Protein AF-R9X8W0-F1 (afdb_monomer)

Solvent-accessible surface area (backbone atoms only — not comparable to full-atom values): 26870 Å² total; per-residue (Å²): 132,84,90,86,84,87,82,89,86,80,87,85,80,89,78,86,78,75,77,77,77,73,90,85,70,86,73,67,58,63,48,38,54,84,80,29,55,70,88,76,56,92,85,78,52,73,62,89,52,50,40,64,59,32,56,40,35,32,80,38,54,67,66,56,45,56,54,48,68,70,54,52,66,81,46,45,94,81,41,62,71,79,34,45,48,82,51,95,52,30,40,37,39,34,56,36,28,61,65,53,50,30,51,52,51,51,39,51,32,50,46,55,50,28,60,78,65,71,56,86,70,88,66,63,56,50,50,58,56,89,55,73,41,65,47,62,39,34,32,50,60,77,39,44,79,52,85,74,76,80,92,51,95,85,54,59,43,47,75,44,76,51,90,76,44,78,40,71,73,34,42,33,36,36,44,34,20,63,40,67,44,39,33,33,44,48,43,39,65,44,59,70,54,42,45,54,42,89,67,70,97,54,54,69,57,54,51,50,52,27,51,50,50,42,51,50,50,54,49,62,66,52,64,48,61,89,47,45,77,78,75,41,66,59,65,60,55,46,66,73,42,43,66,60,51,51,52,51,49,51,54,50,51,54,48,52,51,52,50,53,55,49,53,54,56,51,58,59,64,64,69,78,73,77,81,92,78,82,89,85,88,85,88,86,82,89,83,81,88,84,89,84,84,84,89,86,88,87,83,81,87,82,82,88,79,88,91,82,90,81,89,85,88,83,88,78,77,96,70,76,82,50,74,63,56,44,43,53,41,20,47,30,37,40,52,45,44,44,54,56,46,67,76,44,59,54,81,41,78,42,78,48,65,35,48,39,45,49,87,53,44,69,61,44,64,68,46,42,64,57,49,25,64,77,22,68,26,54,67,44,74,51,50,86,88,54,47,70,79,41,47,74,57,56,74,71,45,69,49,77,82,59,44,93,64,84,73,62,72,88,54,45,41,44,37,37,40,36,26,35,27,54,31,44,48,49,37,46,53,55,50,44,52,51,54,59,53,57,60,76,77,105

Foldseek 3Di:
DDDDDDDDDDDDDDDPPPPPPDDDDPPFPKDFLVVLADPDDPPPDPQPQQQPFDKKKFFADQVLLVQCVVCVVVCCVPDPPVQWDDDPGIIMGGSGGLSNVLQVLLLSQQSVQCVVVVNDDPDSGMDTPQDKTKTKMKDFPQKDQDDDDPPDPPFQWDKDFDPDDLQPRITIMMIMGRDSSSRSVVSSVRVRPMRRDDDDPPVVVSRVVSVVVSVVVVCVVCVCVVVVPVVDPVVVVCVVCVVVVVVVVVVVVVVVVVLVVVVVVVVVVVVPDDDDDDDDDDDDDDDDDDDDDDDDPPDDDDDDDDDDDDDDDDDDPVPDDDPVLQLLLQLLQLVLQLVVLVVDDQQDWDKAKTKDFPVCVVVCVVCVVVLCVQLVKDKDWDDPVCVVVHPVRVVPGPSVVRHPDDDDCVRITMMMITDGSNSSSVSSVVVSVVSVVVVVVD

Mean predicted aligned error: 20.16 Å

Nearest PDB structures (foldseek):
  8w2o-assembly1_G  TM=8.459E-01  e=6.132E-12  Saccharomyces cerevisiae S288C
  5zwn-assembly1_W  TM=8.480E-01  e=6.964E-11  Saccharomyces cerevisiae S288C
  7oqe-assembly1_G  TM=8.110E-01  e=5.854E-11  Saccharomyces cerevisiae
  6g90-assembly1_G  TM=7.794E-01  e=2.727E-07  Saccharomyces cerevisiae
  2x1w-assembly1_N  TM=5.950E-01  e=2.486E+00  Homo sapiens

Secondary structure (DSSP, 8-state):
----------------------S------EEEHHHHS----TTT--TTS--TT-EEEEE--HHHHHHHHHHGGGGTTTS-GGGEEEETTEEEEES--HHHHHHHHHHHHHHHHHHHTT---S-SSEEESS--EEEEEEEETTSB------S-TT---EEEE-SS-SSTTEEEEEEEESSHHHHHHHHHHHHHT-B-----TTHHHHHHHHHHHHHHHHHHHHTTGGGHHHHS-HHHHHHHHHHHHHHHHHHHHHHHHHHHHHHHHHHHHTSS-------------------------S---------------S----S---HHHHHHHHHHHHHHHHHHHHHS-TTSEEEEEEEEEGGGHHHHHHHHHHHHHHHTSEEEEPPTTTGGGGHHHHTTS-GGGT-S----GGGEEEEEEEEEHHHHHHHHHHHHHHHHHHHH--

Structure (mmCIF, N/CA/C/O backbone):
data_AF-R9X8W0-F1
#
_entry.id   AF-R9X8W0-F1
#
loop_
_atom_site.group_PDB
_atom_site.id
_atom_site.type_symbol
_atom_site.label_atom_id
_atom_site.label_alt_id
_atom_site.label_comp_id
_atom_site.label_asym_id
_atom_site.label_entity_id
_atom_site.label_seq_id
_atom_site.pdbx_PDB_ins_code
_atom_site.Cartn_x
_atom_site.Cartn_y
_atom_site.Cartn_z
_atom_site.occupancy
_atom_site.B_iso_or_equiv
_atom_site.auth_seq_id
_atom_site.auth_comp_id
_atom_site.auth_asym_id
_atom_site.auth_atom_id
_atom_site.pdbx_PDB_model_num
ATOM 1 N N . MET A 1 1 ? 83.249 0.145 12.598 1.00 37.91 1 MET A N 1
ATOM 2 C CA . MET A 1 1 ? 83.414 1.396 11.829 1.00 37.91 1 MET A CA 1
ATOM 3 C C . MET A 1 1 ? 82.040 1.908 11.405 1.00 37.91 1 MET A C 1
ATOM 5 O O . MET A 1 1 ? 81.308 1.142 10.805 1.00 37.91 1 MET A O 1
ATOM 9 N N . GLN A 1 2 ? 81.721 3.151 11.809 1.00 36.47 2 GLN A N 1
ATOM 10 C CA . GLN A 1 2 ? 80.746 4.132 11.265 1.00 36.47 2 GLN A CA 1
ATOM 11 C C . GLN A 1 2 ? 79.333 3.613 10.899 1.00 36.47 2 GLN A C 1
ATOM 13 O O . GLN A 1 2 ? 79.160 2.943 9.897 1.00 36.47 2 GLN A O 1
ATOM 18 N N . SER A 1 3 ? 78.257 3.811 11.673 1.00 30.50 3 SER A N 1
ATOM 19 C CA . SER A 1 3 ? 77.648 5.035 12.237 1.00 30.50 3 SER A CA 1
ATOM 20 C C . SER A 1 3 ? 77.267 6.098 11.199 1.00 30.50 3 SER A C 1
ATOM 22 O O . SER A 1 3 ? 78.106 6.893 10.784 1.00 30.50 3 SER A O 1
ATOM 24 N N . ARG A 1 4 ? 75.966 6.199 10.891 1.00 36.94 4 ARG A N 1
ATOM 25 C CA . ARG A 1 4 ? 75.306 7.481 10.602 1.00 36.94 4 ARG A CA 1
ATOM 26 C C . ARG A 1 4 ? 74.008 7.594 11.403 1.00 36.94 4 ARG A C 1
ATOM 28 O O . ARG A 1 4 ? 73.008 6.943 11.128 1.00 36.94 4 ARG A O 1
ATOM 35 N N . LYS A 1 5 ? 74.102 8.425 12.442 1.00 38.06 5 LYS A N 1
ATOM 36 C CA . LYS A 1 5 ? 73.021 9.013 13.239 1.00 38.06 5 LYS A CA 1
ATOM 37 C C . LYS A 1 5 ? 72.423 10.236 12.523 1.00 38.06 5 LYS A C 1
ATOM 39 O O . LYS A 1 5 ? 73.113 10.858 11.719 1.00 38.06 5 LYS A O 1
ATOM 44 N N . ARG A 1 6 ? 71.280 10.668 13.086 1.00 33.91 6 ARG A N 1
ATOM 45 C CA . ARG A 1 6 ? 70.695 12.033 13.169 1.00 33.91 6 ARG A CA 1
ATOM 46 C C . ARG A 1 6 ? 69.549 12.273 12.165 1.00 33.91 6 ARG A C 1
ATOM 48 O O . ARG A 1 6 ? 69.663 11.873 11.022 1.00 33.91 6 ARG A O 1
ATOM 55 N N . THR A 1 7 ? 68.404 12.869 12.519 1.00 31.92 7 THR A N 1
ATOM 56 C CA . THR A 1 7 ? 68.052 13.709 13.684 1.00 31.92 7 THR A CA 1
ATOM 57 C C . THR A 1 7 ? 66.525 13.777 13.844 1.00 31.92 7 THR A C 1
ATOM 59 O O . THR A 1 7 ? 65.803 13.742 12.854 1.00 31.92 7 THR A O 1
ATOM 62 N N . ARG A 1 8 ? 66.040 13.920 15.084 1.00 37.12 8 ARG A N 1
ATOM 63 C CA . ARG A 1 8 ? 64.657 14.303 15.420 1.00 37.12 8 ARG A CA 1
ATOM 64 C C . ARG A 1 8 ? 64.481 15.828 15.389 1.00 37.12 8 ARG A C 1
ATOM 66 O O . ARG A 1 8 ? 65.341 16.528 15.914 1.00 37.12 8 ARG A O 1
ATOM 73 N N . GLY A 1 9 ? 63.289 16.258 14.964 1.00 30.56 9 GLY A N 1
ATOM 74 C CA . GLY A 1 9 ? 62.551 17.429 15.472 1.00 30.56 9 GLY A CA 1
ATOM 75 C C . GLY A 1 9 ? 62.295 18.549 14.447 1.00 30.56 9 GLY A C 1
ATOM 76 O O . GLY A 1 9 ? 63.080 18.659 13.510 1.00 30.56 9 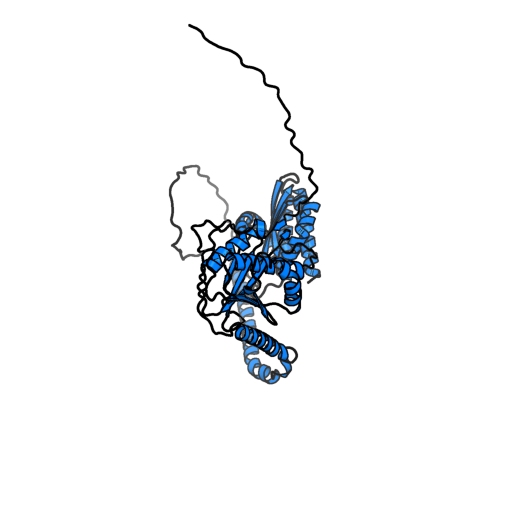GLY A O 1
ATOM 77 N N . PRO A 1 10 ? 61.273 19.419 14.625 1.00 34.22 10 PRO A N 1
ATOM 78 C CA . PRO A 1 10 ? 60.157 19.403 15.584 1.00 34.22 10 PRO A CA 1
ATOM 79 C C . PRO A 1 10 ? 58.755 19.441 14.916 1.00 34.22 10 PRO A C 1
ATOM 81 O O . PRO A 1 10 ? 58.598 19.780 13.748 1.00 34.22 10 PRO A O 1
ATOM 84 N N . LEU A 1 11 ? 57.717 19.116 15.695 1.00 41.78 11 LEU A N 1
ATOM 85 C CA . LEU A 1 11 ? 56.320 19.476 15.405 1.00 41.78 11 LEU A CA 1
ATOM 86 C C . LEU A 1 11 ? 56.145 21.004 15.435 1.00 41.78 11 LEU A C 1
ATOM 88 O O . LEU A 1 11 ? 56.722 21.653 16.310 1.00 41.78 11 LEU A O 1
ATOM 92 N N . PRO A 1 12 ? 55.210 21.535 14.632 1.00 34.59 12 PRO A N 1
ATOM 93 C CA . PRO A 1 12 ? 54.287 22.520 15.163 1.00 34.59 12 PRO A CA 1
ATOM 94 C C . PRO A 1 12 ? 52.828 22.084 15.034 1.00 34.59 12 PRO A C 1
ATOM 96 O O . PRO A 1 12 ? 52.398 21.357 14.141 1.00 34.59 12 PRO A O 1
ATOM 99 N N . GLN A 1 13 ? 52.108 22.540 16.044 1.00 33.81 13 GLN A N 1
ATOM 100 C CA . GLN A 1 13 ? 50.724 22.311 16.389 1.00 33.81 13 GLN A CA 1
ATOM 101 C C . GLN A 1 13 ? 49.732 23.004 15.442 1.00 33.81 13 GLN A C 1
ATOM 103 O O . GLN A 1 13 ? 50.028 24.020 14.830 1.00 33.81 13 GLN A O 1
ATOM 108 N N . GLN A 1 14 ? 48.500 22.493 15.511 1.00 30.66 14 GLN A N 1
ATOM 109 C CA . GLN A 1 14 ? 47.242 23.243 15.445 1.00 30.66 14 GLN A CA 1
ATOM 110 C C . GLN A 1 14 ? 46.830 23.880 14.111 1.00 30.66 14 GLN A C 1
ATOM 112 O O . GLN A 1 14 ? 47.225 24.968 13.719 1.00 30.66 14 GLN A O 1
ATOM 117 N N . GLY A 1 15 ? 45.838 23.217 13.520 1.00 29.06 15 GLY A N 1
ATOM 118 C CA . GLY A 1 15 ? 44.921 23.770 12.538 1.00 29.06 15 GLY A CA 1
ATOM 119 C C . GLY A 1 15 ? 43.714 22.853 12.372 1.00 29.06 15 GLY A C 1
ATOM 120 O O . GLY A 1 15 ? 43.404 22.438 11.262 1.00 29.06 15 GLY A O 1
ATOM 121 N N . LEU A 1 16 ? 43.054 22.479 13.478 1.00 36.50 16 LEU A N 1
ATOM 122 C CA . LEU A 1 16 ? 41.723 21.861 13.453 1.00 36.50 16 LEU A CA 1
ATOM 123 C C . LEU A 1 16 ? 40.728 22.891 12.898 1.00 36.50 16 LEU A C 1
ATOM 125 O O . LEU A 1 16 ? 39.981 23.519 13.643 1.00 36.50 16 LEU A O 1
ATOM 129 N N . GLN A 1 17 ? 40.691 23.055 11.577 1.00 32.91 17 GLN A N 1
ATOM 130 C CA . GLN A 1 17 ? 39.560 23.686 10.910 1.00 32.91 17 GLN A CA 1
ATOM 131 C C . GLN A 1 17 ? 38.406 22.683 10.893 1.00 32.91 17 GLN A C 1
ATOM 133 O O . GLN A 1 17 ? 38.074 22.055 9.888 1.00 32.91 17 GLN A O 1
ATOM 138 N N . LYS A 1 18 ? 37.773 22.537 12.062 1.00 35.72 18 LYS A N 1
ATOM 139 C CA . LYS A 1 18 ? 36.373 22.139 12.162 1.00 35.72 18 LYS A CA 1
ATOM 140 C C . LYS A 1 18 ? 35.597 23.172 11.344 1.00 35.72 18 LYS A C 1
ATOM 142 O O . LYS A 1 18 ? 35.278 24.246 11.845 1.00 35.72 18 LYS A O 1
ATOM 147 N N . LYS A 1 19 ? 35.298 22.864 10.079 1.00 35.44 19 LYS A N 1
ATOM 148 C CA . LYS A 1 19 ? 34.205 23.529 9.367 1.00 35.44 19 LYS A CA 1
ATOM 149 C C . LYS A 1 19 ? 32.940 23.241 10.172 1.00 35.44 19 LYS A C 1
ATOM 151 O O . LYS A 1 19 ? 32.339 22.176 10.046 1.00 35.44 19 LYS A O 1
ATOM 156 N N . GLN A 1 20 ? 32.586 24.184 11.044 1.00 36.28 20 GLN A N 1
ATOM 157 C CA . GLN A 1 20 ? 31.236 24.363 11.548 1.00 36.28 20 GLN A CA 1
ATOM 158 C C . GLN A 1 20 ? 30.336 24.482 10.318 1.00 36.28 20 GLN A C 1
ATOM 160 O O . GLN A 1 20 ? 30.259 25.530 9.681 1.00 36.28 20 GLN A O 1
ATOM 165 N N . LYS A 1 21 ? 29.696 23.374 9.935 1.00 34.97 21 LYS A N 1
ATOM 166 C CA . LYS A 1 21 ? 28.510 23.451 9.093 1.00 34.97 21 LYS A CA 1
ATOM 167 C C . LYS A 1 21 ? 27.434 24.088 9.955 1.00 34.97 21 LYS A C 1
ATOM 169 O O . LYS A 1 21 ? 26.936 23.469 10.893 1.00 34.97 21 LYS A O 1
ATOM 174 N N . TYR A 1 22 ? 27.174 25.350 9.644 1.00 35.81 22 TYR A N 1
ATOM 175 C CA . TYR A 1 22 ? 25.996 26.088 10.047 1.00 35.81 22 TYR A CA 1
ATOM 176 C C . TYR A 1 22 ? 24.757 25.189 9.973 1.00 35.81 22 TYR A C 1
ATOM 178 O O . TYR A 1 22 ? 24.507 24.519 8.969 1.00 35.81 22 TYR A O 1
ATOM 186 N N . ALA A 1 23 ? 24.003 25.174 11.068 1.00 43.75 23 ALA A N 1
ATOM 187 C CA . ALA A 1 23 ? 22.621 24.742 11.076 1.00 43.75 23 ALA A CA 1
ATOM 188 C C . ALA A 1 23 ? 21.829 25.715 10.193 1.00 43.75 23 ALA A C 1
ATOM 190 O O . ALA A 1 23 ? 21.811 26.911 10.473 1.00 43.75 23 ALA A O 1
ATOM 191 N N . GLY A 1 24 ? 21.229 25.212 9.115 1.00 38.75 24 GLY A N 1
ATOM 192 C CA . GLY A 1 24 ? 20.434 26.052 8.220 1.00 38.75 24 GLY A CA 1
ATOM 193 C C . GLY A 1 24 ? 20.306 25.559 6.785 1.00 38.75 24 GLY A C 1
ATOM 194 O O . GLY A 1 24 ? 20.257 26.381 5.891 1.00 38.75 24 GLY A O 1
ATOM 195 N N . GLU A 1 25 ? 20.272 24.248 6.542 1.00 35.12 25 GLU A N 1
ATOM 196 C CA . GLU A 1 25 ? 19.732 23.678 5.302 1.00 35.12 25 GLU A CA 1
ATOM 197 C C . GLU A 1 25 ? 19.421 22.205 5.581 1.00 35.12 25 GLU A C 1
ATOM 199 O O . GLU A 1 25 ? 20.321 21.377 5.762 1.00 35.12 25 GLU A O 1
ATOM 204 N N . VAL A 1 26 ? 18.134 21.864 5.678 1.00 43.28 26 VAL A N 1
ATOM 205 C CA . VAL A 1 26 ? 17.694 20.467 5.630 1.00 43.28 26 VAL A CA 1
ATOM 206 C C . VAL A 1 26 ? 18.024 19.989 4.222 1.00 43.28 26 VAL A C 1
ATOM 208 O O . VAL A 1 26 ? 17.227 20.141 3.303 1.00 43.28 26 VAL A O 1
ATOM 211 N N . THR A 1 27 ? 19.242 19.481 4.027 1.00 47.66 27 THR A N 1
ATOM 212 C CA . THR A 1 27 ? 19.647 18.874 2.759 1.00 47.66 27 THR A CA 1
ATOM 213 C C . THR A 1 27 ? 18.670 17.747 2.480 1.00 47.66 27 THR A C 1
ATOM 215 O O . THR A 1 27 ? 18.644 16.724 3.168 1.00 47.66 27 THR A O 1
ATOM 218 N N . ALA A 1 28 ? 17.792 17.985 1.512 1.00 62.56 28 ALA A N 1
ATOM 219 C CA . ALA A 1 28 ? 16.734 17.070 1.162 1.00 62.56 28 ALA A CA 1
ATOM 220 C C . ALA A 1 28 ? 17.390 15.760 0.702 1.00 62.56 28 ALA A C 1
ATOM 222 O O . ALA A 1 28 ? 18.042 15.701 -0.343 1.00 62.56 28 ALA A O 1
ATOM 223 N N . ASN A 1 29 ? 17.303 14.723 1.542 1.00 86.38 29 ASN A N 1
ATOM 224 C CA . ASN A 1 29 ? 17.994 13.460 1.311 1.00 86.38 29 ASN A CA 1
ATOM 225 C C . ASN A 1 29 ? 17.348 12.761 0.109 1.00 86.38 29 ASN A C 1
ATOM 227 O O . ASN A 1 29 ? 16.297 12.126 0.229 1.00 86.38 29 ASN A O 1
ATOM 231 N N . THR A 1 30 ? 17.958 12.955 -1.056 1.00 90.44 30 THR A N 1
ATOM 232 C CA . THR A 1 30 ? 17.469 12.466 -2.341 1.00 90.44 30 THR A CA 1
ATOM 233 C C . THR A 1 30 ? 18.112 11.123 -2.648 1.00 90.44 30 THR A C 1
ATOM 235 O O . THR A 1 30 ? 19.335 10.984 -2.652 1.00 90.44 30 THR A O 1
ATOM 238 N N . GLN A 1 31 ? 17.276 10.119 -2.896 1.00 92.81 31 GLN A N 1
ATOM 239 C CA . GLN A 1 31 ? 17.691 8.769 -3.257 1.00 92.81 31 GLN A CA 1
ATOM 240 C C . GLN A 1 31 ? 17.448 8.547 -4.744 1.00 92.81 31 GLN A C 1
ATOM 242 O O . GLN A 1 31 ? 16.357 8.817 -5.230 1.00 92.81 31 GLN A O 1
ATOM 247 N N . SER A 1 32 ? 18.456 8.045 -5.453 1.00 93.50 32 SER A N 1
ATOM 248 C CA . SER A 1 32 ? 18.376 7.724 -6.881 1.00 93.50 32 SER A CA 1
ATOM 249 C C . SER A 1 32 ? 18.357 6.213 -7.075 1.00 93.50 32 SER A C 1
ATOM 251 O O . SER A 1 32 ? 19.102 5.514 -6.378 1.00 93.50 32 SER A O 1
ATOM 253 N N . ILE A 1 33 ? 17.560 5.724 -8.030 1.00 93.19 33 ILE A N 1
ATOM 254 C CA . ILE A 1 33 ? 17.513 4.310 -8.440 1.00 93.19 33 ILE A CA 1
ATOM 255 C C . ILE A 1 33 ? 18.935 3.801 -8.693 1.00 93.19 33 ILE A C 1
ATOM 257 O O . ILE A 1 33 ? 19.340 2.791 -8.128 1.00 93.19 33 ILE A O 1
ATOM 261 N N . TRP A 1 34 ? 19.738 4.565 -9.436 1.00 92.12 34 TRP A N 1
ATOM 262 C CA . TRP A 1 34 ? 21.090 4.174 -9.843 1.00 92.12 34 TRP A CA 1
ATOM 263 C C . TRP A 1 34 ? 22.058 4.004 -8.669 1.00 92.12 34 TRP A C 1
ATOM 265 O O . TRP A 1 34 ? 22.913 3.126 -8.681 1.00 92.12 34 TRP A O 1
ATOM 275 N N . LYS A 1 35 ? 21.901 4.813 -7.614 1.00 89.50 35 LYS A N 1
ATOM 276 C CA . LYS A 1 35 ? 22.714 4.715 -6.387 1.00 89.50 35 LYS A CA 1
ATOM 277 C C . LYS A 1 35 ? 22.215 3.627 -5.433 1.00 89.50 35 LYS A C 1
ATOM 279 O O . LYS A 1 35 ? 22.958 3.211 -4.546 1.00 89.50 35 LYS A O 1
ATOM 284 N N . CYS A 1 36 ? 20.954 3.220 -5.577 1.00 88.44 36 CYS A N 1
ATOM 285 C CA . CYS A 1 36 ? 20.290 2.233 -4.727 1.00 88.44 36 CYS A CA 1
ATOM 286 C C . CYS A 1 36 ? 20.226 0.840 -5.362 1.00 88.44 36 CYS A C 1
ATOM 288 O O . CYS A 1 36 ? 19.791 -0.095 -4.689 1.00 88.44 36 CYS A O 1
ATOM 290 N N . LEU A 1 37 ? 20.673 0.700 -6.614 1.00 84.75 37 LEU A N 1
ATOM 291 C CA . LEU A 1 37 ? 20.830 -0.581 -7.285 1.00 84.75 37 LEU A CA 1
ATOM 292 C C . LEU A 1 37 ? 21.649 -1.536 -6.399 1.00 84.75 37 LEU A C 1
ATOM 294 O O . LEU A 1 37 ? 22.762 -1.187 -5.984 1.00 84.75 37 LEU A O 1
ATOM 298 N N . PRO A 1 38 ? 21.109 -2.722 -6.071 1.00 74.81 38 PRO A N 1
ATOM 299 C CA . PRO A 1 38 ? 21.839 -3.729 -5.321 1.00 74.81 38 PRO A CA 1
ATOM 300 C C . PRO A 1 38 ? 23.165 -4.062 -6.007 1.00 74.81 38 PRO A C 1
ATOM 302 O O . PRO A 1 38 ? 23.190 -4.349 -7.203 1.00 74.81 38 PRO A O 1
ATOM 305 N N . ARG A 1 39 ? 24.269 -4.051 -5.250 1.00 68.31 39 ARG A N 1
ATOM 306 C CA . ARG A 1 39 ? 25.534 -4.629 -5.717 1.00 68.31 39 ARG A CA 1
ATOM 307 C C . ARG A 1 39 ? 25.378 -6.141 -5.673 1.00 68.31 39 ARG A C 1
ATOM 309 O O . ARG A 1 39 ? 25.454 -6.731 -4.600 1.00 68.31 39 ARG A O 1
ATOM 316 N N . LEU A 1 40 ? 25.076 -6.725 -6.818 1.00 60.16 40 LEU A N 1
ATOM 317 C CA . LEU A 1 40 ? 24.957 -8.163 -6.976 1.00 60.16 40 LEU A CA 1
ATOM 318 C C . LEU A 1 40 ? 26.358 -8.760 -7.126 1.00 60.16 40 LEU A C 1
ATOM 320 O O . LEU A 1 40 ? 27.161 -8.239 -7.896 1.00 60.16 40 LEU A O 1
ATOM 324 N N . SER A 1 41 ? 26.670 -9.805 -6.360 1.00 51.19 41 SER A N 1
ATOM 325 C CA . SER A 1 41 ? 27.890 -10.583 -6.579 1.00 51.19 41 SER A CA 1
ATOM 326 C C . SER A 1 41 ? 27.672 -11.547 -7.752 1.00 51.19 41 SER A C 1
ATOM 328 O O . SER A 1 41 ? 26.583 -12.105 -7.892 1.00 51.19 41 SER A O 1
ATOM 330 N N . GLU A 1 42 ? 28.703 -11.767 -8.577 1.00 46.22 42 GLU A N 1
ATOM 331 C CA . GLU A 1 42 ? 28.687 -12.699 -9.727 1.00 46.22 42 GLU A CA 1
ATOM 332 C C . GLU A 1 42 ? 28.296 -14.144 -9.343 1.00 46.22 42 GLU A C 1
ATOM 334 O O . GLU A 1 42 ? 27.977 -14.958 -10.203 1.00 46.22 42 GLU A O 1
ATOM 339 N N . HIS A 1 43 ? 28.296 -14.479 -8.048 1.00 43.81 43 HIS A N 1
ATOM 340 C CA . HIS A 1 43 ? 27.964 -15.807 -7.531 1.00 43.81 43 HIS A CA 1
ATOM 341 C C . HIS A 1 43 ? 26.539 -15.971 -6.995 1.00 43.81 43 HIS A C 1
ATOM 343 O O . HIS A 1 43 ? 26.145 -17.100 -6.708 1.00 43.81 43 HIS A O 1
ATOM 349 N N . GLU A 1 44 ? 25.746 -14.906 -6.849 1.00 52.03 44 GLU A N 1
ATOM 350 C CA . GLU A 1 44 ? 24.456 -15.021 -6.153 1.00 52.03 44 GLU A CA 1
ATOM 351 C C . GLU A 1 44 ? 23.239 -15.130 -7.064 1.00 52.03 44 GLU A C 1
ATOM 353 O O . GLU A 1 44 ? 22.194 -15.591 -6.600 1.00 52.03 44 GLU A O 1
ATOM 358 N N . MET A 1 45 ? 23.320 -14.760 -8.341 1.00 53.06 45 MET A N 1
ATOM 359 C CA . MET A 1 45 ? 22.164 -14.802 -9.233 1.00 53.06 45 MET A CA 1
ATOM 360 C C . MET A 1 45 ? 22.617 -14.995 -10.686 1.00 53.06 45 MET A C 1
ATOM 362 O O . MET A 1 45 ? 23.616 -14.434 -11.116 1.00 53.06 45 MET A O 1
ATOM 366 N N . ASP A 1 46 ? 21.857 -15.773 -11.448 1.00 56.12 46 ASP A N 1
ATOM 367 C CA . ASP A 1 46 ? 21.989 -15.936 -12.900 1.00 56.12 46 ASP A CA 1
ATOM 368 C C . ASP A 1 46 ? 21.448 -14.654 -13.582 1.00 56.12 46 ASP A C 1
ATOM 370 O O . ASP A 1 46 ? 20.365 -14.640 -14.163 1.00 56.12 46 ASP A O 1
ATOM 374 N N . ILE A 1 47 ? 22.115 -13.519 -13.326 1.00 57.31 47 ILE A N 1
ATOM 375 C CA . ILE A 1 47 ? 21.589 -12.143 -13.490 1.00 57.31 47 ILE A CA 1
ATOM 376 C C . ILE A 1 47 ? 21.334 -11.802 -14.951 1.00 57.31 47 ILE A C 1
ATOM 378 O O . ILE A 1 47 ? 20.357 -11.116 -15.255 1.00 57.31 47 ILE A O 1
ATOM 382 N N . ASP A 1 48 ? 22.171 -12.339 -15.832 1.00 59.19 48 ASP A N 1
ATOM 383 C CA . ASP A 1 48 ? 22.089 -12.126 -17.274 1.00 59.19 48 ASP A CA 1
ATOM 384 C C . ASP A 1 48 ? 21.045 -13.033 -17.936 1.00 59.19 48 ASP A C 1
ATOM 386 O O . ASP A 1 48 ? 20.705 -12.856 -19.104 1.00 59.19 48 ASP A O 1
ATOM 390 N N . ASN A 1 49 ? 20.479 -13.989 -17.193 1.00 73.25 49 ASN A N 1
ATOM 391 C CA . ASN A 1 49 ? 19.450 -14.870 -17.714 1.00 73.25 49 ASN A CA 1
ATOM 392 C C . ASN A 1 49 ? 18.060 -14.300 -17.426 1.00 73.25 49 ASN A C 1
ATOM 394 O O . ASN A 1 49 ? 17.553 -14.309 -16.300 1.00 73.25 49 ASN A O 1
ATOM 398 N N . ALA A 1 50 ? 17.401 -13.835 -18.489 1.00 83.94 50 ALA A N 1
ATOM 399 C CA . ALA A 1 50 ? 15.999 -13.444 -18.445 1.00 83.94 50 ALA A CA 1
ATOM 400 C C . ALA A 1 50 ? 15.149 -14.563 -17.823 1.00 83.94 50 ALA A C 1
ATOM 402 O O . ALA A 1 50 ? 15.229 -15.734 -18.218 1.00 83.94 50 ALA A O 1
ATOM 403 N N . ILE A 1 51 ? 14.277 -14.209 -16.873 1.00 87.94 51 ILE A N 1
ATOM 404 C CA . ILE A 1 51 ? 13.400 -15.203 -16.260 1.00 87.94 51 ILE A CA 1
ATOM 405 C C . ILE A 1 51 ? 12.382 -15.647 -17.311 1.00 87.94 51 ILE A C 1
ATOM 407 O O . ILE A 1 51 ? 11.476 -14.892 -17.682 1.00 87.94 51 ILE A O 1
ATOM 411 N N . LYS A 1 52 ? 12.519 -16.884 -17.793 1.00 86.94 52 LYS A N 1
ATOM 412 C CA . LYS A 1 52 ? 11.642 -17.449 -18.826 1.00 86.94 52 LYS A CA 1
ATOM 413 C C . LYS A 1 52 ? 10.181 -17.403 -18.386 1.00 86.94 52 LYS A C 1
ATOM 415 O O . LYS A 1 52 ? 9.847 -17.761 -17.257 1.00 86.94 52 LYS A O 1
ATOM 420 N N . HIS A 1 53 ? 9.309 -16.982 -19.301 1.00 90.50 53 HIS A N 1
ATOM 421 C CA . HIS A 1 53 ? 7.865 -16.853 -19.074 1.00 90.50 53 HIS A CA 1
ATOM 422 C C . HIS A 1 53 ? 7.486 -15.887 -17.940 1.00 90.50 53 HIS A C 1
ATOM 424 O O . HIS A 1 53 ? 6.353 -15.930 -17.452 1.00 90.50 53 HIS A O 1
ATOM 430 N N . SER A 1 54 ? 8.408 -15.017 -17.508 1.00 93.31 54 SER A N 1
ATOM 431 C CA . SER A 1 54 ? 8.091 -13.990 -16.523 1.00 93.31 54 SER A CA 1
ATOM 432 C C . SER A 1 54 ? 7.076 -13.016 -17.094 1.00 93.31 54 SER A C 1
ATOM 434 O O . SER A 1 54 ? 7.262 -12.454 -18.172 1.00 93.31 54 SER A O 1
ATOM 436 N N . ARG A 1 55 ? 5.966 -12.860 -16.372 1.00 94.81 55 ARG A N 1
ATOM 437 C CA . ARG A 1 55 ? 4.908 -11.900 -16.670 1.00 94.81 55 ARG A CA 1
ATOM 438 C C . ARG A 1 55 ? 4.381 -11.315 -15.375 1.00 94.81 55 ARG A C 1
ATOM 440 O O . ARG A 1 55 ? 3.952 -12.055 -14.487 1.00 94.81 55 ARG A O 1
ATOM 447 N N . LEU A 1 56 ? 4.417 -9.996 -15.283 1.00 95.75 56 LEU A N 1
ATOM 448 C CA . LEU A 1 56 ? 3.949 -9.232 -14.136 1.00 95.75 56 LEU A CA 1
ATOM 449 C C . LEU A 1 56 ? 3.085 -8.086 -14.645 1.00 95.75 56 LEU A C 1
ATOM 451 O O . LEU A 1 56 ? 3.463 -7.394 -15.581 1.00 95.75 56 LEU A O 1
ATOM 455 N N . PHE A 1 57 ? 1.932 -7.883 -14.023 1.00 97.06 57 PHE A N 1
ATOM 456 C CA . PHE A 1 57 ? 1.013 -6.809 -14.372 1.00 97.06 57 PHE A CA 1
ATOM 457 C C . PHE A 1 57 ? 0.899 -5.806 -13.231 1.00 97.06 57 PHE A C 1
ATOM 459 O O . PHE A 1 57 ? 0.879 -6.177 -12.058 1.00 97.06 57 PHE A O 1
ATOM 466 N N . ILE A 1 58 ? 0.784 -4.530 -13.570 1.00 97.06 58 ILE A N 1
ATOM 467 C CA . ILE A 1 58 ? 0.482 -3.456 -12.623 1.00 97.06 58 ILE A CA 1
ATOM 468 C C . ILE A 1 58 ? -0.773 -2.772 -13.134 1.00 97.06 58 ILE A C 1
ATOM 470 O O . ILE A 1 58 ? -0.818 -2.338 -14.285 1.00 97.06 58 ILE A O 1
ATOM 474 N N . ARG A 1 59 ? -1.805 -2.706 -12.293 1.00 95.44 59 ARG A N 1
ATOM 475 C CA . ARG A 1 59 ? -3.044 -1.986 -12.600 1.00 95.44 59 ARG A CA 1
ATOM 476 C C . ARG A 1 59 ? -2.775 -0.482 -12.565 1.00 95.44 59 ARG A C 1
ATOM 478 O O . ARG A 1 59 ? -2.165 -0.009 -11.611 1.00 95.44 59 ARG A O 1
ATOM 485 N N . LEU A 1 60 ? -3.272 0.239 -13.566 1.00 95.12 60 LEU A N 1
ATOM 486 C CA . LEU A 1 60 ? -3.128 1.688 -13.697 1.00 95.12 60 LEU A CA 1
ATOM 487 C C . LEU A 1 60 ? -4.490 2.339 -13.956 1.00 95.12 60 LEU A C 1
ATOM 489 O O . LEU A 1 60 ? -5.324 1.782 -14.675 1.00 95.12 60 LEU A O 1
ATOM 493 N N . SER A 1 61 ? -4.704 3.532 -13.404 1.00 93.62 61 SER A N 1
ATOM 494 C CA . SER A 1 61 ? -5.770 4.426 -13.864 1.00 93.62 61 SER A CA 1
ATOM 495 C C . SER A 1 61 ? -5.437 4.999 -15.251 1.00 93.62 61 SER A C 1
ATOM 497 O O . SER A 1 61 ? -4.290 4.956 -15.699 1.00 93.62 61 SER A O 1
ATOM 499 N N . SER A 1 62 ? -6.430 5.566 -15.941 1.00 92.94 62 SER A N 1
ATOM 500 C CA . SER A 1 62 ? -6.211 6.224 -17.238 1.00 92.94 62 SER A CA 1
ATOM 501 C C . SER A 1 62 ? -5.220 7.394 -17.145 1.00 92.94 62 SER A C 1
ATOM 503 O O . SER A 1 62 ? -4.410 7.594 -18.049 1.00 92.94 62 SER A O 1
ATOM 505 N N . GLU A 1 63 ? -5.243 8.140 -16.038 1.00 94.00 63 GLU A N 1
ATOM 506 C CA . GLU A 1 63 ? -4.312 9.244 -15.780 1.00 94.00 63 GLU A CA 1
ATOM 507 C C . GLU A 1 63 ? -2.891 8.731 -15.518 1.00 94.00 63 GLU A C 1
ATOM 509 O O . GLU A 1 63 ? -1.937 9.185 -16.152 1.00 94.00 63 GLU A O 1
ATOM 514 N N . GLU A 1 64 ? -2.756 7.722 -14.651 1.00 95.25 64 GLU A N 1
ATOM 515 C CA . GLU A 1 64 ? -1.477 7.080 -14.337 1.00 95.25 64 GLU A CA 1
ATOM 516 C C . GLU A 1 64 ? -0.835 6.487 -15.596 1.00 95.25 64 GLU A C 1
ATOM 518 O O . GLU A 1 64 ? 0.365 6.637 -15.822 1.00 95.25 64 GLU A O 1
ATOM 523 N N . GLN A 1 65 ? -1.639 5.856 -16.453 1.00 95.00 65 GLN A N 1
ATOM 524 C CA . GLN A 1 65 ? -1.185 5.291 -17.716 1.00 95.00 65 GLN A CA 1
ATOM 525 C C . GLN A 1 65 ? -0.679 6.375 -18.677 1.00 95.00 65 GLN A C 1
ATOM 527 O O . GLN A 1 65 ? 0.403 6.223 -19.246 1.00 95.00 65 GLN A O 1
ATOM 532 N N . LYS A 1 66 ? -1.428 7.472 -18.856 1.00 94.19 66 LYS A N 1
ATOM 533 C CA . LYS A 1 66 ? -1.021 8.595 -19.717 1.00 94.19 66 LYS A CA 1
ATOM 534 C C . LYS A 1 66 ? 0.286 9.223 -19.225 1.00 94.19 66 LYS A C 1
ATOM 536 O O . LYS A 1 66 ? 1.193 9.464 -20.023 1.00 94.19 66 LYS A O 1
ATOM 541 N N . HIS A 1 67 ? 0.394 9.439 -17.916 1.00 93.88 67 HIS A N 1
ATOM 542 C CA . HIS A 1 67 ? 1.597 9.979 -17.295 1.00 93.88 67 HIS A CA 1
ATOM 543 C C . HIS A 1 67 ? 2.803 9.055 -17.511 1.00 93.88 67 HIS A C 1
ATOM 545 O O . HIS A 1 67 ? 3.807 9.482 -18.078 1.00 93.88 67 HIS A O 1
ATOM 551 N N . LEU A 1 68 ? 2.679 7.770 -17.156 1.00 94.94 68 LEU A N 1
ATOM 552 C CA . LEU A 1 68 ? 3.764 6.797 -17.300 1.00 94.94 68 LEU A CA 1
ATOM 553 C C . LEU A 1 68 ? 4.215 6.628 -18.755 1.00 94.94 68 LEU A C 1
ATOM 555 O O . LEU A 1 68 ? 5.415 6.585 -18.999 1.00 94.94 68 LEU A O 1
ATOM 559 N N . ARG A 1 69 ? 3.296 6.595 -19.730 1.00 94.12 69 ARG A N 1
ATOM 560 C CA . ARG A 1 69 ? 3.651 6.522 -21.162 1.00 94.12 69 ARG A CA 1
ATOM 561 C C . ARG A 1 69 ? 4.519 7.692 -21.626 1.00 94.12 69 ARG A C 1
ATOM 563 O O . ARG A 1 69 ? 5.331 7.510 -22.523 1.00 94.12 69 ARG A O 1
ATOM 570 N N . THR A 1 70 ? 4.341 8.869 -21.030 1.00 92.19 70 THR A N 1
ATOM 571 C CA . THR A 1 70 ? 5.097 10.073 -21.403 1.00 92.19 70 THR A CA 1
ATOM 572 C C . THR A 1 70 ? 6.533 10.015 -20.885 1.00 92.19 70 THR A C 1
ATOM 574 O O . THR A 1 70 ? 7.446 10.486 -21.551 1.00 92.19 70 THR A O 1
ATOM 577 N N . ILE A 1 71 ? 6.737 9.425 -19.705 1.00 93.44 71 ILE A N 1
ATOM 578 C CA . ILE A 1 71 ? 8.029 9.459 -19.007 1.00 93.44 71 ILE A CA 1
ATOM 579 C C . ILE A 1 71 ? 8.830 8.160 -19.129 1.00 93.44 71 ILE A C 1
ATOM 581 O O . ILE A 1 71 ? 10.026 8.172 -18.860 1.00 93.44 71 ILE A O 1
ATOM 585 N N . ILE A 1 72 ? 8.205 7.038 -19.511 1.00 92.50 72 ILE A N 1
ATOM 586 C CA . ILE A 1 72 ? 8.881 5.731 -19.600 1.00 92.50 72 ILE A CA 1
ATOM 587 C C . ILE A 1 72 ? 10.050 5.759 -20.590 1.00 92.50 72 ILE A C 1
ATOM 589 O O . ILE A 1 72 ? 11.015 5.025 -20.434 1.00 92.50 72 ILE A O 1
ATOM 593 N N . THR A 1 73 ? 10.003 6.655 -21.577 1.00 90.19 73 THR A N 1
ATOM 594 C CA . THR A 1 73 ? 11.088 6.851 -22.540 1.00 90.19 73 THR A CA 1
ATOM 595 C C . THR A 1 73 ? 12.403 7.248 -21.874 1.00 90.19 73 THR A C 1
ATOM 597 O O . THR A 1 73 ? 13.457 6.915 -22.400 1.00 90.19 73 THR A O 1
ATOM 600 N N . ALA A 1 74 ? 12.360 7.854 -20.681 1.00 88.31 74 ALA A N 1
ATOM 601 C CA . ALA A 1 74 ? 13.543 8.211 -19.902 1.00 88.31 74 ALA A CA 1
ATOM 602 C C . ALA A 1 74 ? 14.338 7.004 -19.369 1.00 88.31 74 ALA A C 1
ATOM 604 O O . ALA A 1 74 ? 15.427 7.198 -18.832 1.00 88.31 74 ALA A O 1
ATOM 605 N N . ILE A 1 75 ? 13.807 5.777 -19.471 1.00 90.44 75 ILE A N 1
ATOM 606 C CA . ILE A 1 75 ? 14.502 4.551 -19.046 1.00 90.44 75 ILE A CA 1
ATOM 607 C C . ILE A 1 75 ? 14.809 3.584 -20.196 1.00 90.44 75 ILE A C 1
ATOM 609 O O . ILE A 1 75 ? 15.395 2.528 -19.960 1.00 90.44 75 ILE A O 1
ATOM 613 N N . ASN A 1 76 ? 14.468 3.954 -21.435 1.00 88.62 76 ASN A N 1
ATOM 614 C CA . ASN A 1 76 ? 14.675 3.107 -22.614 1.00 88.62 76 ASN A CA 1
ATOM 615 C C . ASN A 1 76 ? 16.153 2.833 -22.918 1.00 88.62 76 ASN A C 1
ATOM 617 O O . ASN A 1 76 ? 16.456 1.803 -23.505 1.00 88.62 76 ASN A O 1
ATOM 621 N N . ASP A 1 77 ? 17.061 3.712 -22.486 1.00 85.44 77 ASP A N 1
ATOM 622 C CA . ASP A 1 77 ? 18.508 3.525 -22.667 1.00 85.44 77 ASP A CA 1
ATOM 623 C C . ASP A 1 77 ? 19.076 2.398 -21.789 1.00 85.44 77 ASP A C 1
ATOM 625 O O . ASP A 1 77 ? 20.189 1.929 -22.014 1.00 85.44 77 ASP A O 1
ATOM 629 N N . VAL A 1 78 ? 18.332 1.986 -20.758 1.00 86.62 78 VAL A N 1
ATOM 630 C CA . VAL A 1 78 ? 18.764 0.970 -19.787 1.00 86.62 78 VAL A CA 1
ATOM 631 C C . VAL A 1 78 ? 17.914 -0.292 -19.874 1.00 86.62 78 VAL A C 1
ATOM 633 O O . VAL A 1 78 ? 18.392 -1.373 -19.543 1.00 86.62 78 VAL A O 1
ATOM 636 N N . ILE A 1 79 ? 16.651 -0.167 -20.283 1.00 89.00 79 ILE A N 1
ATOM 637 C CA . ILE A 1 79 ? 15.707 -1.280 -20.336 1.00 89.00 79 ILE A CA 1
ATOM 638 C C . ILE A 1 79 ? 15.044 -1.315 -21.701 1.00 89.00 79 ILE A C 1
ATOM 640 O O . ILE A 1 79 ? 14.350 -0.369 -22.079 1.00 89.00 79 ILE A O 1
ATOM 644 N N . ASP A 1 80 ? 15.183 -2.447 -22.392 1.00 89.50 80 ASP A N 1
ATOM 645 C CA . ASP A 1 80 ? 14.590 -2.619 -23.713 1.00 89.50 80 ASP A CA 1
ATOM 646 C C . ASP A 1 80 ? 13.073 -2.419 -23.660 1.00 89.50 80 ASP A C 1
ATOM 648 O O . ASP A 1 80 ? 12.364 -3.004 -22.831 1.00 89.50 80 ASP A O 1
ATOM 652 N N . ALA A 1 81 ? 12.549 -1.658 -24.622 1.00 90.25 81 ALA A N 1
ATOM 653 C CA . ALA A 1 81 ? 11.114 -1.424 -24.766 1.00 90.25 81 ALA A CA 1
ATOM 654 C C . ALA A 1 81 ? 10.313 -2.726 -24.966 1.00 90.25 81 ALA A C 1
ATOM 656 O O . ALA A 1 81 ? 9.109 -2.766 -24.727 1.00 90.25 81 ALA A O 1
ATOM 657 N N . GLU A 1 82 ? 10.967 -3.821 -25.363 1.00 90.50 82 GLU A N 1
ATOM 658 C CA . GLU A 1 82 ? 10.338 -5.135 -25.469 1.00 90.50 82 GLU A CA 1
ATOM 659 C C . GLU A 1 82 ? 9.993 -5.755 -24.109 1.00 90.50 82 GLU A C 1
ATOM 661 O O . GLU A 1 82 ? 9.066 -6.569 -24.035 1.00 90.50 82 GLU A O 1
ATOM 666 N N . LYS A 1 83 ? 10.684 -5.365 -23.027 1.00 92.00 83 LYS A N 1
ATOM 667 C CA . LYS A 1 83 ? 10.482 -5.911 -21.673 1.00 92.00 83 LYS A CA 1
ATOM 668 C C . LYS A 1 83 ? 9.199 -5.431 -21.013 1.00 92.00 83 LYS A C 1
ATOM 670 O O . LYS A 1 83 ? 8.784 -6.014 -20.010 1.00 92.00 83 LYS A O 1
ATOM 675 N N . TYR A 1 84 ? 8.548 -4.406 -21.557 1.00 94.56 84 TYR A N 1
ATOM 676 C CA . TYR A 1 84 ? 7.280 -3.913 -21.043 1.00 94.56 84 TYR A CA 1
ATOM 677 C C . TYR A 1 84 ? 6.275 -3.613 -22.162 1.00 94.56 84 TYR A C 1
ATOM 679 O O . TYR A 1 84 ? 6.621 -3.425 -23.321 1.00 94.56 84 TYR A O 1
ATOM 687 N N . ALA A 1 85 ? 4.990 -3.608 -21.828 1.00 95.00 85 ALA A N 1
ATOM 688 C CA . ALA A 1 85 ? 3.917 -3.263 -22.750 1.00 95.00 85 ALA A CA 1
ATOM 689 C C . ALA A 1 85 ? 2.781 -2.581 -21.991 1.00 95.00 85 ALA A C 1
ATOM 691 O O . ALA A 1 85 ? 2.336 -3.056 -20.948 1.00 95.00 85 ALA A O 1
ATOM 692 N N . PHE A 1 86 ? 2.289 -1.465 -22.518 1.00 95.06 86 PHE A N 1
ATOM 693 C CA . PHE A 1 86 ? 1.140 -0.783 -21.936 1.00 95.06 86 PHE A CA 1
ATOM 694 C C . PHE A 1 86 ? -0.164 -1.261 -22.574 1.00 95.06 86 PHE A C 1
ATOM 696 O O . PHE A 1 86 ? -0.360 -1.131 -23.784 1.00 95.06 86 PHE A O 1
ATOM 703 N N . HIS A 1 87 ? -1.095 -1.679 -21.727 1.00 93.69 87 HIS A N 1
ATOM 704 C CA . HIS A 1 87 ? -2.462 -2.081 -22.059 1.00 93.69 87 HIS A CA 1
ATOM 705 C C . HIS A 1 87 ? -3.458 -1.084 -21.469 1.00 93.69 87 HIS A C 1
ATOM 707 O O . HIS A 1 87 ? -3.090 -0.294 -20.605 1.00 93.69 87 HIS A O 1
ATOM 713 N N . THR A 1 88 ? -4.723 -1.115 -21.894 1.00 88.38 88 THR A N 1
ATOM 714 C CA . THR A 1 88 ? -5.758 -0.113 -21.555 1.00 88.38 88 THR A CA 1
ATOM 715 C C . THR A 1 88 ? -5.818 0.277 -20.071 1.00 88.38 88 THR A C 1
ATOM 717 O O . THR A 1 88 ? -5.963 1.454 -19.763 1.00 88.38 88 THR A O 1
ATOM 720 N N . HIS A 1 89 ? -5.652 -0.677 -19.150 1.00 89.19 89 HIS A N 1
ATOM 721 C CA . HIS A 1 89 ? -5.725 -0.438 -17.698 1.00 89.19 89 HIS A CA 1
ATOM 722 C C . HIS A 1 89 ? -4.534 -1.015 -16.925 1.00 89.19 89 HIS A C 1
ATOM 724 O O . HIS A 1 89 ? -4.616 -1.257 -15.716 1.00 89.19 89 HIS A O 1
ATOM 730 N N . SER A 1 90 ? -3.429 -1.295 -17.615 1.00 94.75 90 SER A N 1
ATOM 731 C CA . SER A 1 90 ? -2.271 -1.911 -16.983 1.00 94.75 90 SER A CA 1
ATOM 732 C C . SER A 1 90 ? -0.976 -1.702 -17.752 1.00 94.75 90 SER A C 1
ATOM 734 O O . SER A 1 90 ? -0.965 -1.351 -18.930 1.00 94.75 90 SER A O 1
ATOM 736 N N . ILE A 1 91 ? 0.132 -1.951 -17.070 1.00 96.00 91 ILE A N 1
ATOM 737 C CA . ILE A 1 91 ? 1.430 -2.191 -17.694 1.00 96.00 91 ILE A CA 1
ATOM 738 C C . ILE A 1 91 ? 1.839 -3.637 -17.410 1.00 96.00 91 ILE A C 1
ATOM 740 O O . ILE A 1 91 ? 1.722 -4.118 -16.282 1.00 96.00 91 ILE A O 1
ATOM 744 N N . GLU A 1 92 ? 2.252 -4.340 -18.457 1.00 96.12 92 GLU A N 1
ATOM 745 C CA . GLU A 1 92 ? 2.814 -5.686 -18.417 1.00 96.12 92 GLU A CA 1
ATOM 746 C C . GLU A 1 92 ? 4.335 -5.582 -18.478 1.00 96.12 92 GLU A C 1
ATOM 748 O O . GLU A 1 92 ? 4.864 -4.898 -19.346 1.00 96.12 92 GLU A O 1
ATOM 753 N N . LEU A 1 93 ? 5.032 -6.285 -17.593 1.00 95.81 93 LEU A N 1
ATOM 754 C CA . LEU A 1 93 ? 6.456 -6.581 -17.689 1.00 95.81 93 LEU A CA 1
ATOM 755 C C . LEU A 1 93 ? 6.585 -8.036 -18.145 1.00 95.81 93 LEU A C 1
ATOM 757 O O . LEU A 1 93 ? 5.956 -8.912 -17.545 1.00 95.81 93 LEU A O 1
ATOM 761 N N . ARG A 1 94 ? 7.381 -8.307 -19.183 1.00 93.75 94 ARG A N 1
ATOM 762 C CA . ARG A 1 94 ? 7.500 -9.627 -19.823 1.00 93.75 94 ARG A CA 1
ATOM 763 C C . ARG A 1 94 ? 8.952 -10.014 -20.094 1.00 93.75 94 ARG A C 1
ATOM 765 O O . ARG A 1 94 ? 9.729 -9.187 -20.556 1.00 93.75 94 ARG A O 1
ATOM 772 N N . ASN A 1 95 ? 9.290 -11.283 -19.861 1.00 92.00 95 ASN A N 1
ATOM 773 C CA . ASN A 1 95 ? 10.613 -11.868 -20.137 1.00 92.00 95 ASN A CA 1
ATOM 774 C C . ASN A 1 95 ? 11.776 -10.990 -19.633 1.00 92.00 95 ASN A C 1
ATOM 776 O O . ASN A 1 95 ? 12.759 -10.757 -20.344 1.00 92.00 95 ASN A O 1
ATOM 780 N N . PHE A 1 96 ? 11.620 -10.459 -18.424 1.00 92.25 96 PHE A N 1
ATOM 781 C CA . PHE A 1 96 ? 12.533 -9.498 -17.819 1.00 92.25 96 PHE A CA 1
ATOM 782 C C . PHE A 1 96 ? 13.670 -10.190 -17.060 1.00 92.25 96 PHE A C 1
ATOM 784 O O . PHE A 1 96 ? 13.508 -11.308 -16.553 1.00 92.25 96 PHE A O 1
ATOM 791 N N . HIS A 1 97 ? 14.801 -9.498 -16.932 1.00 91.19 97 HIS A N 1
ATOM 792 C CA . HIS A 1 97 ? 15.806 -9.818 -15.922 1.00 91.19 97 HIS A CA 1
ATOM 793 C C . HIS A 1 97 ? 15.343 -9.309 -14.557 1.00 91.19 97 HIS A C 1
ATOM 795 O O . HIS A 1 97 ? 14.477 -8.436 -14.436 1.00 91.19 97 HIS A O 1
ATOM 801 N N . ILE A 1 98 ? 15.912 -9.859 -13.489 1.00 89.81 98 ILE A N 1
ATOM 802 C CA . ILE A 1 98 ? 15.492 -9.485 -12.132 1.00 89.81 98 ILE A CA 1
ATOM 803 C C . ILE A 1 98 ? 15.870 -8.024 -11.841 1.00 89.81 98 ILE A C 1
ATOM 805 O O . ILE A 1 98 ? 15.112 -7.303 -11.187 1.00 89.81 98 ILE A O 1
ATOM 809 N N . THR A 1 99 ? 16.998 -7.568 -12.386 1.00 89.00 99 THR A N 1
ATOM 810 C CA . THR A 1 99 ? 17.440 -6.169 -12.381 1.00 89.00 99 THR A CA 1
ATOM 811 C C . THR A 1 99 ? 16.456 -5.263 -13.123 1.00 89.00 99 THR A C 1
ATOM 813 O O . THR A 1 99 ? 16.010 -4.281 -12.528 1.00 89.00 99 THR A O 1
ATOM 816 N N . ASP A 1 100 ? 16.026 -5.631 -14.337 1.00 91.44 100 ASP A N 1
ATOM 817 C CA . ASP A 1 100 ? 15.015 -4.886 -15.110 1.00 91.44 100 ASP A CA 1
ATOM 818 C C . ASP A 1 100 ? 13.728 -4.712 -14.301 1.00 91.44 100 ASP A C 1
ATOM 820 O O . ASP A 1 100 ? 13.194 -3.612 -14.178 1.00 91.44 100 ASP A O 1
ATOM 824 N N . CYS A 1 101 ? 13.241 -5.796 -13.688 1.00 93.12 101 CYS A N 1
ATOM 825 C CA . CYS A 1 101 ? 12.043 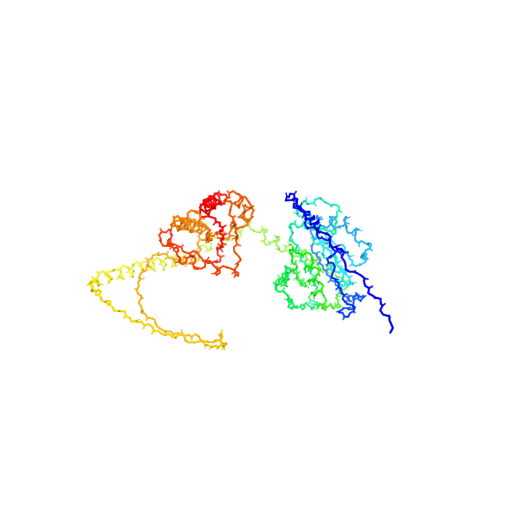-5.756 -12.855 1.00 93.12 101 CYS A CA 1
ATOM 826 C C . CYS A 1 101 ? 12.224 -4.837 -11.646 1.00 93.12 101 CYS A C 1
ATOM 828 O O . CYS A 1 101 ? 11.313 -4.086 -11.300 1.00 93.12 101 CYS A O 1
ATOM 830 N N . CYS A 1 102 ? 13.381 -4.896 -10.988 1.00 92.75 102 CYS A N 1
ATOM 831 C CA . CYS A 1 102 ? 13.690 -4.059 -9.835 1.00 92.75 102 CYS A CA 1
ATOM 832 C C . CYS A 1 102 ? 13.679 -2.570 -10.205 1.00 92.75 102 CYS A C 1
ATOM 834 O O . CYS A 1 102 ? 13.037 -1.762 -9.530 1.00 92.75 102 CYS A O 1
ATOM 836 N N . VAL A 1 103 ? 14.330 -2.227 -11.315 1.00 94.06 103 VAL A N 1
ATOM 837 C CA . VAL A 1 103 ? 14.423 -0.861 -11.828 1.00 94.06 103 VAL A CA 1
ATOM 838 C C . VAL A 1 103 ? 13.067 -0.358 -12.326 1.00 94.06 103 VAL A C 1
ATOM 840 O O . VAL A 1 103 ? 12.640 0.711 -11.893 1.00 94.06 103 VAL A O 1
ATOM 843 N N . LEU A 1 104 ? 12.347 -1.125 -13.155 1.00 95.50 104 LEU A N 1
ATOM 844 C CA . LEU A 1 104 ? 11.020 -0.743 -13.657 1.00 95.50 104 LEU A CA 1
ATOM 845 C C . LEU A 1 104 ? 10.021 -0.545 -12.520 1.00 95.50 104 LEU A C 1
ATOM 847 O O . LEU A 1 104 ? 9.298 0.448 -12.510 1.00 95.50 104 LEU A O 1
ATOM 851 N N . LEU A 1 105 ? 9.980 -1.452 -11.539 1.00 96.62 105 LEU A N 1
ATOM 852 C CA . LEU A 1 105 ? 9.073 -1.304 -10.401 1.00 96.62 105 LEU A CA 1
ATOM 853 C C . LEU A 1 105 ? 9.422 -0.073 -9.564 1.00 96.62 105 LEU A C 1
ATOM 855 O O . LEU A 1 105 ? 8.521 0.691 -9.223 1.00 96.62 105 LEU A O 1
ATOM 859 N N . ALA A 1 106 ? 10.704 0.162 -9.271 1.00 96.12 106 ALA A N 1
ATOM 860 C CA . ALA A 1 106 ? 11.136 1.360 -8.556 1.00 96.12 106 ALA A CA 1
ATOM 861 C C . ALA A 1 106 ? 10.782 2.645 -9.325 1.00 96.12 106 ALA A C 1
ATOM 863 O O . ALA A 1 106 ? 10.220 3.572 -8.740 1.00 96.12 106 ALA A O 1
ATOM 864 N N . PHE A 1 107 ? 11.039 2.676 -10.634 1.00 96.38 107 PHE A N 1
ATOM 865 C CA . PHE A 1 107 ? 10.707 3.789 -11.520 1.00 96.38 107 PHE A CA 1
ATOM 866 C C . PHE A 1 107 ? 9.204 4.082 -11.531 1.00 96.38 107 PHE A C 1
ATOM 868 O O . PHE A 1 107 ? 8.784 5.215 -11.289 1.00 96.38 107 PHE A O 1
ATOM 875 N N . ILE A 1 108 ? 8.374 3.057 -11.742 1.00 96.62 108 ILE A N 1
ATOM 876 C CA . ILE A 1 108 ? 6.913 3.187 -11.737 1.00 96.62 108 ILE A CA 1
ATOM 877 C C . ILE A 1 108 ? 6.440 3.688 -10.368 1.00 96.62 108 ILE A C 1
ATOM 879 O O . ILE A 1 108 ? 5.664 4.637 -10.289 1.00 96.62 108 ILE A O 1
ATOM 883 N N . MET A 1 109 ? 6.947 3.114 -9.275 1.00 96.75 109 MET A N 1
ATOM 884 C CA . MET A 1 109 ? 6.582 3.512 -7.914 1.00 96.75 109 MET A CA 1
ATOM 885 C C . MET A 1 109 ? 6.925 4.969 -7.609 1.00 96.75 109 MET A C 1
ATOM 887 O O . MET A 1 109 ? 6.092 5.675 -7.042 1.00 96.75 109 MET A O 1
ATOM 891 N N . ILE A 1 110 ? 8.125 5.423 -7.978 1.00 96.25 110 ILE A N 1
ATOM 892 C CA . ILE A 1 110 ? 8.575 6.803 -7.761 1.00 96.25 110 ILE A CA 1
ATOM 893 C C . ILE A 1 110 ? 7.670 7.781 -8.504 1.00 96.25 110 ILE A C 1
ATOM 895 O O . ILE A 1 110 ? 7.196 8.750 -7.912 1.00 96.25 110 ILE A O 1
ATOM 899 N N . ASN A 1 111 ? 7.398 7.523 -9.780 1.00 95.94 111 ASN A N 1
ATOM 900 C CA . ASN A 1 111 ? 6.657 8.471 -10.601 1.00 95.94 111 ASN A CA 1
ATOM 901 C C . ASN A 1 111 ? 5.158 8.474 -10.293 1.00 95.94 111 ASN A C 1
ATOM 903 O O . ASN A 1 111 ? 4.560 9.542 -10.207 1.00 95.94 111 ASN A O 1
ATOM 907 N N . LEU A 1 112 ? 4.564 7.319 -9.975 1.00 95.50 112 LEU A N 1
ATOM 908 C CA . LEU A 1 112 ? 3.200 7.282 -9.440 1.00 95.50 112 LEU A CA 1
ATOM 909 C C . LEU A 1 112 ? 3.097 7.986 -8.080 1.00 95.50 112 LEU A C 1
ATOM 911 O O . LEU A 1 112 ? 2.094 8.637 -7.797 1.00 95.50 112 LEU A O 1
ATOM 915 N N . ASN A 1 113 ? 4.125 7.891 -7.229 1.00 94.81 113 ASN A N 1
ATOM 916 C CA . ASN A 1 113 ? 4.153 8.624 -5.964 1.00 94.81 113 ASN A CA 1
ATOM 917 C C . ASN A 1 113 ? 4.216 10.142 -6.182 1.00 94.81 113 ASN A C 1
ATOM 919 O O . ASN A 1 113 ? 3.474 10.870 -5.526 1.00 94.81 113 ASN A O 1
ATOM 923 N N . LYS A 1 114 ? 5.048 10.611 -7.120 1.00 93.94 114 LYS A N 1
ATOM 924 C CA . LYS A 1 114 ? 5.140 12.032 -7.487 1.00 93.94 114 LYS A CA 1
ATOM 925 C C . LYS A 1 114 ? 3.843 12.560 -8.080 1.00 93.94 114 LYS A C 1
ATOM 927 O O . LYS A 1 114 ? 3.383 13.607 -7.634 1.00 93.94 114 LYS A O 1
ATOM 932 N N . LEU A 1 115 ? 3.230 11.809 -9.000 1.00 93.44 115 LEU A N 1
ATOM 933 C CA . LEU A 1 115 ? 1.943 12.151 -9.604 1.00 93.44 115 LEU A CA 1
ATOM 934 C C . LEU A 1 115 ? 0.872 12.355 -8.525 1.00 93.44 115 LEU A C 1
ATOM 936 O O . LEU A 1 115 ? 0.262 13.415 -8.452 1.00 93.44 115 LEU A O 1
ATOM 940 N N . ARG A 1 116 ? 0.718 11.389 -7.609 1.00 91.75 116 ARG A N 1
ATOM 941 C CA . ARG A 1 116 ? -0.265 11.462 -6.509 1.00 91.75 116 ARG A CA 1
ATOM 942 C C . ARG A 1 116 ? 0.007 12.587 -5.507 1.00 91.75 116 ARG A C 1
ATOM 944 O O . ARG A 1 116 ? -0.902 12.988 -4.791 1.00 91.75 116 ARG A O 1
ATOM 951 N N . ARG A 1 117 ? 1.251 13.063 -5.415 1.00 90.12 117 ARG A N 1
ATOM 952 C CA . ARG A 1 117 ? 1.654 14.178 -4.545 1.00 90.12 117 ARG A CA 1
ATOM 953 C C . ARG A 1 117 ? 1.656 15.531 -5.257 1.00 90.12 117 ARG A C 1
ATOM 955 O O . ARG A 1 117 ? 1.999 16.522 -4.623 1.00 90.12 117 ARG A O 1
ATOM 962 N N . GLY A 1 118 ? 1.341 15.579 -6.553 1.00 87.06 118 GLY A N 1
ATOM 963 C CA . GLY A 1 118 ? 1.454 16.801 -7.353 1.00 87.06 118 GLY A CA 1
ATOM 964 C C . GLY A 1 118 ? 2.886 17.345 -7.437 1.00 87.06 118 GLY A C 1
ATOM 965 O O . GLY A 1 118 ? 3.082 18.540 -7.632 1.00 87.06 118 GLY A O 1
ATOM 966 N N . MET A 1 119 ? 3.904 16.495 -7.256 1.00 83.06 119 MET A N 1
ATOM 967 C CA . MET A 1 119 ? 5.305 16.915 -7.314 1.00 83.06 119 MET A CA 1
ATOM 968 C C . MET A 1 119 ? 5.756 16.995 -8.775 1.00 83.06 119 MET A C 1
ATOM 970 O O . MET A 1 119 ? 6.087 15.977 -9.383 1.00 83.06 119 MET A O 1
ATOM 974 N N . GLY A 1 120 ? 5.778 18.206 -9.335 1.00 70.06 120 GLY A N 1
ATOM 975 C CA . GLY A 1 120 ? 6.367 18.478 -10.645 1.00 70.06 120 GLY A CA 1
ATOM 976 C C . GLY A 1 120 ? 7.894 18.462 -10.569 1.00 70.06 120 GLY A C 1
ATOM 977 O O . GLY A 1 120 ? 8.490 19.261 -9.852 1.00 70.06 120 GLY A O 1
ATOM 978 N N . GLY A 1 121 ? 8.539 17.547 -11.289 1.00 75.31 121 GLY A N 1
ATOM 979 C CA . GLY A 1 121 ? 9.995 17.469 -11.382 1.00 75.31 121 GLY A CA 1
ATOM 980 C C . GLY A 1 121 ? 10.422 16.699 -12.626 1.00 75.31 121 GLY A C 1
ATOM 981 O O . GLY A 1 121 ? 9.717 15.796 -13.067 1.00 75.31 121 GLY A O 1
ATOM 982 N N . THR A 1 122 ? 11.568 17.072 -13.192 1.00 82.19 122 THR A N 1
ATOM 983 C CA . THR A 1 122 ? 12.129 16.454 -14.406 1.00 82.19 122 THR A CA 1
ATOM 984 C C . THR A 1 122 ? 12.959 15.206 -14.116 1.00 82.19 122 THR A C 1
ATOM 986 O O . THR A 1 122 ? 13.160 14.382 -15.002 1.00 82.19 122 THR A O 1
ATOM 989 N N . ASP A 1 123 ? 13.438 15.036 -12.881 1.00 90.44 123 ASP A N 1
ATOM 990 C CA . ASP A 1 123 ? 14.156 13.829 -12.478 1.00 90.44 123 ASP A CA 1
ATOM 991 C C . ASP A 1 123 ? 13.155 12.704 -12.210 1.00 90.44 123 ASP A C 1
ATOM 993 O O . ASP A 1 123 ? 12.487 12.716 -11.179 1.00 90.44 123 ASP A O 1
ATOM 997 N N . TYR A 1 124 ? 13.055 11.726 -13.110 1.00 93.31 124 TYR A N 1
ATOM 998 C CA . TYR A 1 124 ? 12.164 10.564 -12.981 1.00 93.31 124 TYR A CA 1
ATOM 999 C C . TYR A 1 124 ? 12.781 9.391 -12.205 1.00 93.31 124 TYR A C 1
ATOM 1001 O O . TYR A 1 124 ? 12.063 8.469 -11.813 1.00 93.31 124 TYR A O 1
ATOM 1009 N N . CYS A 1 125 ? 14.090 9.429 -11.947 1.00 93.69 125 CYS A N 1
ATOM 1010 C CA . CYS A 1 125 ? 14.862 8.319 -11.385 1.00 93.69 125 CYS A CA 1
ATOM 1011 C C . CYS A 1 125 ? 15.321 8.565 -9.944 1.00 93.69 125 CYS A C 1
ATOM 1013 O O . CYS A 1 125 ? 15.948 7.687 -9.345 1.00 93.69 125 CYS A O 1
ATOM 1015 N N . SER A 1 126 ? 15.002 9.721 -9.361 1.00 94.00 126 SER A N 1
ATOM 1016 C CA . SER A 1 126 ? 15.259 9.996 -7.946 1.00 94.00 126 SER A CA 1
ATOM 1017 C C . SER A 1 126 ? 14.018 10.439 -7.189 1.00 94.00 126 SER A C 1
ATOM 1019 O O . SER A 1 126 ? 13.049 10.932 -7.758 1.00 94.00 126 SER A O 1
ATOM 1021 N N . ILE A 1 127 ? 14.038 10.267 -5.873 1.00 94.00 127 ILE A N 1
ATOM 1022 C CA . ILE A 1 127 ? 12.962 10.668 -4.975 1.00 94.00 127 ILE A CA 1
ATOM 1023 C C . ILE A 1 127 ? 13.536 11.272 -3.695 1.00 94.00 127 ILE A C 1
ATOM 1025 O O . ILE A 1 127 ? 14.507 10.776 -3.119 1.00 94.00 127 ILE A O 1
ATOM 1029 N N . THR A 1 128 ? 12.934 12.367 -3.251 1.00 92.56 128 THR A N 1
ATOM 1030 C CA . THR A 1 128 ? 13.372 13.119 -2.076 1.00 92.56 128 THR A CA 1
ATOM 1031 C C . THR A 1 128 ? 12.590 12.681 -0.843 1.00 92.56 128 THR A C 1
ATOM 1033 O O . THR A 1 128 ? 11.364 12.559 -0.883 1.00 92.56 128 THR A O 1
ATOM 1036 N N . LYS A 1 129 ? 13.289 12.407 0.264 1.00 90.75 129 LYS A N 1
ATOM 1037 C CA . LYS A 1 129 ? 12.643 12.069 1.541 1.00 90.75 129 LYS A CA 1
ATOM 1038 C C . LYS A 1 129 ? 11.908 13.283 2.140 1.00 90.75 129 LYS A C 1
ATOM 1040 O O . LYS A 1 129 ? 12.399 14.400 1.995 1.00 90.75 129 LYS A O 1
ATOM 1045 N N . PRO A 1 130 ? 10.800 13.070 2.878 1.00 91.25 130 PRO A N 1
ATOM 1046 C CA . PRO A 1 130 ? 10.196 11.778 3.220 1.00 91.25 130 PRO A CA 1
ATOM 1047 C C . PRO A 1 130 ? 9.268 11.240 2.119 1.00 91.25 130 PRO A C 1
ATOM 1049 O O . PRO A 1 130 ? 8.418 11.952 1.584 1.00 91.25 130 PRO A O 1
ATOM 1052 N N . PHE A 1 131 ? 9.359 9.943 1.831 1.00 92.69 131 PHE A N 1
ATOM 1053 C CA . PHE A 1 131 ? 8.451 9.260 0.911 1.00 92.69 131 PHE A CA 1
ATOM 1054 C C . PHE A 1 131 ? 8.022 7.898 1.454 1.00 92.69 131 PHE A C 1
ATOM 1056 O O . PHE A 1 131 ? 8.673 7.318 2.322 1.00 92.69 131 PHE A O 1
ATOM 1063 N N . TYR A 1 132 ? 6.917 7.391 0.916 1.00 94.69 132 TYR A N 1
ATOM 1064 C CA . TYR A 1 132 ? 6.457 6.031 1.152 1.00 94.69 132 TYR A CA 1
ATOM 1065 C C . TYR A 1 132 ? 5.976 5.449 -0.172 1.00 94.69 132 TYR A C 1
ATOM 1067 O O . TYR A 1 132 ? 4.970 5.895 -0.728 1.00 94.69 132 TYR A O 1
ATOM 1075 N N . LEU A 1 133 ? 6.738 4.502 -0.710 1.00 95.81 133 LEU A N 1
ATOM 1076 C CA . LEU A 1 133 ? 6.442 3.864 -1.986 1.00 95.81 133 LEU A CA 1
ATOM 1077 C C . LEU A 1 133 ? 5.594 2.624 -1.732 1.00 95.81 133 LEU A C 1
ATOM 1079 O O . LEU A 1 133 ? 5.950 1.809 -0.885 1.00 95.81 133 LEU A O 1
ATOM 1083 N N . ARG A 1 134 ? 4.499 2.469 -2.485 1.00 95.25 134 ARG A N 1
ATOM 1084 C CA . ARG A 1 134 ? 3.645 1.274 -2.479 1.00 95.25 134 ARG A CA 1
ATOM 1085 C C . ARG A 1 134 ? 3.243 0.899 -3.902 1.00 95.25 134 ARG A C 1
ATOM 1087 O O . ARG A 1 134 ? 2.860 1.771 -4.680 1.00 95.25 134 ARG A O 1
ATOM 1094 N N . CYS A 1 135 ? 3.293 -0.391 -4.216 1.00 94.69 135 CYS A N 1
ATOM 1095 C CA . CYS A 1 135 ? 2.822 -0.951 -5.480 1.00 94.69 135 CYS A CA 1
ATOM 1096 C C . CYS A 1 135 ? 2.137 -2.291 -5.244 1.00 94.69 135 CYS A C 1
ATOM 1098 O O . CYS A 1 135 ? 2.588 -3.085 -4.423 1.00 94.69 135 CYS A O 1
ATOM 1100 N N . SER A 1 136 ? 1.070 -2.541 -5.998 1.00 95.38 136 SER A N 1
ATOM 1101 C CA . SER A 1 136 ? 0.469 -3.865 -6.124 1.00 95.38 136 SER A CA 1
ATOM 1102 C C . SER A 1 136 ? 0.843 -4.438 -7.479 1.00 95.38 136 SER A C 1
ATOM 1104 O O . SER A 1 136 ? 0.515 -3.850 -8.509 1.00 95.38 136 SER A O 1
ATOM 1106 N N . VAL A 1 137 ? 1.527 -5.573 -7.465 1.00 96.88 137 VAL A N 1
ATOM 1107 C CA . VAL A 1 137 ? 1.874 -6.325 -8.665 1.00 96.88 137 VAL A CA 1
ATOM 1108 C C . VAL A 1 137 ? 1.025 -7.585 -8.740 1.00 96.88 137 VAL A C 1
ATOM 1110 O O . VAL A 1 137 ? 0.725 -8.212 -7.724 1.00 96.88 137 VAL A O 1
ATOM 1113 N N . TYR A 1 138 ? 0.636 -7.960 -9.948 1.00 96.56 138 TYR A N 1
ATOM 1114 C CA . TYR A 1 138 ? -0.209 -9.109 -10.220 1.00 96.56 138 TYR A CA 1
ATOM 1115 C C . TYR A 1 138 ? 0.576 -10.118 -11.044 1.00 96.56 138 TYR A C 1
ATOM 1117 O O . TYR A 1 138 ? 1.139 -9.790 -12.087 1.00 96.56 138 TYR A O 1
ATOM 1125 N N . VAL A 1 139 ? 0.601 -11.360 -10.580 1.00 95.25 139 VAL A N 1
ATOM 1126 C CA . VAL A 1 139 ? 1.189 -12.488 -11.306 1.00 95.25 139 VAL A CA 1
ATOM 1127 C C . VAL A 1 139 ? 0.130 -13.555 -11.497 1.00 95.25 139 VAL A C 1
ATOM 1129 O O . VAL A 1 139 ? -0.724 -13.748 -10.635 1.00 95.25 139 VAL A O 1
ATOM 1132 N N . HIS A 1 140 ? 0.154 -14.256 -12.626 1.00 94.69 140 HIS A N 1
ATOM 1133 C CA . HIS A 1 140 ? -0.830 -15.304 -12.881 1.00 94.69 140 HIS A CA 1
ATOM 1134 C C . HIS A 1 140 ? -0.753 -16.406 -11.806 1.00 94.69 140 HIS A C 1
ATOM 1136 O O . HIS A 1 140 ? 0.322 -16.706 -11.276 1.00 94.69 140 HIS A O 1
ATOM 1142 N N . ARG A 1 141 ? -1.887 -17.036 -11.475 1.00 92.25 141 ARG A N 1
ATOM 1143 C CA . ARG A 1 141 ? -1.997 -18.031 -10.391 1.00 92.25 141 ARG A CA 1
ATOM 1144 C C . ARG A 1 141 ? -1.040 -19.220 -10.515 1.00 92.25 141 ARG A C 1
ATOM 1146 O O . ARG A 1 141 ? -0.698 -19.819 -9.493 1.00 92.25 141 ARG A O 1
ATOM 1153 N N . THR A 1 142 ? -0.587 -19.541 -11.730 1.00 91.75 142 THR A N 1
ATOM 1154 C CA . THR A 1 142 ? 0.395 -20.611 -11.991 1.00 91.75 142 THR A CA 1
ATOM 1155 C C . THR A 1 142 ? 1.801 -20.274 -11.497 1.00 91.75 142 THR A C 1
ATOM 1157 O O . THR A 1 142 ? 2.594 -21.190 -11.282 1.00 91.75 142 THR A O 1
ATOM 1160 N N . CYS A 1 143 ? 2.118 -18.994 -11.283 1.00 92.88 143 CYS A N 1
ATOM 1161 C CA . CYS A 1 143 ? 3.384 -18.570 -10.701 1.00 92.88 143 CYS A CA 1
ATOM 1162 C C . CYS A 1 143 ? 3.470 -19.021 -9.237 1.00 92.88 143 CYS A C 1
ATOM 1164 O O . CYS A 1 143 ? 2.557 -18.780 -8.433 1.00 92.88 143 CYS A O 1
ATOM 1166 N N . GLN A 1 144 ? 4.569 -19.681 -8.874 1.00 92.19 144 GLN A N 1
ATOM 1167 C CA . GLN A 1 144 ? 4.856 -20.020 -7.484 1.00 92.19 144 GLN A CA 1
ATOM 1168 C C . GLN A 1 144 ? 5.529 -18.825 -6.813 1.00 92.19 144 GLN A C 1
ATOM 1170 O O . GLN A 1 144 ? 6.704 -18.539 -7.037 1.00 92.19 144 GLN A O 1
ATOM 1175 N N . VAL A 1 145 ? 4.756 -18.131 -5.983 1.00 90.62 145 VAL A N 1
ATOM 1176 C CA . VAL A 1 145 ? 5.227 -17.003 -5.179 1.00 90.62 145 VAL A CA 1
ATOM 1177 C C . VAL A 1 145 ? 5.703 -17.551 -3.839 1.00 90.62 145 VAL A C 1
ATOM 1179 O O . VAL A 1 145 ? 4.893 -17.830 -2.956 1.00 90.62 145 VAL A O 1
ATOM 1182 N N . VAL A 1 146 ? 7.016 -17.731 -3.694 1.00 84.81 146 VAL A N 1
ATOM 1183 C CA . VAL A 1 146 ? 7.618 -18.197 -2.439 1.00 84.81 146 VAL A CA 1
ATOM 1184 C C . VAL A 1 146 ? 7.731 -17.034 -1.457 1.00 84.81 146 VAL A C 1
ATOM 1186 O O . VAL A 1 146 ? 8.180 -15.931 -1.790 1.00 84.81 146 VAL A O 1
ATOM 1189 N N . GLN A 1 147 ? 7.317 -17.271 -0.212 1.00 72.25 147 GLN A N 1
ATOM 1190 C CA . GLN A 1 147 ? 7.455 -16.279 0.839 1.00 72.25 147 GLN A CA 1
ATOM 1191 C C . GLN A 1 147 ? 8.827 -16.368 1.536 1.00 72.25 147 GLN A C 1
ATOM 1193 O O . GLN A 1 147 ? 8.921 -16.899 2.630 1.00 72.25 147 GLN A O 1
ATOM 1198 N N . MET A 1 148 ? 9.868 -15.745 0.970 1.00 70.75 148 MET A N 1
ATOM 1199 C CA . MET A 1 148 ? 11.182 -15.610 1.629 1.00 70.75 148 MET A CA 1
ATOM 1200 C C . MET A 1 148 ? 11.153 -14.805 2.946 1.00 70.75 148 MET A C 1
ATOM 1202 O O . MET A 1 148 ? 10.713 -13.656 2.934 1.00 70.75 148 MET A O 1
ATOM 1206 N N . PRO A 1 149 ? 11.640 -15.335 4.082 1.00 66.06 149 PRO A N 1
ATOM 1207 C CA . PRO A 1 149 ? 11.739 -14.573 5.326 1.00 66.06 149 PRO A CA 1
ATOM 1208 C C . PRO A 1 149 ? 12.449 -13.238 5.080 1.00 66.06 149 PRO A C 1
ATOM 1210 O O . PRO A 1 149 ? 13.514 -13.208 4.470 1.00 66.06 149 PRO A O 1
ATOM 1213 N N . THR A 1 150 ? 11.872 -12.121 5.534 1.00 61.84 150 THR A N 1
ATOM 1214 C CA . THR A 1 150 ? 12.575 -10.831 5.498 1.00 61.84 150 THR A CA 1
ATOM 1215 C C . THR A 1 150 ? 13.818 -10.958 6.369 1.00 61.84 150 THR A C 1
ATOM 1217 O O . THR A 1 150 ? 13.704 -11.010 7.595 1.00 61.84 150 THR A O 1
ATOM 1220 N N . ALA A 1 151 ? 14.988 -11.036 5.732 1.00 56.25 151 ALA A N 1
ATOM 1221 C CA . ALA A 1 151 ? 16.257 -11.385 6.370 1.00 56.25 151 ALA A CA 1
ATOM 1222 C C . ALA A 1 151 ? 16.666 -10.422 7.497 1.00 56.25 151 ALA A C 1
ATOM 1224 O O . ALA A 1 151 ? 17.496 -10.763 8.336 1.00 56.25 151 ALA A O 1
ATOM 1225 N N . ASN A 1 152 ? 16.090 -9.215 7.546 1.00 60.72 152 ASN A N 1
ATOM 1226 C CA . ASN A 1 152 ? 16.509 -8.192 8.487 1.00 60.72 152 ASN A CA 1
ATOM 1227 C C . ASN A 1 152 ? 15.322 -7.380 9.033 1.00 60.72 152 ASN A C 1
ATOM 1229 O O . ASN A 1 152 ? 14.668 -6.627 8.307 1.00 60.72 152 ASN A O 1
ATOM 1233 N N . LYS A 1 153 ? 15.083 -7.493 10.351 1.00 65.94 153 LYS A N 1
ATOM 1234 C CA . LYS A 1 153 ? 14.037 -6.761 11.099 1.00 65.94 153 LYS A CA 1
ATOM 1235 C C . LYS A 1 153 ? 14.201 -5.232 11.055 1.00 65.94 153 LYS A C 1
ATOM 1237 O O . LYS A 1 153 ? 13.294 -4.524 11.476 1.00 65.94 153 LYS A O 1
ATOM 1242 N N . LYS A 1 154 ? 15.348 -4.729 10.582 1.00 80.62 154 LYS A N 1
ATOM 1243 C CA . LYS A 1 154 ? 15.653 -3.293 10.475 1.00 80.62 154 LYS A CA 1
ATOM 1244 C C . LYS A 1 154 ? 15.251 -2.661 9.136 1.00 80.62 154 LYS A C 1
ATOM 1246 O O . LYS A 1 154 ? 15.371 -1.449 9.006 1.00 80.62 154 LYS A O 1
ATOM 1251 N N . THR A 1 155 ? 14.812 -3.449 8.154 1.00 86.25 155 THR A N 1
ATOM 1252 C CA . THR A 1 155 ? 14.427 -2.916 6.835 1.00 86.25 155 THR A CA 1
ATOM 1253 C C . THR A 1 155 ? 13.038 -2.289 6.876 1.00 86.25 155 THR A C 1
ATOM 1255 O O . THR A 1 155 ? 12.144 -2.746 7.592 1.00 86.25 155 THR A O 1
ATOM 1258 N N . THR A 1 156 ? 12.846 -1.231 6.091 1.00 89.94 156 THR A N 1
ATOM 1259 C CA . THR A 1 156 ? 11.535 -0.596 5.892 1.00 89.94 156 THR A CA 1
ATOM 1260 C C . THR A 1 156 ? 10.696 -1.301 4.825 1.00 89.94 156 THR A C 1
ATOM 1262 O O . THR A 1 156 ? 9.488 -1.059 4.743 1.00 89.94 156 THR A O 1
ATOM 1265 N N . PHE A 1 157 ? 11.310 -2.202 4.052 1.00 92.06 157 PHE A N 1
ATOM 1266 C CA . PHE A 1 157 ? 10.634 -3.016 3.054 1.00 92.06 157 PHE A CA 1
ATOM 1267 C C . PHE A 1 157 ? 9.657 -3.990 3.706 1.00 92.06 157 PHE A C 1
ATOM 1269 O O . PHE A 1 157 ? 10.007 -4.804 4.563 1.00 92.06 157 PHE A O 1
ATOM 1276 N N . ARG A 1 158 ? 8.411 -3.940 3.253 1.00 90.81 158 ARG A N 1
ATOM 1277 C CA . ARG A 1 158 ? 7.388 -4.919 3.586 1.00 90.81 158 ARG A CA 1
ATOM 1278 C C . ARG A 1 158 ? 6.788 -5.446 2.300 1.00 90.81 158 ARG A C 1
ATOM 1280 O O . ARG A 1 158 ? 6.582 -4.719 1.330 1.00 90.81 158 ARG A O 1
ATOM 1287 N N . ARG A 1 159 ? 6.451 -6.724 2.345 1.00 90.12 159 ARG A N 1
ATOM 1288 C CA . ARG A 1 159 ? 5.755 -7.423 1.277 1.00 90.12 159 ARG A CA 1
ATOM 1289 C C . ARG A 1 159 ? 4.545 -8.133 1.853 1.00 90.12 159 ARG A C 1
ATOM 1291 O O . ARG A 1 159 ? 4.605 -8.638 2.975 1.00 90.12 159 ARG A O 1
ATOM 1298 N N . GLN A 1 160 ? 3.481 -8.209 1.076 1.00 91.38 160 GLN A N 1
ATOM 1299 C CA . GLN A 1 160 ? 2.273 -8.915 1.472 1.00 91.38 160 GLN A CA 1
ATOM 1300 C C . GLN A 1 160 ? 1.687 -9.627 0.261 1.00 91.38 160 GLN A C 1
ATOM 1302 O O . GLN A 1 160 ? 1.327 -8.993 -0.724 1.00 91.38 160 GLN A O 1
ATOM 1307 N N . LEU A 1 161 ? 1.580 -10.953 0.333 1.00 92.38 161 LEU A N 1
ATOM 1308 C CA . LEU A 1 161 ? 0.735 -11.697 -0.594 1.00 92.38 161 LEU A CA 1
ATOM 1309 C C . LEU A 1 161 ? -0.713 -11.532 -0.129 1.00 92.38 161 LEU A C 1
ATOM 1311 O O . LEU A 1 161 ? -1.051 -11.917 0.994 1.00 92.38 161 LEU A O 1
ATOM 1315 N N . VAL A 1 162 ? -1.553 -10.937 -0.969 1.00 91.56 162 VAL A N 1
ATOM 1316 C CA . VAL A 1 162 ? -2.965 -10.717 -0.656 1.00 91.56 162 VAL A CA 1
ATOM 1317 C C . VAL A 1 162 ? -3.685 -12.066 -0.667 1.00 91.56 162 VAL A C 1
ATOM 1319 O O . VAL A 1 162 ? -3.605 -12.810 -1.643 1.00 91.56 162 VAL A O 1
ATOM 1322 N N . ARG A 1 163 ? -4.364 -12.397 0.440 1.00 85.56 163 ARG A N 1
ATOM 1323 C CA . ARG A 1 163 ? -5.066 -13.685 0.606 1.00 85.56 163 ARG A CA 1
ATOM 1324 C C . ARG A 1 163 ? -6.308 -13.795 -0.276 1.00 85.56 163 ARG A C 1
ATOM 1326 O O . ARG A 1 163 ? -6.605 -14.876 -0.764 1.00 85.56 163 ARG A O 1
ATOM 1333 N N . LEU A 1 164 ? -7.002 -12.677 -0.467 1.00 81.44 164 LEU A N 1
ATOM 1334 C CA . LEU A 1 164 ? -8.214 -12.566 -1.271 1.00 81.44 164 LEU A CA 1
ATOM 1335 C C . LEU A 1 164 ? -7.956 -11.551 -2.392 1.00 81.44 164 LEU A C 1
ATOM 1337 O O . LEU A 1 164 ? -8.264 -10.371 -2.225 1.00 81.44 164 LEU A O 1
ATOM 1341 N N . PRO A 1 165 ? -7.282 -11.954 -3.484 1.00 80.06 165 PRO A N 1
ATOM 1342 C CA . PRO A 1 165 ? -7.058 -11.056 -4.606 1.00 80.06 165 PRO A CA 1
ATOM 1343 C C . PRO A 1 165 ? -8.397 -10.730 -5.271 1.00 80.06 165 PRO A C 1
ATOM 1345 O O . PRO A 1 165 ? -9.172 -11.630 -5.586 1.00 80.06 165 PRO A O 1
ATOM 1348 N N . ALA A 1 166 ? -8.647 -9.445 -5.520 1.00 79.25 166 ALA A N 1
ATOM 1349 C CA . ALA A 1 166 ? -9.877 -9.003 -6.177 1.00 79.25 166 ALA A CA 1
ATOM 1350 C C . ALA A 1 166 ? -9.929 -9.380 -7.672 1.00 79.25 166 ALA A C 1
ATOM 1352 O O . ALA A 1 166 ? -10.997 -9.408 -8.269 1.00 79.25 166 ALA A O 1
ATOM 1353 N N . VAL A 1 167 ? -8.775 -9.665 -8.284 1.00 87.12 167 VAL A N 1
ATOM 1354 C CA . VAL A 1 167 ? -8.664 -10.031 -9.701 1.00 87.12 167 VAL A CA 1
ATOM 1355 C C . VAL A 1 167 ? -8.532 -11.549 -9.814 1.00 87.12 167 VAL A C 1
ATOM 1357 O O . VAL A 1 167 ? -7.488 -12.115 -9.479 1.00 87.12 167 VAL A O 1
ATOM 1360 N N . CYS A 1 168 ? -9.592 -12.215 -10.279 1.00 84.69 168 CYS A N 1
ATOM 1361 C CA . CYS A 1 168 ? -9.621 -13.667 -10.460 1.00 84.69 168 CYS A CA 1
ATOM 1362 C C . CYS A 1 168 ? -8.466 -14.156 -11.349 1.00 84.69 168 CYS A C 1
ATOM 1364 O O . CYS A 1 168 ? -8.032 -13.447 -12.244 1.00 84.69 168 CYS A O 1
ATOM 1366 N N . ALA A 1 169 ? -7.978 -15.380 -11.114 1.00 89.94 169 ALA A N 1
ATOM 1367 C CA . ALA A 1 169 ? -6.839 -16.001 -11.813 1.00 89.94 169 ALA A CA 1
ATOM 1368 C C . ALA A 1 169 ? -5.455 -15.344 -11.608 1.00 89.94 169 ALA A C 1
ATOM 1370 O O . ALA A 1 169 ? -4.444 -15.908 -12.037 1.00 89.94 169 ALA A O 1
ATOM 1371 N N . PHE A 1 170 ? -5.365 -14.241 -10.861 1.00 94.19 170 PHE A N 1
ATOM 1372 C CA . PHE A 1 170 ? -4.103 -13.581 -10.527 1.00 94.19 170 PHE A CA 1
ATOM 1373 C C . PHE A 1 170 ? -3.867 -13.547 -9.013 1.00 94.19 170 PHE A C 1
ATOM 1375 O O . PHE A 1 170 ? -4.778 -13.413 -8.203 1.00 94.19 170 PHE A O 1
ATOM 1382 N N . LYS A 1 171 ? -2.601 -13.676 -8.617 1.00 95.06 171 LYS A N 1
ATOM 1383 C CA . LYS A 1 171 ? -2.119 -13.430 -7.257 1.00 95.06 171 LYS A CA 1
ATOM 1384 C C . LYS A 1 171 ? -1.643 -11.987 -7.183 1.00 95.06 171 LYS A C 1
ATOM 1386 O O . LYS A 1 171 ? -0.821 -11.576 -8.000 1.00 95.06 171 LYS A O 1
ATOM 1391 N N . GLN A 1 172 ? -2.121 -11.248 -6.189 1.00 95.75 172 GLN A N 1
ATOM 1392 C CA . GLN A 1 172 ? -1.668 -9.887 -5.919 1.00 95.75 172 GLN A CA 1
ATOM 1393 C C . GLN A 1 172 ? -0.591 -9.907 -4.834 1.00 95.75 172 GLN A C 1
ATOM 1395 O O . GLN A 1 172 ? -0.800 -10.432 -3.738 1.00 95.75 172 GLN A O 1
ATOM 1400 N N . VAL A 1 173 ? 0.563 -9.324 -5.140 1.00 95.56 173 VAL A N 1
ATOM 1401 C CA . VAL A 1 173 ? 1.653 -9.101 -4.193 1.00 95.56 173 VAL A CA 1
ATOM 1402 C C . VAL A 1 173 ? 1.826 -7.602 -4.017 1.00 95.56 173 VAL A C 1
ATOM 1404 O O . VAL A 1 173 ? 2.006 -6.868 -4.983 1.00 95.56 173 VAL A O 1
ATOM 1407 N N . GLU A 1 174 ? 1.775 -7.140 -2.778 1.00 95.25 174 GLU A N 1
ATOM 1408 C CA . GLU A 1 174 ? 2.042 -5.750 -2.448 1.00 95.25 174 GLU A CA 1
ATOM 1409 C C . GLU A 1 174 ? 3.483 -5.576 -1.989 1.00 95.25 174 GLU A C 1
ATOM 1411 O O . GLU A 1 174 ? 3.966 -6.330 -1.141 1.00 95.25 174 GLU A O 1
ATOM 1416 N N . PHE A 1 175 ? 4.143 -4.554 -2.522 1.00 95.56 175 PHE A N 1
ATOM 1417 C CA . PHE A 1 175 ? 5.443 -4.069 -2.078 1.00 95.56 175 PHE A CA 1
ATOM 1418 C C . PHE A 1 175 ? 5.284 -2.681 -1.488 1.00 95.56 175 PHE A C 1
ATOM 1420 O O . PHE A 1 175 ? 4.612 -1.831 -2.076 1.00 95.56 175 PHE A O 1
ATOM 1427 N N . GLN A 1 176 ? 5.918 -2.438 -0.346 1.00 95.50 176 GLN A N 1
ATOM 1428 C CA . GLN A 1 176 ? 5.930 -1.123 0.278 1.00 95.50 176 GLN A CA 1
ATOM 1429 C C . GLN A 1 176 ? 7.249 -0.855 1.003 1.00 95.50 176 GLN A C 1
ATOM 1431 O O . GLN A 1 176 ? 7.831 -1.768 1.584 1.00 95.50 176 GLN A O 1
ATOM 1436 N N . SER A 1 177 ? 7.732 0.385 0.968 1.00 95.31 177 SER A N 1
ATOM 1437 C CA . SER A 1 177 ? 8.971 0.786 1.643 1.00 95.31 177 SER A CA 1
ATOM 1438 C C . SER A 1 177 ? 9.037 2.298 1.861 1.00 95.31 177 SER A C 1
ATOM 1440 O O . SER A 1 177 ? 8.502 3.072 1.066 1.00 95.31 177 SER A O 1
ATOM 1442 N N . ALA A 1 178 ? 9.737 2.718 2.917 1.00 94.50 178 ALA A N 1
ATOM 1443 C CA . ALA A 1 178 ? 10.083 4.122 3.177 1.00 94.50 178 ALA A CA 1
ATOM 1444 C C . ALA A 1 178 ? 11.524 4.469 2.742 1.00 94.50 178 ALA A C 1
ATOM 1446 O O . ALA A 1 178 ? 11.974 5.606 2.895 1.00 94.50 178 ALA A O 1
ATOM 1447 N N . ASP A 1 179 ? 12.258 3.485 2.223 1.00 94.12 179 ASP A N 1
ATOM 1448 C CA . ASP A 1 179 ? 13.620 3.629 1.724 1.00 94.12 179 ASP A CA 1
ATOM 1449 C C . ASP A 1 179 ? 13.777 2.903 0.380 1.00 94.12 179 ASP A C 1
ATOM 1451 O O . ASP A 1 179 ? 13.324 1.765 0.214 1.00 94.12 179 ASP A O 1
ATOM 1455 N N . LEU A 1 180 ? 14.389 3.573 -0.599 1.00 94.44 180 LEU A N 1
ATOM 1456 C CA . LEU A 1 180 ? 14.535 3.060 -1.959 1.00 94.44 180 LEU A CA 1
ATOM 1457 C C . LEU A 1 180 ? 15.530 1.898 -2.018 1.00 94.44 180 LEU A C 1
ATOM 1459 O O . LEU A 1 180 ? 15.301 0.942 -2.752 1.00 94.44 180 LEU A O 1
ATOM 1463 N N . LYS A 1 181 ? 16.595 1.935 -1.211 1.00 93.12 181 LYS A N 1
ATOM 1464 C CA . LYS A 1 181 ? 17.582 0.852 -1.153 1.00 93.12 181 LYS A CA 1
ATOM 1465 C C . LYS A 1 181 ? 16.955 -0.415 -0.583 1.00 93.12 181 LYS A C 1
ATOM 1467 O O . LYS A 1 181 ? 17.106 -1.486 -1.167 1.00 93.12 181 LYS A O 1
ATOM 1472 N N . ASP A 1 182 ? 16.204 -0.283 0.511 1.00 93.31 182 ASP A N 1
ATOM 1473 C CA . ASP A 1 182 ? 15.452 -1.404 1.087 1.00 93.31 182 ASP A CA 1
ATOM 1474 C C . ASP A 1 182 ? 14.422 -1.954 0.091 1.00 93.31 182 ASP A C 1
ATOM 1476 O O . ASP A 1 182 ? 14.269 -3.169 -0.026 1.00 93.31 182 ASP A O 1
ATOM 1480 N N . LEU A 1 183 ? 13.729 -1.069 -0.640 1.00 94.19 183 LEU A N 1
ATOM 1481 C CA . LEU A 1 183 ? 12.740 -1.456 -1.647 1.00 94.19 183 LEU A CA 1
ATOM 1482 C C . LEU A 1 183 ? 13.373 -2.301 -2.749 1.00 94.19 183 LEU A C 1
ATOM 1484 O O . LEU A 1 183 ? 12.891 -3.392 -3.037 1.00 94.19 183 LEU A O 1
ATOM 1488 N N . MET A 1 184 ? 14.448 -1.798 -3.353 1.00 93.06 184 MET A N 1
ATOM 1489 C CA . MET A 1 184 ? 15.115 -2.456 -4.472 1.00 93.06 184 MET A CA 1
ATOM 1490 C C . MET A 1 184 ? 15.728 -3.794 -4.051 1.00 93.06 184 MET A C 1
ATOM 1492 O O . MET A 1 184 ? 15.532 -4.803 -4.727 1.00 93.06 184 MET A O 1
ATOM 1496 N N . GLN A 1 185 ? 16.387 -3.840 -2.890 1.00 90.81 185 GLN A N 1
ATOM 1497 C CA . GLN A 1 185 ? 16.907 -5.087 -2.325 1.00 90.81 185 GLN A CA 1
ATOM 1498 C C . GLN A 1 185 ? 15.785 -6.097 -2.042 1.00 90.81 185 GLN A C 1
ATOM 1500 O O . GLN A 1 185 ? 15.925 -7.287 -2.323 1.00 90.81 185 GLN A O 1
ATOM 1505 N N . GLY A 1 186 ? 14.664 -5.624 -1.496 1.00 90.56 186 GLY A N 1
ATOM 1506 C CA . GLY A 1 186 ? 13.505 -6.449 -1.184 1.00 90.56 186 GLY A CA 1
ATOM 1507 C C . GLY A 1 186 ? 12.820 -7.020 -2.425 1.00 90.56 186 GLY A C 1
ATOM 1508 O O . GLY A 1 186 ? 12.471 -8.200 -2.437 1.00 90.56 186 GLY A O 1
ATOM 1509 N N . ILE A 1 187 ? 12.661 -6.215 -3.481 1.00 92.50 187 ILE A N 1
ATOM 1510 C CA . ILE A 1 187 ? 12.120 -6.662 -4.773 1.00 92.50 187 ILE A CA 1
ATOM 1511 C C . ILE A 1 187 ? 13.035 -7.719 -5.386 1.00 92.50 187 ILE A C 1
ATOM 1513 O O . ILE A 1 187 ? 12.554 -8.784 -5.763 1.00 92.50 187 ILE A O 1
ATOM 1517 N N . LEU A 1 188 ? 14.342 -7.454 -5.433 1.00 90.81 188 LEU A N 1
ATOM 1518 C CA . LEU A 1 188 ? 15.343 -8.377 -5.960 1.00 90.81 188 LEU A CA 1
ATOM 1519 C C . LEU A 1 188 ? 15.258 -9.751 -5.275 1.00 90.81 188 LEU A C 1
ATOM 1521 O O . LEU A 1 188 ? 15.064 -10.762 -5.947 1.00 90.81 188 LEU A O 1
ATOM 1525 N N . GLN A 1 189 ? 15.344 -9.782 -3.939 1.00 88.62 189 GLN A N 1
ATOM 1526 C CA . GLN A 1 189 ? 15.261 -11.019 -3.148 1.00 88.62 189 GLN A CA 1
ATOM 1527 C C . GLN A 1 189 ? 13.922 -11.736 -3.315 1.00 88.62 189 GLN A C 1
ATOM 1529 O O . GLN A 1 189 ? 13.842 -12.958 -3.197 1.00 88.62 189 GLN A O 1
ATOM 1534 N N . GLN A 1 190 ? 12.853 -10.975 -3.543 1.00 90.12 190 GLN A N 1
ATOM 1535 C CA . GLN A 1 190 ? 11.527 -11.545 -3.649 1.00 90.12 190 GLN A CA 1
ATOM 1536 C C . GLN A 1 190 ? 11.273 -12.171 -5.011 1.00 90.12 190 GLN A C 1
ATOM 1538 O O . GLN A 1 190 ? 10.796 -13.302 -5.079 1.00 90.12 190 GLN A O 1
ATOM 1543 N N . VAL A 1 191 ? 11.564 -11.436 -6.079 1.00 91.50 191 VAL A N 1
ATOM 1544 C CA . VAL A 1 191 ? 11.315 -11.867 -7.455 1.00 91.50 191 VAL A CA 1
ATOM 1545 C C . VAL A 1 191 ? 12.266 -12.999 -7.846 1.00 91.50 191 VAL A C 1
ATOM 1547 O O . VAL A 1 191 ? 11.850 -13.902 -8.568 1.00 91.50 191 VAL A O 1
ATOM 1550 N N . SER A 1 192 ? 13.491 -13.030 -7.308 1.00 88.50 192 SER A N 1
ATOM 1551 C CA . SER A 1 192 ? 14.433 -14.138 -7.532 1.00 88.50 192 SER A CA 1
ATOM 1552 C C . SER A 1 192 ? 13.928 -15.488 -7.019 1.00 88.50 192 SER A C 1
ATOM 1554 O O . SER A 1 192 ? 14.241 -16.532 -7.590 1.00 88.50 192 SER A O 1
ATOM 1556 N N . ALA A 1 193 ? 13.097 -15.479 -5.975 1.00 89.44 193 ALA A N 1
ATOM 1557 C CA . ALA A 1 193 ? 12.488 -16.679 -5.418 1.00 89.44 193 ALA A CA 1
ATOM 1558 C C . ALA A 1 193 ? 11.213 -17.120 -6.162 1.00 89.44 193 ALA A C 1
ATOM 1560 O O . ALA A 1 193 ? 10.620 -18.144 -5.810 1.00 89.44 193 ALA A O 1
ATOM 1561 N N . TRP A 1 194 ? 10.738 -16.362 -7.159 1.00 92.75 194 TRP A N 1
ATOM 1562 C CA . TRP A 1 194 ? 9.523 -16.707 -7.898 1.00 92.75 194 TRP A CA 1
ATOM 1563 C C . TRP A 1 194 ? 9.817 -17.706 -9.007 1.00 92.75 194 TRP A C 1
ATOM 1565 O O . TRP A 1 194 ? 10.797 -17.593 -9.741 1.00 92.75 194 TRP A O 1
ATOM 1575 N N . ARG A 1 195 ? 8.924 -18.686 -9.167 1.00 92.38 195 ARG A N 1
ATOM 1576 C CA . ARG A 1 195 ? 8.978 -19.628 -10.291 1.00 92.38 195 ARG A CA 1
ATOM 1577 C C . ARG A 1 195 ? 7.811 -19.363 -11.227 1.00 92.38 195 ARG A C 1
ATOM 1579 O O . ARG A 1 195 ? 6.670 -19.740 -10.944 1.00 92.38 195 ARG A O 1
ATOM 1586 N N . PHE A 1 196 ? 8.114 -18.699 -12.337 1.00 92.12 196 PHE A N 1
ATOM 1587 C CA . PHE A 1 196 ? 7.166 -18.470 -13.417 1.00 92.12 196 PHE A CA 1
ATOM 1588 C C . PHE A 1 196 ? 6.997 -19.746 -14.235 1.00 92.12 196 PHE A C 1
ATOM 1590 O O . PHE A 1 196 ? 7.950 -20.486 -14.472 1.00 92.12 196 PHE A O 1
ATOM 1597 N N . ARG A 1 197 ? 5.758 -20.018 -14.638 1.00 90.31 197 ARG A N 1
ATOM 1598 C CA . ARG A 1 197 ? 5.413 -21.168 -15.472 1.00 90.31 197 ARG A CA 1
ATOM 1599 C C . ARG A 1 197 ? 4.898 -20.685 -16.824 1.00 90.31 197 ARG A C 1
ATOM 1601 O O . ARG A 1 197 ? 4.297 -19.603 -16.873 1.00 90.31 197 ARG A O 1
ATOM 1608 N N . PRO A 1 198 ? 5.061 -21.488 -17.891 1.00 88.12 198 PRO A N 1
ATOM 1609 C CA . PRO A 1 198 ? 4.379 -21.247 -19.153 1.00 88.12 198 PRO A CA 1
ATOM 1610 C C . PRO A 1 198 ? 2.900 -20.979 -18.889 1.00 88.12 198 PRO A C 1
ATOM 1612 O O . PRO A 1 198 ? 2.252 -21.669 -18.100 1.00 88.12 198 PRO A O 1
ATOM 1615 N N . SER A 1 199 ? 2.403 -19.907 -19.482 1.00 80.19 199 SER A N 1
ATOM 1616 C CA . SER A 1 199 ? 1.050 -19.413 -19.266 1.00 80.19 199 SER A CA 1
ATOM 1617 C C . SER A 1 199 ? 0.378 -19.188 -20.622 1.00 80.19 199 SER A C 1
ATOM 1619 O O . SER A 1 199 ? 1.089 -19.106 -21.627 1.00 80.19 199 SER A O 1
ATOM 1621 N N . PRO A 1 200 ? -0.961 -19.082 -20.675 1.00 78.00 200 PRO A N 1
ATOM 1622 C CA . PRO A 1 200 ? -1.691 -18.920 -21.928 1.00 78.00 200 PRO A CA 1
ATOM 1623 C C . PRO A 1 200 ? -1.175 -17.746 -22.771 1.00 78.00 200 PRO A C 1
ATOM 1625 O O . PRO A 1 200 ? -0.725 -16.718 -22.250 1.00 78.00 200 PRO A O 1
ATOM 1628 N N . THR A 1 201 ? -1.287 -17.873 -24.093 1.00 74.25 201 THR A N 1
ATOM 1629 C CA . THR A 1 201 ? -0.756 -16.913 -25.076 1.00 74.25 201 THR A CA 1
ATOM 1630 C C . THR A 1 201 ? -1.322 -15.494 -24.890 1.00 74.25 201 THR A C 1
ATOM 1632 O O . THR A 1 201 ? -0.647 -14.514 -25.205 1.00 74.25 201 THR A O 1
ATOM 1635 N N . HIS A 1 202 ? -2.503 -15.354 -24.268 1.00 86.94 202 HIS A N 1
ATOM 1636 C CA . HIS A 1 202 ? -3.247 -14.093 -24.133 1.00 86.94 202 HIS A CA 1
ATOM 1637 C C . HIS A 1 202 ? -3.476 -13.617 -22.684 1.00 86.94 202 HIS A C 1
ATOM 1639 O O . HIS A 1 202 ? -4.513 -13.027 -22.390 1.00 86.94 202 HIS A O 1
ATOM 1645 N N . LEU A 1 203 ? -2.501 -13.806 -21.785 1.00 91.00 203 LEU A N 1
ATOM 1646 C CA . LEU A 1 203 ? -2.611 -13.368 -20.380 1.00 91.00 203 LEU A CA 1
ATOM 1647 C C . LEU A 1 203 ? -3.017 -11.894 -20.185 1.00 91.00 203 LEU A C 1
ATOM 1649 O O . LEU A 1 203 ? -3.738 -11.590 -19.242 1.00 91.00 203 LEU A O 1
ATOM 1653 N N . HIS A 1 204 ? -2.580 -10.972 -21.049 1.00 91.56 204 HIS A N 1
ATOM 1654 C CA . HIS A 1 204 ? -2.965 -9.559 -20.930 1.00 91.56 204 HIS A CA 1
ATOM 1655 C C . HIS A 1 204 ? -4.467 -9.337 -21.163 1.00 91.56 204 HIS A C 1
ATOM 1657 O O . HIS A 1 204 ? -5.060 -8.486 -20.504 1.00 91.56 204 HIS A O 1
ATOM 1663 N N . ARG A 1 205 ? -5.092 -10.115 -22.064 1.00 92.69 205 ARG A N 1
ATOM 1664 C CA . ARG A 1 205 ? -6.542 -10.063 -22.306 1.00 92.69 205 ARG A CA 1
ATOM 1665 C C . ARG A 1 205 ? -7.295 -10.630 -21.116 1.00 92.69 205 ARG A C 1
ATOM 1667 O O . ARG A 1 205 ? -8.222 -9.994 -20.644 1.00 92.69 205 ARG A O 1
ATOM 1674 N N . GLU A 1 206 ? -6.840 -11.767 -20.591 1.00 92.69 206 GLU A N 1
ATOM 1675 C CA . GLU A 1 206 ? -7.409 -12.366 -19.379 1.00 92.69 206 GLU A CA 1
ATOM 1676 C C . GLU A 1 206 ? -7.333 -11.398 -18.190 1.00 92.69 206 GLU A C 1
ATOM 1678 O O . GLU A 1 206 ? -8.327 -11.191 -17.498 1.00 92.69 206 GLU A O 1
ATOM 1683 N N . PHE A 1 207 ? -6.190 -10.730 -18.001 1.00 94.00 207 PHE A N 1
ATOM 1684 C CA . PHE A 1 207 ? -6.031 -9.714 -16.962 1.00 94.00 207 PHE A CA 1
ATOM 1685 C C . PHE A 1 207 ? -6.963 -8.514 -17.176 1.00 94.00 207 PHE A C 1
ATOM 1687 O O . PHE A 1 207 ? -7.610 -8.064 -16.233 1.00 94.00 207 PHE A O 1
ATOM 1694 N N . ALA A 1 208 ? -7.067 -8.005 -18.407 1.00 93.06 208 ALA A N 1
ATOM 1695 C CA . ALA A 1 208 ? -7.962 -6.897 -18.735 1.00 93.06 208 ALA A CA 1
ATOM 1696 C C . ALA A 1 208 ? -9.437 -7.258 -18.492 1.00 93.06 208 ALA A C 1
ATOM 1698 O O . ALA A 1 208 ? -10.151 -6.489 -17.853 1.00 93.06 208 ALA A O 1
ATOM 1699 N N . SER A 1 209 ? -9.875 -8.440 -18.931 1.00 92.06 209 SER A N 1
ATOM 1700 C CA . SER A 1 209 ? -11.225 -8.951 -18.681 1.00 92.06 209 SER A CA 1
ATOM 1701 C C . SER A 1 209 ? -11.501 -9.118 -17.188 1.00 92.06 209 SER A C 1
ATOM 1703 O O . SER A 1 209 ? -12.557 -8.706 -16.719 1.00 92.06 209 SER A O 1
ATOM 1705 N N . ALA A 1 210 ? -10.544 -9.644 -16.417 1.00 91.88 210 ALA A N 1
ATOM 1706 C CA . ALA A 1 210 ? -10.691 -9.788 -14.971 1.00 91.88 210 ALA A CA 1
ATOM 1707 C C . ALA A 1 210 ? -10.791 -8.428 -14.251 1.00 91.88 210 ALA A C 1
ATOM 1709 O O . ALA A 1 210 ? -11.551 -8.297 -13.294 1.00 91.88 210 ALA A O 1
ATOM 1710 N N . LEU A 1 211 ? -10.072 -7.400 -14.719 1.00 91.88 211 LEU A N 1
ATOM 1711 C CA . LEU A 1 211 ? -10.194 -6.034 -14.194 1.00 91.88 211 LEU A CA 1
ATOM 1712 C C . LEU A 1 211 ? -11.552 -5.394 -14.509 1.00 91.88 211 LEU A C 1
ATOM 1714 O O . LEU A 1 211 ? -12.103 -4.699 -13.654 1.00 91.88 211 LEU A O 1
ATOM 1718 N N . ILE A 1 212 ? -12.075 -5.605 -15.720 1.00 91.12 212 ILE A N 1
ATOM 1719 C CA . ILE A 1 212 ? -13.401 -5.115 -16.125 1.00 91.12 212 ILE A CA 1
ATOM 1720 C C . ILE A 1 212 ? -14.474 -5.780 -15.266 1.00 91.12 212 ILE A C 1
ATOM 1722 O O . ILE A 1 212 ? -15.243 -5.073 -14.622 1.00 91.12 212 ILE A O 1
ATOM 1726 N N . LEU A 1 213 ? -14.440 -7.110 -15.155 1.00 90.69 213 LEU A N 1
ATOM 1727 C CA . LEU A 1 213 ? -15.384 -7.870 -14.339 1.00 90.69 213 LEU A CA 1
ATOM 1728 C C . LEU A 1 213 ? -15.366 -7.414 -12.876 1.00 90.69 213 LEU A C 1
ATOM 1730 O O . LEU A 1 213 ? -16.419 -7.195 -12.290 1.00 90.69 213 LEU A O 1
ATOM 1734 N N . GLN A 1 214 ? -14.179 -7.212 -12.291 1.00 90.38 214 GLN A N 1
ATOM 1735 C CA . GLN A 1 214 ? -14.060 -6.694 -10.925 1.00 90.38 214 GLN A CA 1
ATOM 1736 C C . GLN A 1 214 ? -14.729 -5.316 -10.786 1.00 90.38 214 GLN A C 1
ATOM 1738 O O . GLN A 1 214 ? -15.406 -5.039 -9.797 1.00 90.38 214 GLN A O 1
ATOM 1743 N N . ARG A 1 215 ? -14.521 -4.420 -11.757 1.00 89.00 215 ARG A N 1
ATOM 1744 C CA . ARG A 1 215 ? -15.114 -3.078 -11.737 1.00 89.00 215 ARG A CA 1
ATOM 1745 C C . ARG A 1 215 ? -16.634 -3.138 -11.873 1.00 89.00 215 ARG A C 1
ATOM 1747 O O . ARG A 1 215 ? -17.315 -2.402 -11.168 1.00 89.00 215 ARG A O 1
ATOM 1754 N N . GLU A 1 216 ? -17.141 -3.991 -12.755 1.00 90.62 216 GLU A N 1
ATOM 1755 C CA . GLU A 1 216 ? -18.574 -4.209 -12.956 1.00 90.62 216 GLU A CA 1
ATOM 1756 C C . GLU A 1 216 ? -19.227 -4.815 -11.717 1.00 90.62 216 GLU A C 1
ATOM 1758 O O . GLU A 1 216 ? -20.268 -4.330 -11.302 1.00 90.62 216 GLU A O 1
ATOM 1763 N N . GLN A 1 217 ? -18.595 -5.795 -11.064 1.00 89.00 217 GLN A N 1
ATOM 1764 C CA . GLN A 1 217 ? -19.079 -6.361 -9.801 1.00 89.00 217 GLN A CA 1
ATOM 1765 C C . GLN A 1 217 ? -19.236 -5.283 -8.728 1.00 89.00 217 GLN A C 1
ATOM 1767 O O . GLN A 1 217 ? -20.318 -5.128 -8.175 1.00 89.00 217 GLN A O 1
ATOM 1772 N N . VAL A 1 218 ? -18.196 -4.474 -8.502 1.00 89.38 218 VAL A N 1
ATOM 1773 C CA . VAL A 1 218 ? -18.260 -3.375 -7.525 1.00 89.38 218 VAL A CA 1
ATOM 1774 C C . VAL A 1 218 ? -19.326 -2.347 -7.915 1.00 89.38 218 VAL A C 1
ATOM 1776 O O . VAL A 1 218 ? -20.067 -1.876 -7.058 1.00 89.38 218 VAL A O 1
ATOM 1779 N N . ALA A 1 219 ? -19.433 -1.992 -9.198 1.00 90.44 219 ALA A N 1
ATOM 1780 C CA . ALA A 1 219 ? -20.453 -1.056 -9.662 1.00 90.44 219 ALA A CA 1
ATOM 1781 C C . ALA A 1 219 ? -21.873 -1.612 -9.464 1.00 90.44 219 ALA A C 1
ATOM 1783 O O . ALA A 1 219 ? -22.746 -0.882 -9.005 1.00 90.44 219 ALA A O 1
ATOM 1784 N N . ASN A 1 220 ? -22.086 -2.896 -9.748 1.00 89.44 220 ASN A N 1
ATOM 1785 C CA . ASN A 1 220 ? -23.368 -3.576 -9.595 1.00 89.44 220 ASN A CA 1
ATOM 1786 C C . ASN A 1 220 ? -23.755 -3.759 -8.122 1.00 89.44 220 ASN A C 1
ATOM 1788 O O . ASN A 1 220 ? -24.932 -3.662 -7.799 1.00 89.44 220 ASN A O 1
ATOM 1792 N N . GLU A 1 221 ? -22.789 -3.983 -7.228 1.00 88.56 221 GLU A N 1
ATOM 1793 C CA . GLU A 1 221 ? -23.024 -4.048 -5.778 1.00 88.56 221 GLU A CA 1
ATOM 1794 C C . GLU A 1 221 ? -23.350 -2.673 -5.177 1.00 88.56 221 GLU A C 1
ATOM 1796 O O . GLU A 1 221 ? -24.148 -2.574 -4.247 1.00 88.56 221 GLU A O 1
ATOM 1801 N N . LEU A 1 222 ? -22.767 -1.598 -5.717 1.00 89.38 222 LEU A N 1
ATOM 1802 C CA . LEU A 1 222 ? -23.014 -0.231 -5.250 1.00 89.38 222 LEU A CA 1
ATOM 1803 C C . LEU A 1 222 ? -24.261 0.410 -5.872 1.00 89.38 222 LEU A C 1
ATOM 1805 O O . LEU A 1 222 ? -24.883 1.257 -5.233 1.00 89.38 222 LEU A O 1
ATOM 1809 N N . ALA A 1 223 ? -24.648 0.012 -7.086 1.00 89.75 223 ALA A N 1
ATOM 1810 C CA . ALA A 1 223 ? -25.833 0.512 -7.781 1.00 89.75 223 ALA A CA 1
ATOM 1811 C C . ALA A 1 223 ? -27.134 0.468 -6.947 1.00 89.75 223 ALA A C 1
ATOM 1813 O O . ALA A 1 223 ? -27.857 1.465 -6.958 1.00 89.75 223 ALA A O 1
ATOM 1814 N N . PRO A 1 224 ? -27.452 -0.609 -6.196 1.00 85.44 224 PRO A N 1
ATOM 1815 C CA . PRO A 1 224 ? -28.674 -0.672 -5.398 1.00 85.44 224 PRO A CA 1
ATOM 1816 C C . PRO A 1 224 ? -28.600 0.100 -4.073 1.00 85.44 224 PRO A C 1
ATOM 1818 O O . PRO A 1 224 ? -29.637 0.276 -3.441 1.00 85.44 224 PRO A O 1
ATOM 1821 N N . MET A 1 225 ? -27.428 0.579 -3.631 1.00 85.19 225 MET A N 1
ATOM 1822 C CA . MET A 1 225 ? -27.275 1.225 -2.315 1.00 85.19 225 MET A CA 1
ATOM 1823 C C . MET A 1 225 ? -28.246 2.397 -2.069 1.00 85.19 225 MET A C 1
ATOM 1825 O O . MET A 1 225 ? -28.835 2.439 -0.989 1.00 85.19 225 MET A O 1
ATOM 1829 N N . PRO A 1 226 ? -28.486 3.322 -3.023 1.00 85.00 226 PRO A N 1
ATOM 1830 C CA . PRO A 1 226 ? -29.422 4.432 -2.816 1.00 85.00 226 PRO A CA 1
ATOM 1831 C C . PRO A 1 226 ? -30.894 4.006 -2.736 1.00 85.00 226 PRO A C 1
ATOM 1833 O O . PRO A 1 226 ? -31.715 4.746 -2.207 1.00 85.00 226 PRO A O 1
ATOM 1836 N N . VAL A 1 227 ? -31.232 2.830 -3.273 1.00 87.50 227 VAL A N 1
ATOM 1837 C CA . VAL A 1 227 ? -32.607 2.314 -3.385 1.00 87.50 227 VAL A CA 1
ATOM 1838 C C . VAL A 1 227 ? -32.836 1.072 -2.523 1.00 87.50 227 VAL A C 1
ATOM 1840 O O . VAL A 1 227 ? -33.890 0.448 -2.610 1.00 87.50 227 VAL A O 1
ATOM 1843 N N . LEU A 1 228 ? -31.882 0.713 -1.660 1.00 82.56 228 LEU A N 1
ATOM 1844 C CA . LEU A 1 228 ? -31.902 -0.529 -0.886 1.00 82.56 228 LEU A CA 1
ATOM 1845 C C . LEU A 1 228 ? -33.184 -0.678 -0.050 1.00 82.56 228 LEU A C 1
ATOM 1847 O O . LEU A 1 228 ? -33.763 -1.758 0.005 1.00 82.56 228 LEU A O 1
ATOM 1851 N N . THR A 1 229 ? -33.676 0.419 0.529 1.00 77.19 229 THR A N 1
ATOM 1852 C CA . THR A 1 229 ? -34.926 0.462 1.310 1.00 77.19 229 THR A CA 1
ATOM 1853 C C . THR A 1 229 ? -36.186 0.245 0.474 1.00 77.19 229 THR A C 1
ATOM 1855 O O . THR A 1 229 ? -37.210 -0.132 1.027 1.00 77.19 229 THR A O 1
ATOM 1858 N N . SER A 1 230 ? -36.122 0.473 -0.840 1.00 83.12 230 SER A N 1
ATOM 1859 C CA . SER A 1 230 ? -37.216 0.197 -1.783 1.00 83.12 230 SER A CA 1
ATOM 1860 C C . SER A 1 230 ? -37.127 -1.191 -2.426 1.00 83.12 230 SER A C 1
ATOM 1862 O O . SER A 1 230 ? -38.114 -1.677 -2.968 1.00 83.12 230 SER A O 1
ATOM 1864 N N . LEU A 1 231 ? -35.957 -1.837 -2.354 1.00 83.81 231 LEU A N 1
ATOM 1865 C CA . LEU A 1 231 ? -35.731 -3.205 -2.838 1.00 83.81 231 LEU A CA 1
ATOM 1866 C C . LEU A 1 231 ? -36.046 -4.268 -1.781 1.00 83.81 231 LEU A C 1
ATOM 1868 O O . LEU A 1 231 ? -36.175 -5.446 -2.107 1.00 83.81 231 LEU A O 1
ATOM 1872 N N . ILE A 1 232 ? -36.143 -3.858 -0.518 1.00 87.25 232 ILE A N 1
ATOM 1873 C CA . ILE A 1 232 ? -36.464 -4.720 0.613 1.00 87.25 232 ILE A CA 1
ATOM 1874 C C . ILE A 1 232 ? -37.840 -4.310 1.126 1.00 87.25 232 ILE A C 1
ATOM 1876 O O . ILE A 1 232 ? -38.063 -3.142 1.436 1.00 87.25 232 ILE A O 1
ATOM 1880 N N . ASP A 1 233 ? -38.751 -5.273 1.265 1.00 89.38 233 ASP A N 1
ATOM 1881 C CA . ASP A 1 233 ? -40.014 -5.044 1.963 1.00 89.38 233 ASP A CA 1
ATOM 1882 C C . ASP A 1 233 ? -39.744 -4.894 3.464 1.00 89.38 233 ASP A C 1
ATOM 1884 O O . ASP A 1 233 ? -39.763 -5.849 4.246 1.00 89.38 233 ASP A O 1
ATOM 1888 N N . MET A 1 234 ? -39.446 -3.660 3.863 1.00 89.00 234 MET A N 1
ATOM 1889 C CA . MET A 1 234 ? -39.172 -3.314 5.252 1.00 89.00 234 MET A CA 1
ATOM 1890 C C . MET A 1 234 ? -40.379 -3.580 6.159 1.00 89.00 234 MET A C 1
ATOM 1892 O O . MET A 1 234 ? -40.184 -3.832 7.345 1.00 89.00 234 MET A O 1
ATOM 1896 N N . GLY A 1 235 ? -41.605 -3.567 5.622 1.00 91.12 235 GLY A N 1
ATOM 1897 C CA . GLY A 1 235 ? -42.820 -3.887 6.370 1.00 91.12 235 GLY A CA 1
ATOM 1898 C C . GLY A 1 235 ? -42.884 -5.369 6.727 1.00 91.12 235 GLY A C 1
ATOM 1899 O O . GLY A 1 235 ? -43.071 -5.717 7.895 1.00 91.12 235 GLY A O 1
ATOM 1900 N N . LEU A 1 236 ? -42.634 -6.245 5.751 1.00 92.12 236 LEU A N 1
ATOM 1901 C CA . LEU A 1 236 ? -42.550 -7.686 5.984 1.00 92.12 236 LEU A CA 1
ATOM 1902 C C . LEU A 1 236 ? -41.399 -8.026 6.939 1.00 92.12 236 LEU A C 1
ATOM 1904 O O . LEU A 1 236 ? -41.613 -8.742 7.918 1.00 92.12 236 LEU A O 1
ATOM 1908 N N . VAL A 1 237 ? -40.207 -7.463 6.713 1.00 91.75 237 VAL A N 1
ATOM 1909 C CA . VAL A 1 237 ? -39.037 -7.669 7.584 1.00 91.75 237 VAL A CA 1
ATOM 1910 C C . VAL A 1 237 ? -39.321 -7.208 9.015 1.00 91.75 237 VAL A C 1
ATOM 1912 O O . VAL A 1 237 ? -38.968 -7.915 9.960 1.00 91.75 237 VAL A O 1
ATOM 1915 N N . ALA A 1 238 ? -39.982 -6.062 9.197 1.00 90.31 238 ALA A N 1
ATOM 1916 C CA . ALA A 1 238 ? -40.376 -5.583 10.518 1.00 90.31 238 ALA A CA 1
ATOM 1917 C C . ALA A 1 238 ? -41.396 -6.521 11.175 1.00 90.31 238 ALA A C 1
ATOM 1919 O O . ALA A 1 238 ? -41.232 -6.872 12.340 1.00 90.31 238 ALA A O 1
ATOM 1920 N N . SER A 1 239 ? -42.406 -6.981 10.431 1.00 93.81 239 SER A N 1
ATOM 1921 C CA . SER A 1 239 ? -43.451 -7.866 10.963 1.00 93.81 239 SER A CA 1
ATOM 1922 C C . SER A 1 239 ? -42.928 -9.244 11.385 1.00 93.81 239 SER A C 1
ATOM 1924 O O . SER A 1 239 ? -43.384 -9.790 12.385 1.00 93.81 239 SER A O 1
ATOM 1926 N N . GLN A 1 240 ? -41.945 -9.795 10.664 1.00 95.06 240 GLN A N 1
ATOM 1927 C CA . GLN A 1 240 ? -41.355 -11.098 10.983 1.00 95.06 240 GLN A CA 1
ATOM 1928 C C . GLN A 1 240 ? -40.389 -11.030 12.169 1.00 95.06 240 GLN A C 1
ATOM 1930 O O . GLN A 1 240 ? -40.265 -11.997 12.916 1.00 95.06 240 GLN A O 1
ATOM 1935 N N . ASN A 1 241 ? -39.707 -9.896 12.350 1.00 94.56 241 ASN A N 1
ATOM 1936 C CA . ASN A 1 241 ? -38.689 -9.743 13.388 1.00 94.56 241 ASN A CA 1
ATOM 1937 C C . ASN A 1 241 ? -39.191 -9.025 14.651 1.00 94.56 241 ASN A C 1
ATOM 1939 O O . ASN A 1 241 ? -38.489 -9.047 15.661 1.00 94.56 241 ASN A O 1
ATOM 1943 N N . SER A 1 242 ? -40.382 -8.414 14.637 1.00 94.06 242 SER A N 1
ATOM 1944 C CA . SER A 1 242 ? -40.913 -7.617 15.757 1.00 94.06 242 SER A CA 1
ATOM 1945 C C . SER A 1 242 ? -40.983 -8.407 17.062 1.00 94.06 242 SER A C 1
ATOM 1947 O O . SER A 1 242 ? -40.439 -7.964 18.068 1.00 94.06 242 SER A O 1
ATOM 1949 N N . ALA A 1 243 ? -41.556 -9.612 17.040 1.00 93.56 243 ALA A N 1
ATOM 1950 C CA . ALA A 1 243 ? -41.686 -10.452 18.230 1.00 93.56 243 ALA A CA 1
ATOM 1951 C C . ALA A 1 243 ? -40.320 -10.840 18.824 1.00 93.56 243 ALA A C 1
ATOM 1953 O O . ALA A 1 243 ? -40.140 -10.825 20.042 1.00 93.56 243 ALA A O 1
ATOM 1954 N N . ALA A 1 244 ? -39.336 -11.140 17.969 1.00 93.88 244 ALA A N 1
ATOM 1955 C CA . ALA A 1 244 ? -37.978 -11.451 18.406 1.00 93.88 244 ALA A CA 1
ATOM 1956 C C . ALA A 1 244 ? -37.276 -10.217 19.002 1.00 93.88 244 ALA A C 1
ATOM 1958 O O . ALA A 1 244 ? -36.575 -10.330 20.010 1.00 93.88 244 ALA A O 1
ATOM 1959 N N . LEU A 1 245 ? -37.489 -9.033 18.419 1.00 93.69 245 LEU A N 1
ATOM 1960 C CA . LEU A 1 245 ? -36.963 -7.771 18.941 1.00 93.69 245 LEU A CA 1
ATOM 1961 C C . LEU A 1 245 ? -37.598 -7.409 20.289 1.00 93.69 245 LEU A C 1
ATOM 1963 O O . LEU A 1 245 ? -36.869 -7.082 21.222 1.00 93.69 245 LEU A O 1
ATOM 1967 N N . GLU A 1 246 ? -38.916 -7.551 20.432 1.00 95.12 246 GLU A N 1
ATOM 1968 C CA . GLU A 1 246 ? -39.627 -7.330 21.697 1.00 95.12 246 GLU A CA 1
ATOM 1969 C C . GLU A 1 246 ? -39.179 -8.309 22.786 1.00 95.12 246 GLU A C 1
ATOM 1971 O O . GLU A 1 246 ? -38.941 -7.912 23.927 1.00 95.12 246 GLU A O 1
ATOM 1976 N N . GLN A 1 247 ? -39.010 -9.589 22.446 1.00 95.25 247 GLN A N 1
ATOM 1977 C CA . GLN A 1 247 ? -38.494 -10.585 23.383 1.00 95.25 247 GLN A CA 1
ATOM 1978 C C . GLN A 1 247 ? -37.065 -10.248 23.821 1.00 95.25 247 GLN A C 1
ATOM 1980 O O . GLN A 1 247 ? -36.740 -10.357 25.003 1.00 95.25 247 GLN A O 1
ATOM 1985 N N . THR A 1 248 ? -36.221 -9.810 22.885 1.00 95.38 248 THR A N 1
ATOM 1986 C CA . THR A 1 248 ? -34.848 -9.384 23.184 1.00 95.38 248 THR A CA 1
ATOM 1987 C C . THR A 1 248 ? -34.844 -8.151 24.084 1.00 95.38 248 THR A C 1
ATOM 1989 O O . THR A 1 248 ? -34.070 -8.095 25.038 1.00 95.38 248 THR A O 1
ATOM 1992 N N . GLN A 1 249 ? -35.737 -7.191 23.832 1.00 96.25 249 GLN A N 1
ATOM 1993 C CA . GLN A 1 249 ? -35.900 -6.004 24.665 1.00 96.25 249 GLN A CA 1
ATOM 1994 C C . GLN A 1 249 ? -36.308 -6.377 26.096 1.00 96.25 249 GLN A C 1
ATOM 1996 O O . GLN A 1 249 ? -35.627 -5.976 27.037 1.00 96.25 249 GLN A O 1
ATOM 2001 N N . ARG A 1 250 ? -37.344 -7.208 26.269 1.00 96.38 250 ARG A N 1
ATOM 2002 C CA . ARG A 1 250 ? -37.779 -7.670 27.600 1.00 96.38 250 ARG A CA 1
ATOM 2003 C C . ARG A 1 250 ? -36.678 -8.436 28.326 1.00 96.38 250 ARG A C 1
ATOM 2005 O O . ARG A 1 250 ? -36.436 -8.201 29.502 1.00 96.38 250 ARG A O 1
ATOM 2012 N N . ALA A 1 251 ? -35.954 -9.307 27.622 1.00 94.94 251 ALA A N 1
ATOM 2013 C CA . ALA A 1 251 ? -34.839 -10.044 28.210 1.00 94.94 251 ALA A CA 1
ATOM 2014 C C . ALA A 1 251 ? -33.707 -9.115 28.686 1.00 94.94 251 ALA A C 1
ATOM 2016 O O . ALA A 1 251 ? -33.084 -9.386 29.717 1.00 94.94 251 ALA A O 1
ATOM 2017 N N . LEU A 1 252 ? -33.443 -8.023 27.959 1.00 95.44 252 LEU A N 1
ATOM 2018 C CA . LEU A 1 252 ? -32.473 -6.999 28.352 1.00 95.44 252 LEU A CA 1
ATOM 2019 C C . LEU A 1 252 ? -32.954 -6.184 29.559 1.00 95.44 252 LEU A C 1
ATOM 2021 O O . LEU A 1 252 ? -32.155 -5.928 30.459 1.00 95.44 252 LEU A O 1
ATOM 2025 N N . GLU A 1 253 ? -34.234 -5.816 29.601 1.00 96.44 253 GLU A N 1
ATOM 2026 C CA . GLU A 1 253 ? -34.857 -5.112 30.730 1.00 96.44 253 GLU A CA 1
ATOM 2027 C C . GLU A 1 253 ? -34.831 -5.974 32.004 1.00 96.44 253 GLU A C 1
ATOM 2029 O O . GLU A 1 253 ? -34.303 -5.538 33.030 1.00 96.44 253 GLU A O 1
ATOM 2034 N N . ASP A 1 254 ? -35.255 -7.237 31.915 1.00 96.12 254 ASP A N 1
ATOM 2035 C CA . ASP A 1 254 ? -35.202 -8.205 33.017 1.00 96.12 254 ASP A CA 1
ATOM 2036 C C . ASP A 1 254 ? -33.769 -8.446 33.500 1.00 96.12 254 ASP A C 1
ATOM 2038 O O . ASP A 1 254 ? -33.502 -8.628 34.691 1.00 96.12 254 ASP A O 1
ATOM 2042 N N . HIS A 1 255 ? -32.808 -8.503 32.577 1.00 93.31 255 HIS A N 1
ATOM 2043 C CA . HIS A 1 255 ? -31.401 -8.646 32.931 1.00 93.31 255 HIS A CA 1
ATOM 2044 C C . HIS A 1 255 ? -30.866 -7.396 33.643 1.00 93.31 255 HIS A C 1
ATOM 2046 O O . HIS A 1 255 ? -30.167 -7.518 34.650 1.00 93.31 255 HIS A O 1
ATOM 2052 N N . ALA A 1 256 ? -31.223 -6.199 33.172 1.00 94.56 256 ALA A N 1
ATOM 2053 C CA . ALA A 1 256 ? -30.847 -4.945 33.816 1.00 94.56 256 ALA A CA 1
ATOM 2054 C C . ALA A 1 256 ? -31.439 -4.830 35.231 1.00 94.56 256 ALA A C 1
ATOM 2056 O O . ALA A 1 256 ? -30.733 -4.431 36.157 1.00 94.56 256 ALA A O 1
ATOM 2057 N N . GLN A 1 257 ? -32.697 -5.236 35.421 1.00 93.94 257 GLN A N 1
ATOM 2058 C CA . GLN A 1 257 ? -33.351 -5.226 36.729 1.00 93.94 257 GLN A CA 1
ATOM 2059 C C . GLN A 1 257 ? -32.729 -6.246 37.690 1.00 93.94 257 GLN A C 1
ATOM 2061 O O . GLN A 1 257 ? -32.468 -5.921 38.849 1.00 93.94 257 GLN A O 1
ATOM 2066 N N . ARG A 1 258 ? -32.403 -7.453 37.207 1.00 92.31 258 ARG A N 1
ATOM 2067 C CA . ARG A 1 258 ? -31.670 -8.456 37.997 1.00 92.31 258 ARG A CA 1
ATOM 2068 C C . ARG A 1 258 ? -30.291 -7.964 38.434 1.00 92.31 258 ARG A C 1
ATOM 2070 O O . ARG A 1 258 ? -29.917 -8.196 39.579 1.00 92.31 258 ARG A O 1
ATOM 2077 N N . LEU A 1 259 ? -29.563 -7.265 37.561 1.00 91.44 259 LEU A N 1
ATOM 2078 C CA . LEU A 1 259 ? -28.282 -6.640 37.907 1.00 91.44 259 LEU A CA 1
ATOM 2079 C C . LEU A 1 259 ? -28.450 -5.592 39.012 1.00 91.44 259 LEU A C 1
ATOM 2081 O O . LEU A 1 259 ? -27.734 -5.647 40.005 1.00 91.44 259 LEU A O 1
ATOM 2085 N N . LEU A 1 260 ? -29.4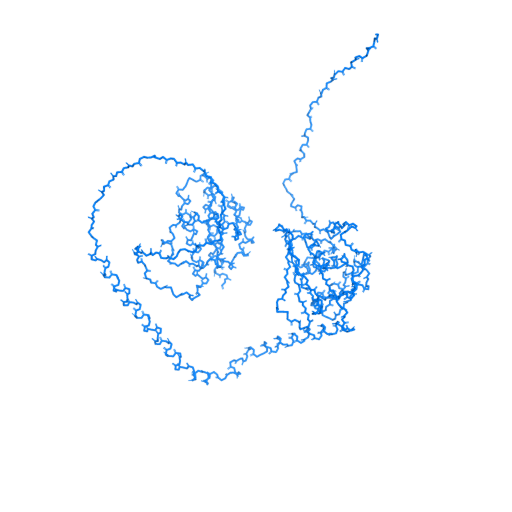19 -4.678 38.883 1.00 90.12 260 LEU A N 1
ATOM 2086 C CA . LEU A 1 260 ? -29.680 -3.655 39.905 1.00 90.12 260 LEU A CA 1
ATOM 2087 C C . LEU A 1 260 ? -29.955 -4.274 41.281 1.00 90.12 260 LEU A C 1
ATOM 2089 O O . LEU A 1 260 ? -29.295 -3.903 42.248 1.00 90.12 260 LEU A O 1
ATOM 2093 N N . LEU A 1 261 ? -30.848 -5.266 41.340 1.00 91.19 261 LEU A N 1
ATOM 2094 C CA . LEU A 1 261 ? -31.176 -5.974 42.580 1.00 91.19 261 LEU A CA 1
ATOM 2095 C C . LEU A 1 261 ? -29.966 -6.710 43.168 1.00 91.19 261 LEU A C 1
ATOM 2097 O O . LEU A 1 261 ? -29.760 -6.692 44.380 1.00 91.19 261 LEU A O 1
ATOM 2101 N N . HIS A 1 262 ? -29.142 -7.336 42.324 1.00 84.75 262 HIS A N 1
ATOM 2102 C CA . HIS A 1 262 ? -27.924 -8.003 42.775 1.00 84.75 262 HIS A CA 1
ATOM 2103 C C . HIS A 1 262 ? -26.946 -7.009 43.415 1.00 84.75 262 HIS A C 1
ATOM 2105 O O . HIS A 1 262 ? -26.442 -7.251 44.505 1.00 84.75 262 HIS A O 1
ATOM 2111 N N . ASN A 1 263 ? -26.733 -5.848 42.801 1.00 80.44 263 ASN A N 1
ATOM 2112 C CA . ASN A 1 263 ? -25.810 -4.834 43.316 1.00 80.44 263 ASN A CA 1
ATOM 2113 C C . ASN A 1 263 ? -26.281 -4.175 44.612 1.00 80.44 263 ASN A C 1
ATOM 2115 O O . ASN A 1 263 ? -25.462 -3.865 45.483 1.00 80.44 263 ASN A O 1
ATOM 2119 N N . GLU A 1 264 ? -27.591 -3.970 44.744 1.00 79.75 264 GLU A N 1
ATOM 2120 C CA . GLU A 1 264 ? -28.223 -3.493 45.976 1.00 79.75 264 GLU A CA 1
ATOM 2121 C C . GLU A 1 264 ? -28.057 -4.513 47.113 1.00 79.75 264 GLU A C 1
ATOM 2123 O O . GLU A 1 264 ? -27.717 -4.142 48.232 1.00 79.75 264 GLU A O 1
ATOM 2128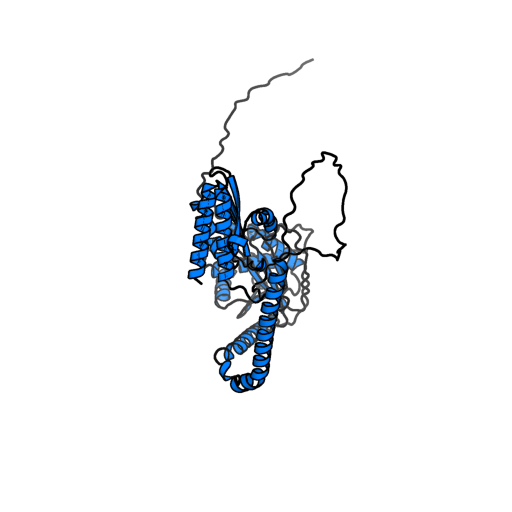 N N . GLN A 1 265 ? -28.183 -5.813 46.829 1.00 73.38 265 GLN A N 1
ATOM 2129 C CA . GLN A 1 265 ? -27.953 -6.862 47.829 1.00 73.38 265 GLN A CA 1
ATOM 2130 C C . GLN A 1 265 ? -26.490 -6.964 48.270 1.00 73.38 265 GLN A C 1
ATOM 2132 O O . GLN A 1 265 ? -26.228 -7.173 49.454 1.00 73.38 265 GLN A O 1
ATOM 2137 N N . ILE A 1 266 ? -25.529 -6.790 47.355 1.00 64.31 266 ILE A N 1
ATOM 2138 C CA . ILE A 1 266 ? -24.113 -6.808 47.735 1.00 64.31 266 ILE A CA 1
ATOM 2139 C C . ILE A 1 266 ? -23.830 -5.583 48.629 1.00 64.31 266 ILE A C 1
ATOM 2141 O O . ILE A 1 266 ? -23.257 -5.754 49.705 1.00 64.31 266 ILE A O 1
ATOM 2145 N N . THR A 1 267 ? -24.276 -4.367 48.261 1.00 55.88 267 THR A N 1
ATOM 2146 C CA . THR A 1 267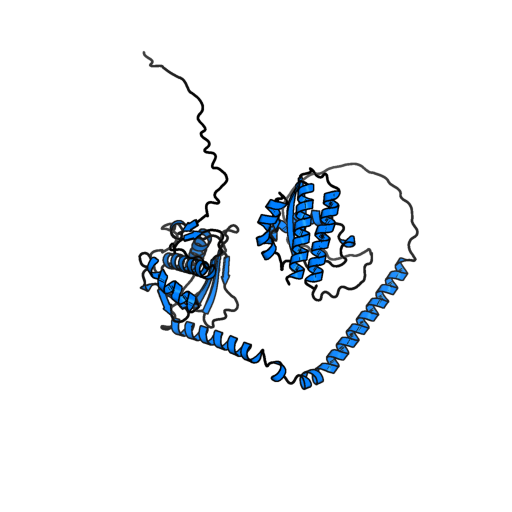 ? -23.987 -3.116 49.015 1.00 55.88 267 THR A CA 1
ATOM 2147 C C . THR A 1 267 ? -24.497 -3.117 50.458 1.00 55.88 267 THR A C 1
ATOM 2149 O O . THR A 1 267 ? -23.830 -2.549 51.321 1.00 55.88 267 THR A O 1
ATOM 2152 N N . VAL A 1 268 ? -25.619 -3.781 50.748 1.00 55.84 268 VAL A N 1
ATOM 2153 C CA . VAL A 1 268 ? -26.151 -3.894 52.119 1.00 55.84 268 VAL A CA 1
ATOM 2154 C C . VAL A 1 268 ? -25.301 -4.834 52.987 1.00 55.84 268 VAL A C 1
ATOM 2156 O O . VAL A 1 268 ? -25.066 -4.534 54.153 1.00 55.84 268 VAL A O 1
ATOM 2159 N N . ALA A 1 269 ? -24.744 -5.910 52.422 1.00 52.75 269 ALA A N 1
ATOM 2160 C CA . ALA A 1 269 ? -23.906 -6.857 53.167 1.00 52.75 269 ALA A CA 1
ATOM 2161 C C . ALA A 1 269 ? -22.525 -6.289 53.562 1.00 52.75 269 ALA A C 1
ATOM 2163 O O . ALA A 1 269 ? -21.939 -6.717 54.550 1.00 52.75 269 ALA A O 1
ATOM 2164 N N . ALA A 1 270 ? -22.001 -5.305 52.822 1.00 49.53 270 ALA A N 1
ATOM 2165 C CA . ALA A 1 270 ? -20.703 -4.685 53.114 1.00 49.53 270 ALA A CA 1
ATOM 2166 C C . ALA A 1 270 ? -20.759 -3.571 54.180 1.00 49.53 270 ALA A C 1
ATOM 2168 O O . ALA A 1 270 ? -19.713 -3.137 54.660 1.00 49.53 270 ALA A O 1
ATOM 2169 N N . ALA A 1 271 ? -21.953 -3.094 54.546 1.00 48.66 271 ALA A N 1
ATOM 2170 C CA . ALA A 1 271 ? -22.123 -2.005 55.509 1.00 48.66 271 ALA A CA 1
ATOM 2171 C C . ALA A 1 271 ? -22.198 -2.478 56.977 1.00 48.66 271 ALA A C 1
ATOM 2173 O O . ALA A 1 271 ? -21.995 -1.665 57.877 1.00 48.66 271 ALA A O 1
ATOM 2174 N N . GLU A 1 272 ? -22.447 -3.767 57.236 1.00 48.22 272 GLU A N 1
ATOM 2175 C CA . GLU A 1 272 ? -22.579 -4.304 58.603 1.00 48.22 272 GLU A CA 1
ATOM 2176 C C . GLU A 1 272 ? -21.273 -4.876 59.198 1.00 48.22 272 GLU A C 1
ATOM 2178 O O . GLU A 1 272 ? -21.192 -5.075 60.410 1.00 48.22 272 GLU A O 1
ATOM 2183 N N . GLU A 1 273 ? -20.206 -5.052 58.409 1.00 48.25 273 GLU A N 1
ATOM 2184 C CA . GLU A 1 273 ? -18.924 -5.614 58.876 1.00 48.25 273 GLU A CA 1
ATOM 2185 C C . GLU A 1 273 ? -17.748 -4.624 58.782 1.00 48.25 273 GLU A C 1
ATOM 2187 O O . GLU A 1 273 ? -16.773 -4.857 58.073 1.00 48.25 273 GLU A O 1
ATOM 2192 N N . VAL A 1 274 ? -17.771 -3.516 59.531 1.00 41.16 274 VAL A N 1
ATOM 2193 C CA . VAL A 1 274 ? -16.531 -2.756 59.802 1.00 41.16 274 VAL A CA 1
ATOM 2194 C C . VAL A 1 274 ? -16.444 -2.360 61.278 1.00 41.16 274 VAL A C 1
ATOM 2196 O O . VAL A 1 274 ? -16.831 -1.268 61.687 1.00 41.16 274 VAL A O 1
ATOM 2199 N N . LYS A 1 275 ? -15.873 -3.257 62.091 1.00 37.88 275 LYS A N 1
ATOM 2200 C CA . LYS A 1 275 ? -15.258 -2.927 63.389 1.00 37.88 275 LYS A CA 1
ATOM 2201 C C . LYS A 1 275 ? -13.746 -2.754 63.172 1.00 37.88 275 LYS A C 1
ATOM 2203 O O . LYS A 1 275 ? -13.117 -3.687 62.676 1.00 37.88 275 LYS A O 1
ATOM 2208 N N . PRO A 1 276 ? -13.130 -1.617 63.539 1.00 41.12 276 PRO A N 1
ATOM 2209 C CA . PRO A 1 276 ? -11.697 -1.421 63.360 1.00 41.12 276 PRO A CA 1
ATOM 2210 C C . PRO A 1 276 ? -10.930 -2.084 64.510 1.00 41.12 276 PRO A C 1
ATOM 2212 O O . PRO A 1 276 ? -11.157 -1.759 65.676 1.00 41.12 276 PRO A O 1
ATOM 2215 N N . GLN A 1 277 ? -10.006 -2.995 64.195 1.00 36.16 277 GLN A N 1
ATOM 2216 C CA . GLN A 1 277 ? -9.025 -3.491 65.160 1.00 36.16 277 GLN A CA 1
ATOM 2217 C C . GLN A 1 277 ? -7.635 -2.956 64.816 1.00 36.16 277 GLN A C 1
ATOM 2219 O O . GLN A 1 277 ? -7.213 -2.934 63.661 1.00 36.16 277 GLN A O 1
ATOM 2224 N N . ALA A 1 278 ? -6.992 -2.438 65.858 1.00 34.53 278 ALA A N 1
ATOM 2225 C CA . ALA A 1 278 ? -5.814 -1.600 65.819 1.00 34.53 278 ALA A CA 1
ATOM 2226 C C . ALA A 1 278 ? -4.533 -2.335 65.398 1.00 34.53 278 ALA A C 1
ATOM 2228 O O . ALA A 1 278 ? -4.361 -3.537 65.578 1.00 34.53 278 ALA A O 1
ATOM 2229 N N . THR A 1 279 ? -3.637 -1.511 64.869 1.00 40.69 279 THR A N 1
ATOM 2230 C CA . THR A 1 279 ? -2.219 -1.705 64.575 1.00 40.69 279 THR A CA 1
ATOM 2231 C C . THR A 1 279 ? -1.447 -2.488 65.632 1.00 40.69 279 THR A C 1
ATOM 2233 O O . THR A 1 279 ? -1.515 -2.138 66.808 1.00 40.69 279 THR A O 1
ATOM 2236 N N . ASP A 1 280 ? -0.567 -3.391 65.193 1.00 32.28 280 ASP A N 1
ATOM 2237 C CA . ASP A 1 280 ? 0.712 -3.552 65.879 1.00 32.28 280 ASP A CA 1
ATOM 2238 C C . ASP A 1 280 ? 1.846 -3.947 64.929 1.00 32.28 280 ASP A C 1
ATOM 2240 O O . ASP A 1 280 ? 1.715 -4.791 64.041 1.00 32.28 280 ASP A O 1
ATOM 2244 N N . SER A 1 281 ? 2.969 -3.263 65.112 1.00 34.69 281 SER A N 1
ATOM 2245 C CA . SER A 1 281 ? 4.106 -3.204 64.195 1.00 34.69 281 SER A CA 1
ATOM 2246 C C . SER A 1 281 ? 5.281 -3.951 64.814 1.00 34.69 281 SER A C 1
ATOM 2248 O O . SER A 1 281 ? 5.674 -3.625 65.932 1.00 34.69 281 SER A O 1
ATOM 2250 N N . LYS A 1 282 ? 5.925 -4.874 64.087 1.00 35.72 282 LYS A N 1
ATOM 2251 C CA . LYS A 1 282 ? 7.297 -5.317 64.407 1.00 35.72 282 LYS A CA 1
ATOM 2252 C C . LYS A 1 282 ? 8.149 -5.513 63.144 1.00 35.72 282 LYS A C 1
ATOM 2254 O O . LYS A 1 282 ? 7.660 -6.093 62.178 1.00 35.72 282 LYS A O 1
ATOM 2259 N N . PRO A 1 283 ? 9.420 -5.062 63.145 1.00 43.41 283 PRO A N 1
ATOM 2260 C CA . PRO A 1 283 ? 10.337 -5.203 62.018 1.00 43.41 283 PRO A CA 1
ATOM 2261 C C . PRO A 1 283 ? 11.264 -6.421 62.190 1.00 43.41 283 PRO A C 1
ATOM 2263 O O . PRO A 1 283 ? 11.704 -6.714 63.302 1.00 43.41 283 PRO A O 1
ATOM 2266 N N . SER A 1 284 ? 11.668 -7.075 61.095 1.00 31.70 284 SER A N 1
ATOM 2267 C CA . SER A 1 284 ? 12.845 -7.958 61.100 1.00 31.70 284 SER A CA 1
ATOM 2268 C C . SER A 1 284 ? 13.752 -7.711 59.896 1.00 31.70 284 SER A C 1
ATOM 2270 O O . SER A 1 284 ? 13.308 -7.584 58.757 1.00 31.70 284 SER A O 1
ATOM 2272 N N . ARG A 1 285 ? 15.047 -7.621 60.198 1.00 33.56 285 ARG A N 1
ATOM 2273 C CA . ARG A 1 285 ? 16.168 -7.309 59.309 1.00 33.56 285 ARG A CA 1
ATOM 2274 C C . ARG A 1 285 ? 16.638 -8.526 58.496 1.00 33.56 285 ARG A C 1
ATOM 2276 O O . ARG A 1 285 ? 16.610 -9.637 59.000 1.00 33.56 285 ARG A O 1
ATOM 2283 N N . TYR A 1 286 ? 17.236 -8.201 57.343 1.00 28.38 286 TYR A N 1
ATOM 2284 C CA . TYR A 1 286 ? 18.403 -8.822 56.684 1.00 28.38 286 TYR A CA 1
ATOM 2285 C C . TYR A 1 286 ? 18.339 -10.285 56.212 1.00 28.38 286 TYR A C 1
ATOM 2287 O O . TYR A 1 286 ? 18.267 -11.199 57.022 1.00 28.38 286 TYR A O 1
ATOM 2295 N N . SER A 1 287 ? 18.592 -10.497 54.910 1.00 30.14 287 SER A N 1
ATOM 2296 C CA . SER A 1 287 ? 19.792 -11.208 54.409 1.00 30.14 287 SER A CA 1
ATOM 2297 C C . SER A 1 287 ? 19.592 -11.795 52.999 1.00 30.14 287 SER A C 1
ATOM 2299 O O . SER A 1 287 ? 18.664 -12.560 52.768 1.00 30.14 287 SER A O 1
ATOM 2301 N N . GLY A 1 288 ? 20.540 -11.504 52.099 1.00 29.95 288 GLY A N 1
ATOM 2302 C CA . GLY A 1 288 ? 21.128 -12.534 51.233 1.00 29.95 288 GLY A CA 1
ATOM 2303 C C . GLY A 1 288 ? 20.487 -12.813 49.871 1.00 29.95 288 GLY A C 1
ATOM 2304 O O . GLY A 1 288 ? 19.718 -13.752 49.712 1.00 29.95 288 GLY A O 1
ATOM 2305 N N . MET A 1 289 ? 20.954 -12.101 48.841 1.00 35.12 289 MET A N 1
ATOM 2306 C CA . MET A 1 289 ? 21.099 -12.679 47.495 1.00 35.12 289 MET A CA 1
ATOM 2307 C C . MET A 1 289 ? 22.107 -13.848 47.542 1.00 35.12 289 MET A C 1
ATOM 2309 O O . MET A 1 289 ? 23.085 -13.770 48.289 1.00 35.12 289 MET A O 1
ATOM 2313 N N . PRO A 1 290 ? 21.945 -14.879 46.693 1.00 41.62 290 PRO A N 1
ATOM 2314 C CA . PRO A 1 290 ? 22.813 -14.927 45.519 1.00 41.62 290 PRO A CA 1
ATOM 2315 C C . PRO A 1 290 ? 22.132 -15.380 44.218 1.00 41.62 290 PRO A C 1
ATOM 2317 O O . PRO A 1 290 ? 21.065 -15.981 44.164 1.00 41.62 290 PRO A O 1
ATOM 2320 N N . THR A 1 291 ? 22.831 -15.032 43.148 1.00 38.28 291 THR A N 1
ATOM 2321 C CA . THR A 1 291 ? 22.594 -15.250 41.724 1.00 38.28 291 THR A CA 1
ATOM 2322 C C . THR A 1 291 ? 22.785 -16.706 41.278 1.00 38.28 291 THR A C 1
ATOM 2324 O O . THR A 1 291 ? 23.708 -17.370 41.743 1.00 38.28 291 THR A O 1
ATOM 2327 N N . LYS A 1 292 ? 21.998 -17.156 40.280 1.00 33.53 292 LYS A N 1
ATOM 2328 C CA . LYS A 1 292 ? 22.449 -17.725 38.979 1.00 33.53 292 LYS A CA 1
ATOM 2329 C C . LYS A 1 292 ? 21.316 -18.449 38.225 1.00 33.53 292 LYS A C 1
ATOM 2331 O O . LYS A 1 292 ? 20.609 -19.260 38.800 1.00 33.53 292 LYS A O 1
ATOM 2336 N N . GLY A 1 293 ? 21.283 -18.250 36.901 1.00 31.22 293 GLY A N 1
ATOM 2337 C CA . GLY A 1 293 ? 21.197 -19.379 35.961 1.00 31.22 293 GLY A CA 1
ATOM 2338 C C . GLY A 1 293 ? 19.874 -19.666 35.240 1.00 31.22 293 GLY A C 1
ATOM 2339 O O . GLY A 1 293 ? 19.101 -20.493 35.686 1.00 31.22 293 GLY A O 1
ATOM 2340 N N . ALA A 1 294 ? 19.731 -19.064 34.055 1.00 31.58 294 ALA A N 1
ATOM 2341 C CA . ALA A 1 294 ? 19.300 -19.670 32.784 1.00 31.58 294 ALA A CA 1
ATOM 2342 C C . ALA A 1 294 ? 17.951 -20.429 32.645 1.00 31.58 294 ALA A C 1
ATOM 2344 O O . ALA A 1 294 ? 17.754 -21.526 33.144 1.00 31.58 294 ALA A O 1
ATOM 2345 N N . ASN A 1 295 ? 17.135 -19.876 31.735 1.00 32.06 295 ASN A N 1
ATOM 2346 C CA . ASN A 1 295 ? 16.319 -20.544 30.710 1.00 32.06 295 ASN A CA 1
ATOM 2347 C C . ASN A 1 295 ? 15.289 -21.610 31.118 1.00 32.06 295 ASN A C 1
ATOM 2349 O O . ASN A 1 295 ? 15.594 -22.792 31.171 1.00 32.06 295 ASN A O 1
ATOM 2353 N N . SER A 1 296 ? 14.017 -21.203 31.142 1.00 33.81 296 SER A N 1
ATOM 2354 C CA . SER A 1 296 ? 12.954 -21.775 30.291 1.00 33.81 296 SER A CA 1
ATOM 2355 C C . SER A 1 296 ? 11.639 -21.047 30.594 1.00 33.81 296 SER A C 1
ATOM 2357 O O . SER A 1 296 ? 11.232 -20.977 31.751 1.00 33.81 296 SER A O 1
ATOM 2359 N N . ARG A 1 297 ? 10.970 -20.442 29.601 1.00 35.19 297 ARG A N 1
ATOM 2360 C CA . ARG A 1 297 ? 9.642 -19.834 29.821 1.00 35.19 297 ARG A CA 1
ATOM 2361 C C . ARG A 1 297 ? 8.734 -19.958 28.594 1.00 35.19 297 ARG A C 1
ATOM 2363 O O . ARG A 1 297 ? 8.263 -18.970 28.048 1.00 35.19 297 ARG A O 1
ATOM 2370 N N . TYR A 1 298 ? 8.496 -21.200 28.184 1.00 34.47 298 TYR A N 1
ATOM 2371 C CA . TYR A 1 298 ? 7.223 -21.626 27.600 1.00 34.47 298 TYR A CA 1
ATOM 2372 C C . TYR A 1 298 ? 6.847 -22.955 28.251 1.00 34.47 298 TYR A C 1
ATOM 2374 O O . TYR A 1 298 ? 7.297 -23.998 27.800 1.00 34.47 298 TYR A O 1
ATOM 2382 N N . GLN A 1 299 ? 6.089 -22.881 29.346 1.00 37.25 299 GLN A N 1
ATOM 2383 C CA . GLN A 1 299 ? 5.033 -23.812 29.771 1.00 37.25 299 GLN A CA 1
ATOM 2384 C C . GLN A 1 299 ? 4.714 -23.578 31.251 1.00 37.25 299 GLN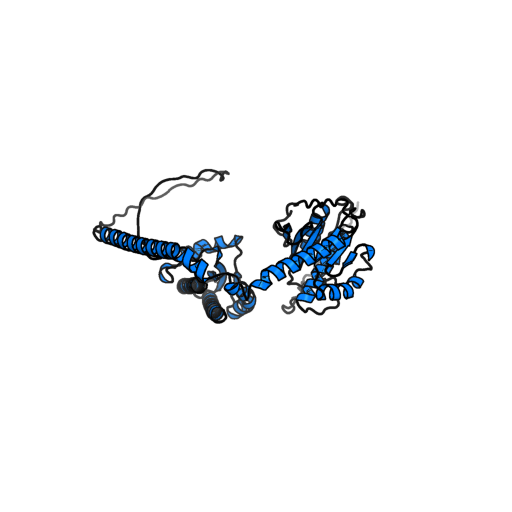 A C 1
ATOM 2386 O O . GLN A 1 299 ? 5.614 -23.389 32.063 1.00 37.25 299 GLN A O 1
ATOM 2391 N N . GLY A 1 300 ? 3.423 -23.603 31.581 1.00 28.30 300 GLY A N 1
ATOM 2392 C CA . GLY A 1 300 ? 2.931 -23.615 32.957 1.00 28.30 300 GLY A CA 1
ATOM 2393 C C . GLY A 1 300 ? 1.965 -22.479 33.260 1.00 28.30 300 GLY A C 1
ATOM 2394 O O . GLY A 1 300 ? 2.328 -21.507 33.909 1.00 28.30 300 GLY A O 1
ATOM 2395 N N . VAL A 1 301 ? 0.723 -22.619 32.797 1.00 39.81 301 VAL A N 1
ATOM 2396 C CA . VAL A 1 301 ? -0.440 -22.000 33.446 1.00 39.81 301 VAL A CA 1
ATOM 2397 C C . VAL A 1 301 ? -0.536 -22.574 34.865 1.00 39.81 301 VAL A C 1
ATOM 2399 O O . VAL A 1 301 ? -0.513 -23.799 34.985 1.00 39.81 301 VAL A O 1
ATOM 2402 N N . PRO A 1 302 ? -0.735 -21.763 35.918 1.00 31.70 302 PRO A N 1
ATOM 2403 C CA . PRO A 1 302 ? -1.407 -22.237 37.111 1.00 31.70 302 PRO A CA 1
ATOM 2404 C C . PRO A 1 302 ? -2.794 -21.596 37.200 1.00 31.70 302 PRO A C 1
ATOM 2406 O O . PRO A 1 302 ? -2.957 -20.378 37.242 1.00 31.70 302 PRO A O 1
ATOM 2409 N N . ALA A 1 303 ? -3.798 -22.464 37.199 1.00 34.31 303 ALA A N 1
ATOM 2410 C CA . ALA A 1 303 ? -5.151 -22.154 37.619 1.00 34.31 303 ALA A CA 1
ATOM 2411 C C . ALA A 1 303 ? -5.260 -22.229 39.156 1.00 34.31 303 ALA A C 1
ATOM 2413 O O . ALA A 1 303 ? -4.613 -23.084 39.760 1.00 34.31 303 ALA A O 1
ATOM 2414 N N . ARG A 1 304 ? -6.199 -21.430 39.704 1.00 33.16 304 ARG A N 1
ATOM 2415 C CA . ARG A 1 304 ? -6.772 -21.420 41.079 1.00 33.16 304 ARG A CA 1
ATOM 2416 C C . ARG A 1 304 ? -5.891 -20.757 42.156 1.00 33.16 304 ARG A C 1
ATOM 2418 O O . ARG A 1 304 ? -4.690 -20.961 42.153 1.00 33.16 304 ARG A O 1
ATOM 2425 N N . ALA A 1 305 ? -6.382 -19.969 43.118 1.00 29.44 305 ALA A N 1
ATOM 2426 C CA . ALA A 1 305 ? -7.716 -19.569 43.604 1.00 29.44 305 ALA A CA 1
ATOM 2427 C C . ALA A 1 305 ? -7.539 -18.208 44.343 1.00 29.44 305 ALA A C 1
ATOM 2429 O O . ALA A 1 305 ? -6.472 -17.980 44.901 1.00 29.44 305 ALA A O 1
ATOM 2430 N N . SER A 1 306 ? -8.393 -17.197 44.148 1.00 31.02 306 SER A N 1
ATOM 2431 C CA . SER A 1 306 ? -9.583 -16.825 44.954 1.00 31.02 306 SER A CA 1
ATOM 2432 C C . SER A 1 306 ? -9.305 -16.250 46.359 1.00 31.02 306 SER A C 1
ATOM 2434 O O . SER A 1 306 ? -8.591 -16.876 47.131 1.00 31.02 306 SER A O 1
ATOM 2436 N N . GLN A 1 307 ? -10.041 -15.162 46.676 1.00 31.39 307 GLN A N 1
ATOM 2437 C CA . GLN A 1 307 ? -10.211 -14.402 47.948 1.00 31.39 307 GLN A CA 1
ATOM 2438 C C . GLN A 1 307 ? -9.260 -13.194 48.084 1.00 31.39 307 GLN A C 1
ATOM 2440 O O . GLN A 1 307 ? -8.054 -13.373 48.039 1.00 31.39 307 GLN A O 1
ATOM 2445 N N . HIS A 1 308 ? -9.658 -11.919 48.200 1.00 30.45 308 HIS A N 1
ATOM 2446 C CA . HIS A 1 308 ? -10.902 -11.158 48.440 1.00 30.45 308 HIS A CA 1
ATOM 2447 C C . HIS A 1 308 ? -10.846 -9.902 47.522 1.00 30.45 308 HIS A C 1
ATOM 2449 O O . HIS A 1 308 ? -9.751 -9.456 47.202 1.00 30.45 308 HIS A O 1
ATOM 2455 N N . GLY A 1 309 ? -11.901 -9.291 46.975 1.00 28.52 309 GLY A N 1
ATOM 2456 C CA . GLY A 1 309 ? -13.204 -8.946 47.545 1.00 28.52 309 GLY A CA 1
ATOM 2457 C C . GLY A 1 309 ? -13.256 -7.422 47.751 1.00 28.52 309 GLY A C 1
ATOM 2458 O O . GLY A 1 309 ? -12.741 -6.938 48.749 1.00 28.52 309 GLY A O 1
ATOM 2459 N N . GLY A 1 310 ? -13.828 -6.676 46.796 1.00 27.06 310 GLY A N 1
ATOM 2460 C CA . GLY A 1 310 ? -13.963 -5.214 46.865 1.00 27.06 310 GLY A CA 1
ATOM 2461 C C . GLY A 1 310 ? -14.584 -4.605 45.602 1.00 27.06 310 GLY A C 1
ATOM 2462 O O . GLY A 1 310 ? -13.879 -4.288 44.655 1.00 27.06 310 GLY A O 1
ATOM 2463 N N . PHE A 1 311 ? -15.913 -4.518 45.607 1.00 32.53 311 PHE A N 1
ATOM 2464 C CA . PHE A 1 311 ? -16.822 -3.731 44.764 1.00 32.53 311 PHE A CA 1
ATOM 2465 C C . PHE A 1 311 ? -16.239 -2.680 43.809 1.00 32.53 311 PHE A C 1
ATOM 2467 O O . PHE A 1 311 ? -15.642 -1.703 44.249 1.00 32.53 311 PHE A O 1
ATOM 2474 N N . GLN A 1 312 ? -16.687 -2.738 42.553 1.00 37.91 312 GLN A N 1
ATOM 2475 C CA . GLN A 1 312 ? -17.408 -1.608 41.963 1.00 37.91 312 GLN A CA 1
ATOM 2476 C C . GLN A 1 312 ? -18.291 -2.095 40.819 1.00 37.91 312 GLN A C 1
ATOM 2478 O O . GLN A 1 312 ? -17.817 -2.579 39.794 1.00 37.91 312 GLN A O 1
ATOM 2483 N N . ASP A 1 313 ? -19.591 -1.941 41.028 1.00 33.31 313 ASP A N 1
ATOM 2484 C CA . ASP A 1 313 ? -20.607 -2.175 40.030 1.00 33.31 313 ASP A CA 1
ATOM 2485 C C . ASP A 1 313 ? -21.223 -0.829 39.624 1.00 33.31 313 ASP A C 1
ATOM 2487 O O . ASP A 1 313 ? -21.749 -0.101 40.471 1.00 33.31 313 ASP A O 1
ATOM 2491 N N . ARG A 1 314 ? -21.089 -0.470 38.338 1.00 37.06 314 ARG A N 1
ATOM 2492 C CA . ARG A 1 314 ? -22.131 0.185 37.525 1.00 37.06 314 ARG A CA 1
ATOM 2493 C C . ARG A 1 314 ? -21.660 0.399 36.079 1.00 37.06 314 ARG A C 1
ATOM 2495 O O . ARG A 1 314 ? -20.820 1.245 35.795 1.00 37.06 314 ARG A O 1
ATOM 2502 N N . LYS A 1 315 ? -22.341 -0.307 35.167 1.00 35.66 315 LYS A N 1
ATOM 2503 C CA . LYS A 1 315 ? -22.510 -0.028 33.725 1.00 35.66 315 LYS A CA 1
ATOM 2504 C C . LYS A 1 315 ? -21.248 -0.056 32.847 1.00 35.66 315 LYS A C 1
ATOM 2506 O O . LYS A 1 315 ? -20.787 0.976 32.374 1.00 35.66 315 LYS A O 1
ATOM 2511 N N . GLN A 1 316 ? -20.807 -1.253 32.465 1.00 36.53 316 GLN A N 1
ATOM 2512 C CA . GLN A 1 316 ? -20.061 -1.447 31.216 1.00 36.53 316 GLN A CA 1
ATOM 2513 C C . GLN A 1 316 ? -20.664 -2.614 30.430 1.00 36.53 316 GLN A C 1
ATOM 2515 O O . GLN A 1 316 ? -20.289 -3.768 30.605 1.00 36.53 316 GLN A O 1
ATOM 2520 N N . ASN A 1 317 ? -21.592 -2.300 29.524 1.00 34.91 317 ASN A N 1
ATOM 2521 C CA . ASN A 1 317 ? -21.724 -3.115 28.320 1.00 34.91 317 ASN A CA 1
ATOM 2522 C C . ASN A 1 317 ? -20.421 -2.926 27.518 1.00 34.91 317 ASN A C 1
ATOM 2524 O O . ASN A 1 317 ? -20.073 -1.779 27.231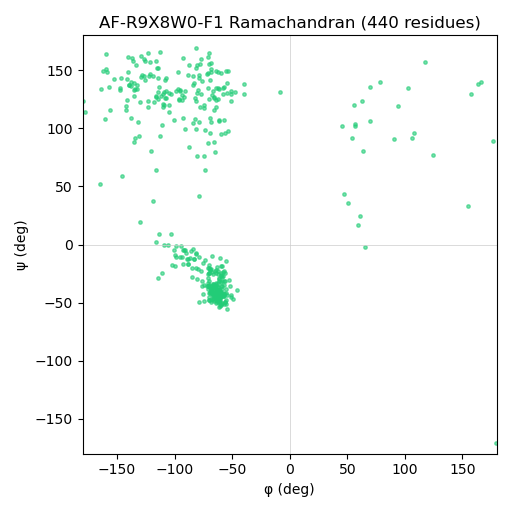 1.00 34.91 317 ASN A O 1
ATOM 2528 N N . PRO A 1 318 ? -19.702 -3.986 27.106 1.00 46.69 318 PRO A N 1
ATOM 2529 C CA . PRO A 1 318 ? -18.505 -3.874 26.270 1.00 46.69 318 PRO A CA 1
ATOM 2530 C C . PRO A 1 318 ? -18.880 -3.646 24.791 1.00 46.69 318 PRO A C 1
ATOM 2532 O O . PRO A 1 318 ? -18.314 -4.255 23.885 1.00 46.69 318 PRO A O 1
ATOM 2535 N N . GLY A 1 319 ? -19.874 -2.791 24.540 1.00 48.25 319 GLY A N 1
ATOM 2536 C CA . GLY A 1 319 ? -20.416 -2.492 23.220 1.00 48.25 319 GLY A CA 1
ATOM 2537 C C . GLY A 1 319 ? -20.101 -1.057 22.830 1.00 48.25 319 GLY A C 1
ATOM 2538 O O . GLY A 1 319 ? -20.852 -0.160 23.178 1.00 48.25 319 GLY A O 1
ATOM 2539 N N . PHE A 1 320 ? -18.993 -0.876 22.109 1.00 54.62 320 PHE A N 1
ATOM 2540 C CA . PHE A 1 320 ? -18.579 0.354 21.419 1.00 54.62 320 PHE A CA 1
ATOM 2541 C C . PHE A 1 320 ? -18.519 1.626 22.282 1.00 54.62 320 PHE A C 1
ATOM 2543 O O . PHE A 1 320 ? -19.459 2.407 22.357 1.00 54.62 320 PHE A O 1
ATOM 2550 N N . LEU A 1 321 ? -17.340 1.887 22.851 1.00 74.12 321 LEU A N 1
ATOM 2551 C CA . LEU A 1 321 ? -16.991 3.222 23.343 1.00 74.12 321 LEU A CA 1
ATOM 2552 C C . LEU A 1 321 ? -17.079 4.231 22.203 1.00 74.12 321 LEU A C 1
ATOM 2554 O O . LEU A 1 321 ? -16.486 4.011 21.140 1.00 74.12 321 LEU A O 1
ATOM 2558 N N . SER A 1 322 ? -17.786 5.335 22.431 1.00 82.62 322 SER A N 1
ATOM 2559 C CA . SER A 1 322 ? -17.845 6.408 21.450 1.00 82.62 322 SER A CA 1
ATOM 2560 C C . SER A 1 322 ? -16.475 7.083 21.332 1.00 82.62 322 SER A C 1
ATOM 2562 O O . SER A 1 322 ? -15.652 7.069 22.253 1.00 82.62 322 SER A O 1
ATOM 2564 N N . MET A 1 323 ? -16.213 7.715 20.188 1.00 82.50 323 MET A N 1
ATOM 2565 C CA . MET A 1 323 ? -14.989 8.505 20.004 1.00 82.50 323 MET A CA 1
ATOM 2566 C C . MET A 1 323 ? -14.860 9.635 21.033 1.00 82.50 323 MET A C 1
ATOM 2568 O O . MET A 1 323 ? -13.744 10.008 21.406 1.00 82.50 323 MET A O 1
ATOM 2572 N N . ARG A 1 324 ? -15.996 10.134 21.529 1.00 84.44 324 ARG A N 1
ATOM 2573 C CA . ARG A 1 324 ? -16.059 11.120 22.601 1.00 84.44 324 ARG A CA 1
ATOM 2574 C C . ARG A 1 324 ? -15.541 10.546 23.920 1.00 84.44 324 ARG A C 1
ATOM 2576 O O . ARG A 1 324 ? -14.625 11.133 24.483 1.00 84.44 324 ARG A O 1
ATOM 2583 N N . ASP A 1 325 ? -16.000 9.362 24.329 1.00 86.44 325 ASP A N 1
ATOM 2584 C CA . ASP A 1 325 ? -15.546 8.700 25.567 1.00 86.44 325 ASP A CA 1
ATOM 2585 C C . ASP A 1 325 ? -14.035 8.418 25.540 1.00 86.44 325 ASP A C 1
ATOM 2587 O O . ASP A 1 325 ? -13.313 8.635 26.515 1.00 86.44 325 ASP A O 1
ATOM 2591 N N . ILE A 1 326 ? -13.527 7.976 24.383 1.00 89.06 326 ILE A N 1
ATOM 2592 C CA . ILE A 1 326 ? -12.093 7.722 24.176 1.00 89.06 326 ILE A CA 1
ATOM 2593 C C . ILE A 1 326 ? -11.291 9.021 24.315 1.00 89.06 326 ILE A C 1
ATOM 2595 O O . ILE A 1 326 ? -10.192 9.019 24.877 1.00 89.06 326 ILE A O 1
ATOM 2599 N N . THR A 1 327 ? -11.820 10.132 23.806 1.00 89.25 327 THR A N 1
ATOM 2600 C CA . THR A 1 327 ? -11.129 11.422 23.851 1.00 89.25 327 THR A CA 1
ATOM 2601 C C . THR A 1 327 ? -11.171 12.035 25.245 1.00 89.25 327 THR A C 1
ATOM 2603 O O . THR A 1 327 ? -10.132 12.481 25.733 1.00 89.25 327 THR A O 1
ATOM 2606 N N . GLU A 1 328 ? -12.315 11.969 25.926 1.00 89.69 328 GLU A N 1
ATOM 2607 C CA . GLU A 1 328 ? -12.465 12.381 27.324 1.00 89.69 328 GLU A CA 1
ATOM 2608 C C . GLU A 1 328 ? -11.494 11.608 28.233 1.00 89.69 328 GLU A C 1
ATOM 2610 O O . GLU A 1 328 ? -10.795 12.220 29.042 1.00 89.69 328 GLU A O 1
ATOM 2615 N N . TYR A 1 329 ? -11.321 10.296 28.020 1.00 90.88 329 TYR A N 1
ATOM 2616 C CA . TYR A 1 329 ? -10.303 9.497 28.716 1.00 90.88 329 TYR A CA 1
ATOM 2617 C C . TYR A 1 329 ? -8.862 9.976 28.458 1.00 90.88 329 TYR A C 1
ATOM 2619 O O . TYR A 1 329 ? -8.018 10.014 29.363 1.00 90.88 329 TYR A O 1
ATOM 2627 N N . CYS A 1 330 ? -8.545 10.357 27.220 1.00 92.12 330 CYS A N 1
ATOM 2628 C CA . CYS A 1 330 ? -7.213 10.858 26.877 1.00 92.12 330 CYS A CA 1
ATOM 2629 C C . CYS A 1 330 ? -6.945 12.230 27.512 1.00 92.12 330 CYS A C 1
ATOM 2631 O O . CYS A 1 330 ? -5.863 12.450 28.057 1.00 92.12 330 CYS A O 1
ATOM 2633 N N . ILE A 1 331 ? -7.939 13.122 27.519 1.00 92.31 331 ILE A N 1
ATOM 2634 C CA . ILE A 1 331 ? -7.867 14.423 28.198 1.00 92.31 331 ILE A CA 1
ATOM 2635 C C . ILE A 1 331 ? -7.715 14.232 29.713 1.00 92.31 331 ILE A C 1
ATOM 2637 O O . ILE A 1 331 ? -6.856 14.867 30.324 1.00 92.31 331 ILE A O 1
ATOM 2641 N N . ALA A 1 332 ? -8.472 13.312 30.315 1.00 90.62 332 ALA A N 1
ATOM 2642 C CA . ALA A 1 332 ? -8.324 12.921 31.718 1.00 90.62 332 ALA A CA 1
ATOM 2643 C C . ALA A 1 332 ? -6.892 12.455 32.032 1.00 90.62 332 ALA A C 1
ATOM 2645 O O . ALA A 1 332 ? -6.297 12.876 33.023 1.00 90.62 332 ALA A O 1
ATOM 2646 N N . THR A 1 333 ? -6.289 11.668 31.135 1.00 93.06 333 THR A N 1
ATOM 2647 C CA . THR A 1 333 ? -4.893 11.227 31.278 1.00 93.06 333 THR A CA 1
ATOM 2648 C C . THR A 1 333 ? -3.912 12.404 31.262 1.00 93.06 333 THR A C 1
ATOM 2650 O O . THR A 1 333 ? -2.942 12.418 32.025 1.00 93.06 333 THR A O 1
ATOM 2653 N N . ILE A 1 334 ? -4.143 13.404 30.404 1.00 93.88 334 ILE A N 1
ATOM 2654 C CA . ILE A 1 334 ? -3.322 14.622 30.351 1.00 93.88 334 ILE A CA 1
ATOM 2655 C C . ILE A 1 334 ? -3.454 15.413 31.657 1.00 93.88 334 ILE A C 1
ATOM 2657 O O . ILE A 1 334 ? -2.432 15.792 32.226 1.00 93.88 334 ILE A O 1
ATOM 2661 N N . LYS A 1 335 ? -4.676 15.595 32.173 1.00 92.12 335 LYS A N 1
ATOM 2662 C CA . LYS A 1 335 ? -4.934 16.303 33.439 1.00 92.12 335 LYS A CA 1
ATOM 2663 C C . LYS A 1 335 ? -4.255 15.623 34.628 1.00 92.12 335 LYS A C 1
ATOM 2665 O O . LYS A 1 335 ? -3.483 16.270 35.332 1.00 92.12 335 LYS A O 1
ATOM 2670 N N . ALA A 1 336 ? -4.432 14.310 34.779 1.00 90.94 336 ALA A N 1
ATOM 2671 C CA . ALA A 1 336 ? -3.755 13.531 35.817 1.00 90.94 336 ALA A CA 1
ATOM 2672 C C . ALA A 1 336 ? -2.221 13.634 35.699 1.00 90.94 336 ALA A C 1
ATOM 2674 O O . ALA A 1 336 ? -1.502 13.752 36.691 1.00 90.94 336 ALA A O 1
ATOM 2675 N N . THR A 1 337 ? -1.699 13.648 34.469 1.00 92.19 337 THR A N 1
ATOM 2676 C CA . THR A 1 337 ? -0.258 13.807 34.224 1.00 92.19 337 THR A CA 1
ATOM 2677 C C . THR A 1 337 ? 0.226 15.202 34.617 1.00 92.19 337 THR A C 1
ATOM 2679 O O . THR A 1 337 ? 1.295 15.324 35.212 1.00 92.19 337 THR A O 1
ATOM 2682 N N . MET A 1 338 ? -0.547 16.253 34.331 1.00 91.62 338 MET A N 1
ATOM 2683 C CA . MET A 1 338 ? -0.228 17.620 34.753 1.00 91.62 338 MET A CA 1
ATOM 2684 C C . MET A 1 338 ? -0.171 17.757 36.277 1.00 91.62 338 MET A C 1
ATOM 2686 O O . MET A 1 338 ? 0.724 18.439 36.772 1.00 91.62 338 MET A O 1
ATOM 2690 N N . GLU A 1 339 ? -1.070 17.094 37.011 1.00 89.06 339 GLU A N 1
ATOM 2691 C CA . GLU A 1 339 ? -1.052 17.066 38.480 1.00 89.06 339 GLU A CA 1
ATOM 2692 C C . GLU A 1 339 ? 0.252 16.457 39.003 1.00 89.06 339 GLU A C 1
ATOM 2694 O O . GLU A 1 339 ? 0.938 17.076 39.814 1.00 89.06 339 GLU A O 1
ATOM 2699 N N . ILE A 1 340 ? 0.672 15.303 38.469 1.00 89.81 340 ILE A N 1
ATOM 2700 C CA . ILE A 1 340 ? 1.948 14.681 38.858 1.00 89.81 340 ILE A CA 1
ATOM 2701 C C . ILE A 1 340 ? 3.138 15.570 38.494 1.00 89.81 340 ILE A C 1
ATOM 2703 O O . ILE A 1 340 ? 4.057 15.722 39.298 1.00 89.81 340 ILE A O 1
ATOM 2707 N N . VAL A 1 341 ? 3.153 16.179 37.307 1.00 89.31 341 VAL A N 1
ATOM 2708 C CA . VAL A 1 341 ? 4.240 17.090 36.910 1.00 89.31 341 VAL A CA 1
ATOM 2709 C C . VAL A 1 341 ? 4.312 18.302 37.833 1.00 89.31 341 VAL A C 1
ATOM 2711 O O . VAL A 1 341 ? 5.413 18.726 38.167 1.00 89.31 341 VAL A O 1
ATOM 2714 N N . ALA A 1 342 ? 3.170 18.817 38.294 1.00 87.81 342 ALA A N 1
ATOM 2715 C CA . ALA A 1 342 ? 3.119 19.930 39.236 1.00 87.81 342 ALA A CA 1
ATOM 2716 C C . ALA A 1 342 ? 3.682 19.575 40.624 1.00 87.81 342 ALA A C 1
ATOM 2718 O O . ALA A 1 342 ? 4.173 20.465 41.312 1.00 87.81 342 ALA A O 1
ATOM 2719 N N . THR A 1 343 ? 3.663 18.296 41.022 1.00 87.06 343 THR A N 1
ATOM 2720 C CA . THR A 1 343 ? 4.328 17.841 42.262 1.00 87.06 343 THR A CA 1
ATOM 2721 C C . THR A 1 343 ? 5.852 17.747 42.142 1.00 87.06 343 THR A C 1
ATOM 2723 O O . THR A 1 343 ? 6.545 17.663 43.155 1.00 87.06 343 THR A O 1
ATOM 2726 N N . LYS A 1 344 ? 6.397 17.755 40.918 1.00 86.25 344 LYS A N 1
ATOM 2727 C CA . LYS A 1 344 ? 7.842 17.712 40.658 1.00 86.25 344 LYS A CA 1
ATOM 2728 C C . LYS A 1 344 ? 8.410 19.125 40.525 1.00 86.25 344 LYS A C 1
ATOM 2730 O O . LYS A 1 344 ? 7.693 20.084 40.257 1.00 86.25 344 LYS A O 1
ATOM 2735 N N . SER A 1 345 ? 9.727 19.257 40.684 1.00 84.00 345 SER A N 1
ATOM 2736 C CA . SER A 1 345 ? 10.398 20.551 40.509 1.00 84.00 345 SER A CA 1
ATOM 2737 C C . SER A 1 345 ? 10.277 21.044 39.063 1.00 84.00 345 SER A C 1
ATOM 2739 O O . SER A 1 345 ? 10.538 20.294 38.119 1.00 84.00 345 SER A O 1
ATOM 2741 N N . ALA A 1 346 ? 9.946 22.327 38.893 1.00 83.50 346 ALA A N 1
ATOM 2742 C CA . ALA A 1 346 ? 9.773 22.963 37.588 1.00 83.50 346 ALA A CA 1
ATOM 2743 C C . ALA A 1 346 ? 11.015 22.839 36.691 1.00 83.50 346 ALA A C 1
ATOM 2745 O O . ALA A 1 346 ? 10.869 22.704 35.481 1.00 83.50 346 ALA A O 1
ATOM 2746 N N . TYR A 1 347 ? 12.213 22.804 37.284 1.00 86.50 347 TYR A N 1
ATOM 2747 C CA . TYR A 1 347 ? 13.498 22.733 36.578 1.00 86.50 347 TYR A CA 1
ATOM 2748 C C . TYR A 1 347 ? 14.003 21.301 36.352 1.00 86.50 347 TYR A C 1
ATOM 2750 O O . TYR A 1 347 ? 15.021 21.092 35.692 1.00 86.50 347 TYR A O 1
ATOM 2758 N N . GLN A 1 348 ? 13.310 20.293 36.886 1.00 88.56 348 GLN A N 1
ATOM 2759 C CA . GLN A 1 348 ? 13.728 18.904 36.756 1.00 88.56 348 GLN A CA 1
ATOM 2760 C C . GLN A 1 348 ? 13.406 18.369 35.359 1.00 88.56 348 GLN A C 1
ATOM 2762 O O . GLN A 1 348 ? 12.265 18.444 34.896 1.00 88.56 348 GLN A O 1
ATOM 2767 N N . ILE A 1 349 ? 14.400 17.757 34.709 1.00 89.00 349 ILE A N 1
ATOM 2768 C CA . ILE A 1 349 ? 14.172 17.010 33.470 1.00 89.00 349 ILE A CA 1
ATOM 2769 C C . ILE A 1 349 ? 13.305 15.798 33.798 1.00 89.00 349 ILE A C 1
ATOM 2771 O O . ILE A 1 349 ? 13.708 14.901 34.539 1.00 89.00 349 ILE A O 1
ATOM 2775 N N . THR A 1 350 ? 12.108 15.776 33.230 1.00 90.06 350 THR A N 1
ATOM 2776 C CA . THR A 1 350 ? 11.112 14.736 33.441 1.00 90.06 350 THR A CA 1
ATOM 2777 C C . THR A 1 350 ? 10.677 14.182 32.092 1.00 90.06 350 THR A C 1
ATOM 2779 O O . THR A 1 350 ? 10.541 14.904 31.104 1.00 90.06 350 THR A O 1
ATOM 2782 N N . ARG A 1 351 ? 10.460 12.869 32.047 1.00 93.44 351 ARG A N 1
ATOM 2783 C CA . ARG A 1 351 ? 9.768 12.212 30.943 1.00 93.44 351 ARG A CA 1
ATOM 2784 C C . ARG A 1 351 ? 8.391 11.794 31.428 1.00 93.44 351 ARG A C 1
ATOM 2786 O O . ARG A 1 351 ? 8.292 11.115 32.445 1.00 93.44 351 ARG A O 1
ATOM 2793 N N . VAL A 1 352 ? 7.364 12.212 30.705 1.00 94.88 352 VAL A N 1
ATOM 2794 C CA . VAL A 1 352 ? 5.960 11.948 31.018 1.00 94.88 352 VAL A CA 1
ATOM 2795 C C . VAL A 1 352 ? 5.302 11.213 29.860 1.00 94.88 352 VAL A C 1
ATOM 2797 O O . VAL A 1 352 ? 5.775 11.288 28.720 1.00 94.88 352 VAL A O 1
ATOM 2800 N N . TYR A 1 353 ? 4.215 10.502 30.145 1.00 96.19 353 TYR A N 1
ATOM 2801 C CA . TYR A 1 353 ? 3.479 9.741 29.142 1.00 96.19 353 TYR A CA 1
ATOM 2802 C C . TYR A 1 353 ? 1.986 10.012 29.245 1.00 96.19 353 TYR A C 1
ATO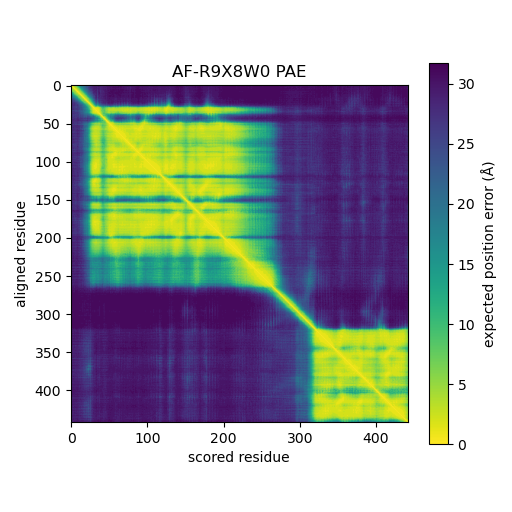M 2804 O O . TYR A 1 353 ? 1.427 10.035 30.336 1.00 96.19 353 TYR A O 1
ATOM 2812 N N . VAL A 1 354 ? 1.343 10.176 28.094 1.00 95.38 354 VAL A N 1
ATOM 2813 C CA . VAL A 1 354 ? -0.099 10.419 27.989 1.00 95.38 354 VAL A CA 1
ATOM 2814 C C . VAL A 1 354 ? -0.720 9.536 26.917 1.00 95.38 354 VAL A C 1
ATOM 2816 O O . VAL A 1 354 ? -0.038 9.084 25.992 1.00 95.38 354 VAL A O 1
ATOM 2819 N N . LYS A 1 355 ? -2.016 9.252 27.052 1.00 93.88 355 LYS A N 1
ATOM 2820 C CA . LYS A 1 355 ? -2.797 8.514 26.054 1.00 93.88 355 LYS A CA 1
ATOM 2821 C C . LYS A 1 355 ? -3.380 9.489 25.030 1.00 93.88 355 LYS A C 1
ATOM 2823 O O . LYS A 1 355 ? -3.709 10.621 25.365 1.00 93.88 355 LYS A O 1
ATOM 2828 N N . CYS A 1 356 ? -3.489 9.047 23.783 1.00 92.44 356 CYS A N 1
ATOM 2829 C CA . CYS A 1 356 ? -4.057 9.804 22.670 1.00 92.44 356 CYS A CA 1
ATOM 2830 C C . CYS A 1 356 ? -4.956 8.882 21.822 1.00 92.44 356 CYS A C 1
ATOM 2832 O O . CYS A 1 356 ? -4.569 7.725 21.602 1.00 92.44 356 CYS A O 1
ATOM 2834 N N . PRO A 1 357 ? -6.125 9.344 21.334 1.00 92.75 357 PRO A N 1
ATOM 2835 C CA . PRO A 1 357 ? -6.997 8.539 20.483 1.00 92.75 357 PRO A CA 1
ATOM 2836 C C . PRO A 1 357 ? -6.302 8.162 19.177 1.00 92.75 357 PRO A C 1
ATOM 2838 O O . PRO A 1 357 ? -5.703 9.001 18.510 1.00 92.75 357 PRO A O 1
ATOM 2841 N N . LYS A 1 358 ? -6.405 6.897 18.759 1.00 90.19 358 LYS A N 1
ATOM 2842 C CA . LYS A 1 358 ? -5.752 6.415 17.534 1.00 90.19 358 LYS A CA 1
ATOM 2843 C C . LYS A 1 358 ? -6.244 7.134 16.269 1.00 90.19 358 LYS A C 1
ATOM 2845 O O . LYS A 1 358 ? -5.472 7.248 15.322 1.00 90.19 358 LYS A O 1
ATOM 2850 N N . SER A 1 359 ? -7.488 7.611 16.254 1.00 88.25 359 SER A N 1
ATOM 2851 C CA . SER A 1 359 ? -8.103 8.306 15.114 1.00 88.25 359 SER A CA 1
ATOM 2852 C C . SER A 1 359 ? -7.420 9.631 14.759 1.00 88.25 359 SER A C 1
ATOM 2854 O O . SER A 1 359 ? -7.352 9.970 13.584 1.00 88.25 359 SER A O 1
ATOM 2856 N N . CYS A 1 360 ? -6.883 10.366 15.740 1.00 89.62 360 CYS A N 1
ATOM 2857 C CA . CYS A 1 360 ? -6.272 11.683 15.530 1.00 89.62 360 CYS A CA 1
ATOM 2858 C C . CYS A 1 360 ? -4.734 11.645 15.531 1.00 89.62 360 CYS A C 1
ATOM 2860 O O . CYS A 1 360 ? -4.082 12.688 15.530 1.00 89.62 360 CYS A O 1
ATOM 2862 N N . VAL A 1 361 ? -4.124 10.455 15.533 1.00 90.38 361 VAL A N 1
ATOM 2863 C CA . VAL A 1 361 ? -2.659 10.300 15.589 1.00 90.38 361 VAL A CA 1
ATOM 2864 C C . VAL A 1 361 ? -1.976 10.828 14.331 1.00 90.38 361 VAL A C 1
ATOM 2866 O O . VAL A 1 361 ? -0.902 11.417 14.433 1.00 90.38 361 VAL A O 1
ATOM 2869 N N . ASP A 1 362 ? -2.590 10.672 13.159 1.00 88.25 362 ASP A N 1
ATOM 2870 C CA . ASP A 1 362 ? -2.029 11.192 11.907 1.00 88.25 362 ASP A CA 1
ATOM 2871 C C . ASP A 1 362 ? -2.019 12.730 11.890 1.00 88.25 362 ASP A C 1
ATOM 2873 O O . ASP A 1 362 ? -1.028 13.336 11.480 1.00 88.25 362 ASP A O 1
ATOM 2877 N N . LEU A 1 363 ? -3.066 13.366 12.430 1.00 89.50 363 LEU A N 1
ATOM 2878 C CA . LEU A 1 363 ? -3.117 14.818 12.643 1.00 89.50 363 LEU A CA 1
ATOM 2879 C C . LEU A 1 363 ? -2.089 15.268 13.688 1.00 89.50 363 LEU A C 1
ATOM 2881 O O . LEU A 1 363 ? -1.413 16.281 13.502 1.00 89.50 363 LEU A O 1
ATOM 2885 N N . LEU A 1 364 ? -1.909 14.486 14.758 1.00 90.94 364 LEU A N 1
ATOM 2886 C CA . LEU A 1 364 ? -0.875 14.755 15.752 1.00 90.94 364 LEU A CA 1
ATOM 2887 C C . LEU A 1 364 ? 0.511 14.729 15.100 1.00 90.94 364 LEU A C 1
ATOM 2889 O O . LEU A 1 364 ? 1.290 15.648 15.331 1.00 90.94 364 LEU A O 1
ATOM 2893 N N . TYR A 1 365 ? 0.812 13.741 14.245 1.00 92.31 365 TYR A N 1
ATOM 2894 C CA . TYR A 1 365 ? 2.088 13.667 13.521 1.00 92.31 365 TYR A CA 1
ATOM 2895 C C . TYR A 1 365 ? 2.371 14.913 12.674 1.00 92.31 365 TYR A C 1
ATOM 2897 O O . TYR A 1 365 ? 3.532 15.313 12.590 1.00 92.31 365 TYR A O 1
ATOM 2905 N N . GLN A 1 366 ? 1.342 15.540 12.096 1.00 90.00 366 GLN A N 1
ATOM 2906 C CA . GLN A 1 366 ? 1.484 16.794 11.350 1.00 90.00 366 GLN A CA 1
ATOM 2907 C C . GLN A 1 366 ? 1.825 17.974 12.275 1.00 90.00 366 GLN A C 1
ATOM 2909 O O . GLN A 1 366 ? 2.721 18.748 11.952 1.00 90.00 366 GLN A O 1
ATOM 2914 N N . LYS A 1 367 ? 1.190 18.068 13.453 1.00 89.75 367 LYS A N 1
ATOM 2915 C CA . LYS A 1 367 ? 1.420 19.148 14.437 1.00 89.75 367 LYS A CA 1
ATOM 2916 C C . LYS A 1 367 ? 2.592 18.908 15.404 1.00 89.75 367 LYS A C 1
ATOM 2918 O O . LYS A 1 367 ? 2.934 19.790 16.188 1.00 89.75 367 LYS A O 1
ATOM 2923 N N . LEU A 1 368 ? 3.243 17.738 15.381 1.00 90.75 368 LEU A N 1
ATOM 2924 C CA . LEU A 1 368 ? 4.337 17.414 16.313 1.00 90.75 368 LEU A CA 1
ATOM 2925 C C . LEU A 1 368 ? 5.511 18.399 16.226 1.00 90.75 368 LEU A C 1
ATOM 2927 O O . LEU A 1 368 ? 6.146 18.660 17.246 1.00 90.75 368 LEU A O 1
ATOM 2931 N N . ALA A 1 369 ? 5.839 18.902 15.031 1.00 90.25 369 ALA A N 1
ATOM 2932 C CA . ALA A 1 369 ? 6.934 19.857 14.855 1.00 90.25 369 ALA A CA 1
ATOM 2933 C C . ALA A 1 369 ? 6.639 21.184 15.571 1.00 90.25 369 ALA A C 1
ATOM 2935 O O . ALA A 1 369 ? 7.492 21.683 16.310 1.00 90.25 369 ALA A O 1
ATOM 2936 N N . ASP A 1 370 ? 5.413 21.686 15.425 1.00 90.25 370 ASP A N 1
ATOM 2937 C CA . ASP A 1 370 ? 4.948 22.916 16.065 1.00 90.25 370 ASP A CA 1
ATOM 2938 C C . ASP A 1 370 ? 4.910 22.748 17.584 1.00 90.25 370 ASP A C 1
ATOM 2940 O O . ASP A 1 370 ? 5.518 23.538 18.304 1.00 90.25 370 ASP A O 1
ATOM 2944 N N . LEU A 1 371 ? 4.325 21.646 18.074 1.00 92.31 371 LEU A N 1
ATOM 2945 C CA . LEU A 1 371 ? 4.263 21.341 19.508 1.00 92.31 371 LEU A CA 1
ATOM 2946 C C . LEU A 1 371 ? 5.659 21.275 20.145 1.00 92.31 371 LEU A C 1
ATOM 2948 O O . LEU A 1 371 ? 5.870 21.830 21.220 1.00 92.31 371 LEU A O 1
ATOM 2952 N N . ARG A 1 372 ? 6.629 20.623 19.486 1.00 94.50 372 ARG A N 1
ATOM 2953 C CA . ARG A 1 372 ? 8.020 20.540 19.973 1.00 94.50 372 ARG A CA 1
ATOM 2954 C C . ARG A 1 372 ? 8.692 21.906 20.019 1.00 94.50 372 ARG A C 1
ATOM 2956 O O . ARG A 1 372 ? 9.416 22.189 20.971 1.00 94.50 372 ARG A O 1
ATOM 2963 N N . THR A 1 373 ? 8.471 22.724 18.993 1.00 92.12 373 THR A N 1
ATOM 2964 C CA . THR A 1 373 ? 9.066 24.059 18.881 1.00 92.12 373 THR A CA 1
ATOM 2965 C C . THR A 1 373 ? 8.487 24.988 19.943 1.00 92.12 373 THR A C 1
ATOM 2967 O O . THR A 1 373 ? 9.230 25.626 20.684 1.00 92.12 373 THR A O 1
ATOM 2970 N N . GLU A 1 374 ? 7.164 25.001 20.092 1.00 93.25 374 GLU A N 1
ATOM 2971 C CA . GLU A 1 374 ? 6.465 25.882 21.022 1.00 93.25 374 GLU A CA 1
ATOM 2972 C C . GLU A 1 374 ? 6.691 25.489 22.486 1.00 93.25 374 GLU A C 1
ATOM 2974 O O . GLU A 1 374 ? 6.844 26.356 23.354 1.00 93.25 374 GLU A O 1
ATOM 2979 N N . SER A 1 375 ? 6.740 24.188 22.783 1.00 92.94 375 SER A N 1
ATOM 2980 C CA . SER A 1 375 ? 6.945 23.704 24.146 1.00 92.94 375 SER A CA 1
ATOM 2981 C C . SER A 1 375 ? 8.415 23.516 24.520 1.00 92.94 375 SER A C 1
ATOM 2983 O O . SER A 1 375 ? 8.695 23.269 25.687 1.00 92.94 375 SER A O 1
ATOM 2985 N N . SER A 1 376 ? 9.348 23.545 23.561 1.00 92.69 376 SER A N 1
ATOM 2986 C CA . SER A 1 376 ? 10.752 23.150 23.773 1.00 92.69 376 SER A CA 1
ATOM 2987 C C . SER A 1 376 ? 10.905 21.773 24.449 1.00 92.69 376 SER A C 1
ATOM 2989 O O . SER A 1 376 ? 11.800 21.559 25.269 1.00 92.69 376 SER A O 1
ATOM 2991 N N . CYS A 1 377 ? 10.015 20.828 24.117 1.00 94.31 377 CYS A N 1
ATOM 2992 C CA . CYS A 1 377 ? 10.075 19.439 24.585 1.00 94.31 377 CYS A CA 1
ATOM 2993 C C . CYS A 1 377 ? 10.320 18.485 23.422 1.00 94.31 377 CYS A C 1
ATOM 2995 O O . CYS A 1 377 ? 9.879 18.709 22.297 1.00 94.31 377 CYS A O 1
ATOM 2997 N N . ASN A 1 378 ? 10.943 17.348 23.717 1.00 94.06 378 ASN A N 1
ATOM 2998 C CA . ASN A 1 378 ? 10.960 16.222 22.799 1.00 94.06 378 ASN A CA 1
ATOM 2999 C C . ASN A 1 378 ? 9.659 15.421 22.945 1.00 94.06 378 ASN A C 1
ATOM 3001 O O . ASN A 1 378 ? 9.464 14.731 23.944 1.00 94.06 378 ASN A O 1
ATOM 3005 N N . ILE A 1 379 ? 8.778 15.512 21.949 1.00 95.62 379 ILE A N 1
ATOM 3006 C CA . ILE A 1 379 ? 7.467 14.847 21.944 1.00 95.62 379 ILE A CA 1
ATOM 3007 C C . ILE A 1 379 ? 7.479 13.723 20.910 1.00 95.62 379 ILE A C 1
ATOM 3009 O O . ILE A 1 379 ? 7.698 13.979 19.726 1.00 95.62 379 ILE A O 1
ATOM 3013 N N . VAL A 1 380 ? 7.245 12.478 21.317 1.00 93.38 380 VAL A N 1
ATOM 3014 C CA . VAL A 1 380 ? 7.313 11.296 20.444 1.00 93.38 380 VAL A CA 1
ATOM 3015 C C . VAL A 1 380 ? 6.111 10.393 20.685 1.00 93.38 380 VAL A C 1
ATOM 3017 O O . VAL A 1 380 ? 5.853 9.982 21.810 1.00 93.38 380 VAL A O 1
ATOM 3020 N N . VAL A 1 381 ? 5.400 10.019 19.622 1.00 94.00 381 VAL A N 1
ATOM 3021 C CA . VAL A 1 381 ? 4.387 8.956 19.691 1.00 94.00 381 VAL A CA 1
ATOM 3022 C C . VAL A 1 381 ? 5.107 7.607 19.763 1.00 94.00 381 VAL A C 1
ATOM 3024 O O . VAL A 1 381 ? 5.876 7.265 18.862 1.00 94.00 381 VAL A O 1
ATOM 3027 N N . LEU A 1 382 ? 4.888 6.849 20.838 1.00 90.25 382 LEU A N 1
ATOM 3028 C CA . LEU A 1 382 ? 5.534 5.557 21.056 1.00 90.25 382 LEU A CA 1
ATOM 3029 C C . LEU A 1 382 ? 5.024 4.504 20.069 1.00 90.25 382 LEU A C 1
ATOM 3031 O O . LEU A 1 382 ? 3.832 4.412 19.763 1.00 90.25 382 LEU A O 1
ATOM 3035 N N . ASN A 1 383 ? 5.946 3.657 19.614 1.00 87.12 383 ASN A N 1
ATOM 3036 C CA . ASN A 1 383 ? 5.616 2.465 18.845 1.00 87.12 383 ASN A CA 1
ATOM 3037 C C . ASN A 1 383 ? 5.118 1.369 19.798 1.00 87.12 383 ASN A C 1
ATOM 3039 O O . ASN A 1 383 ? 5.512 1.326 20.958 1.00 87.12 383 ASN A O 1
ATOM 3043 N N . ILE A 1 384 ? 4.322 0.423 19.299 1.00 81.25 384 ILE A N 1
ATOM 3044 C CA . ILE A 1 384 ? 3.790 -0.706 20.075 1.00 81.25 384 ILE A CA 1
ATOM 3045 C C . ILE A 1 384 ? 4.884 -1.487 20.820 1.00 81.25 384 ILE A C 1
ATOM 3047 O O . ILE A 1 384 ? 4.649 -1.997 21.908 1.00 81.25 384 ILE A O 1
ATOM 3051 N N . GLN A 1 385 ? 6.098 -1.526 20.264 1.00 83.56 385 GLN A N 1
ATOM 3052 C CA . GLN A 1 385 ? 7.257 -2.184 20.867 1.00 83.56 385 GLN A CA 1
ATOM 3053 C C . GLN A 1 385 ? 7.799 -1.448 22.099 1.00 83.56 385 GLN A C 1
ATOM 3055 O O . GLN A 1 385 ? 8.342 -2.102 22.979 1.00 83.56 385 GLN A O 1
ATOM 3060 N N . THR A 1 386 ? 7.643 -0.123 22.185 1.00 85.44 386 THR A N 1
ATOM 3061 C CA . THR A 1 386 ? 8.172 0.719 23.274 1.00 85.44 386 THR A CA 1
ATOM 3062 C C . THR A 1 386 ? 7.094 1.195 24.248 1.00 85.44 386 THR A C 1
ATOM 3064 O O . THR A 1 386 ? 7.404 1.843 25.238 1.00 85.44 386 THR A O 1
ATOM 3067 N N . VAL A 1 387 ? 5.820 0.836 24.034 1.00 86.88 387 VAL A N 1
ATOM 3068 C CA . VAL A 1 387 ? 4.712 1.197 24.943 1.00 86.88 387 VAL A CA 1
ATOM 3069 C C . VAL A 1 387 ? 4.950 0.707 26.375 1.00 86.88 387 VAL A C 1
ATOM 3071 O O . VAL A 1 387 ? 4.541 1.383 27.316 1.00 86.88 387 VAL A O 1
ATOM 3074 N N . HIS A 1 388 ? 5.649 -0.412 26.568 1.00 86.38 388 HIS A N 1
ATOM 3075 C CA . HIS A 1 388 ? 5.951 -0.944 27.899 1.00 86.38 388 HIS A CA 1
ATOM 3076 C C . HIS A 1 388 ? 6.734 0.046 28.787 1.00 86.38 388 HIS A C 1
ATOM 3078 O O . HIS A 1 388 ? 6.551 0.021 30.002 1.00 86.38 388 HIS A O 1
ATOM 3084 N N . GLU A 1 389 ? 7.512 0.967 28.196 1.00 86.56 389 GLU A N 1
ATOM 3085 C CA . GLU A 1 389 ? 8.249 2.032 28.905 1.00 86.56 389 GLU A CA 1
ATOM 3086 C C . GLU A 1 389 ? 7.331 3.023 29.637 1.00 86.56 389 GLU A C 1
ATOM 3088 O O . GLU A 1 389 ? 7.775 3.746 30.525 1.00 86.56 389 GLU A O 1
ATOM 3093 N N . SER A 1 390 ? 6.053 3.071 29.255 1.00 90.00 390 SER A N 1
ATOM 3094 C CA . SER A 1 390 ? 5.057 3.973 29.835 1.00 90.00 390 SER A CA 1
ATOM 3095 C C . SER A 1 390 ? 4.219 3.342 30.949 1.00 90.00 390 SER A C 1
ATOM 3097 O O . SER A 1 390 ? 3.504 4.062 31.637 1.00 90.00 390 SER A O 1
ATOM 3099 N N . THR A 1 391 ? 4.299 2.021 31.144 1.00 87.62 391 THR A N 1
ATOM 3100 C CA . THR A 1 391 ? 3.429 1.280 32.081 1.00 87.62 391 THR A CA 1
ATOM 3101 C C . THR A 1 391 ? 3.584 1.796 33.507 1.00 87.62 391 THR A C 1
ATOM 3103 O O . THR A 1 391 ? 2.615 2.265 34.088 1.00 87.62 391 THR A O 1
ATOM 3106 N N . SER A 1 392 ? 4.825 1.871 33.999 1.00 88.31 392 SER A N 1
ATOM 3107 C CA . SER A 1 392 ? 5.125 2.377 35.343 1.00 88.31 392 SER A CA 1
ATOM 3108 C C . SER A 1 392 ? 4.736 3.839 35.547 1.00 88.31 392 SER A C 1
ATOM 3110 O O . SER A 1 392 ? 4.532 4.260 36.678 1.00 88.31 392 SER A O 1
ATOM 3112 N N . TRP A 1 393 ? 4.628 4.629 34.473 1.00 91.75 393 TRP A N 1
ATOM 3113 C CA . TRP A 1 393 ? 4.097 5.986 34.565 1.00 91.75 393 TRP A CA 1
ATOM 3114 C C . TRP A 1 393 ? 2.583 5.964 34.757 1.00 91.75 393 TRP A C 1
ATOM 3116 O O . TRP A 1 393 ? 2.073 6.618 35.662 1.00 91.75 393 TRP A O 1
ATOM 3126 N N . PHE A 1 394 ? 1.862 5.192 33.940 1.00 89.88 394 PHE A N 1
ATOM 3127 C CA . PHE A 1 394 ? 0.408 5.075 34.058 1.00 89.88 394 PHE A CA 1
ATOM 3128 C C . PHE A 1 394 ? -0.023 4.485 35.407 1.00 89.88 394 PHE A C 1
ATOM 3130 O O . PHE A 1 394 ? -1.014 4.955 35.954 1.00 89.88 394 PHE A O 1
ATOM 3137 N N . ASP A 1 395 ? 0.763 3.576 35.988 1.00 85.81 395 ASP A N 1
ATOM 3138 C CA . ASP A 1 395 ? 0.511 3.005 37.322 1.00 85.81 395 ASP A CA 1
ATOM 3139 C C . ASP A 1 395 ? 0.593 4.048 38.454 1.00 85.81 395 ASP A C 1
ATOM 3141 O O . ASP A 1 395 ? 0.034 3.852 39.529 1.00 85.81 395 ASP A O 1
ATOM 3145 N N . THR A 1 396 ? 1.283 5.174 38.227 1.00 86.25 396 THR A N 1
ATOM 3146 C CA . THR A 1 396 ? 1.362 6.277 39.202 1.00 86.25 396 THR A CA 1
ATOM 3147 C C . THR A 1 396 ? 0.228 7.291 39.057 1.00 86.25 396 THR A C 1
ATOM 3149 O O . THR A 1 396 ? 0.043 8.121 39.947 1.00 86.25 396 THR A O 1
ATOM 3152 N N . LEU A 1 397 ? -0.536 7.245 37.958 1.00 84.75 397 LEU A N 1
ATOM 3153 C CA . LEU A 1 397 ? -1.654 8.154 37.717 1.00 84.75 397 LEU A CA 1
ATOM 3154 C C . LEU A 1 397 ? -2.906 7.661 38.435 1.00 84.75 397 LEU A C 1
ATOM 3156 O O . LEU A 1 397 ? -3.381 6.553 38.202 1.00 84.75 397 LEU A O 1
ATOM 3160 N N . ASN A 1 398 ? -3.508 8.531 39.242 1.00 77.62 398 ASN A N 1
ATOM 3161 C CA . ASN A 1 398 ? -4.806 8.253 39.844 1.00 77.62 398 ASN A CA 1
ATOM 3162 C C . ASN A 1 398 ? -5.935 8.538 38.836 1.00 77.62 398 ASN A C 1
ATOM 3164 O O . ASN A 1 398 ? -6.588 9.581 38.882 1.00 77.62 398 ASN A O 1
ATOM 3168 N N . MET A 1 399 ? -6.118 7.625 37.880 1.00 77.75 399 MET A N 1
ATOM 3169 C CA . MET A 1 399 ? -7.110 7.762 36.806 1.00 77.75 399 MET A CA 1
ATOM 3170 C C . MET A 1 399 ? -8.558 7.641 37.299 1.00 77.75 399 MET A C 1
ATOM 3172 O O . MET A 1 399 ? -9.444 8.234 36.687 1.00 77.75 399 MET A O 1
ATOM 3176 N N . GLU A 1 400 ? -8.790 6.959 38.426 1.00 71.81 400 GLU A N 1
ATOM 3177 C CA . GLU A 1 400 ? -10.120 6.774 39.035 1.00 71.81 400 GLU A CA 1
ATOM 3178 C C . GLU A 1 400 ? -10.791 8.108 39.399 1.00 71.81 400 GLU A C 1
ATOM 3180 O O . GLU A 1 400 ? -12.014 8.219 39.377 1.00 71.81 400 GLU A O 1
ATOM 3185 N N . ARG A 1 401 ? -9.996 9.151 39.674 1.00 66.56 401 ARG A N 1
ATOM 3186 C CA . ARG A 1 401 ? -10.493 10.507 39.964 1.00 66.56 401 ARG A CA 1
ATOM 3187 C C . ARG A 1 401 ? -10.944 11.283 38.730 1.00 66.56 401 ARG A C 1
ATOM 3189 O O . ARG A 1 401 ? -11.701 12.239 38.867 1.00 66.56 401 ARG A O 1
ATOM 3196 N N . HIS A 1 402 ? -10.449 10.917 37.549 1.00 69.38 402 HIS A N 1
ATOM 3197 C CA . HIS A 1 402 ? -10.600 11.719 36.331 1.00 69.38 402 HIS A CA 1
ATOM 3198 C C . HIS A 1 402 ? -11.525 11.076 35.296 1.00 69.38 402 HIS A C 1
ATOM 3200 O O . HIS A 1 402 ? -12.086 11.793 34.470 1.00 69.38 402 HIS A O 1
ATOM 3206 N N . THR A 1 403 ? -11.702 9.752 35.312 1.00 73.94 403 THR A N 1
ATOM 3207 C CA . THR A 1 403 ? -12.643 9.060 34.417 1.00 73.94 403 THR A CA 1
ATOM 3208 C C . THR A 1 403 ? -12.945 7.628 34.890 1.00 73.94 403 THR A C 1
ATOM 3210 O O . THR A 1 403 ? -12.015 6.881 35.196 1.00 73.94 403 THR A O 1
ATOM 3213 N N . PRO A 1 404 ? -14.224 7.205 34.916 1.00 68.44 404 PRO A N 1
ATOM 3214 C CA . PRO A 1 404 ? -14.613 5.853 35.327 1.00 68.44 404 PRO A CA 1
ATOM 3215 C C . PRO A 1 404 ? -14.460 4.798 34.216 1.00 68.44 404 PRO A C 1
ATOM 3217 O O . PRO A 1 404 ? -14.665 3.609 34.454 1.00 68.44 404 PRO A O 1
ATOM 3220 N N . ILE A 1 405 ? -14.140 5.205 32.983 1.00 77.12 405 ILE A N 1
ATOM 3221 C CA . ILE A 1 405 ? -14.197 4.340 31.799 1.00 77.12 405 ILE A CA 1
ATOM 3222 C C . ILE A 1 405 ? -12.804 4.200 31.190 1.00 77.12 405 ILE A C 1
ATOM 3224 O O . ILE A 1 405 ? -12.211 5.193 30.7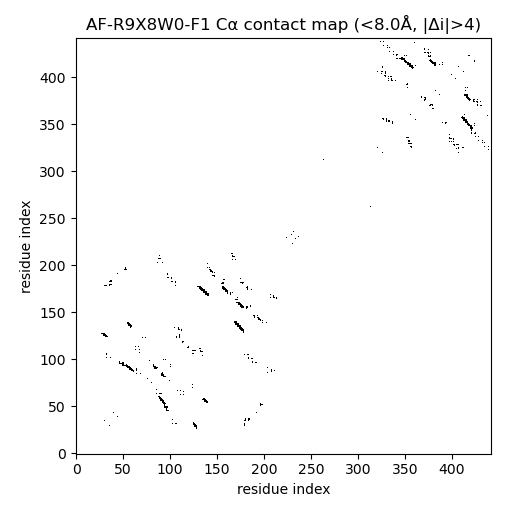89 1.00 77.12 405 ILE A O 1
ATOM 3228 N N . VAL A 1 406 ? -12.297 2.969 31.054 1.00 82.12 406 VAL A N 1
ATOM 3229 C CA . VAL A 1 406 ? -10.981 2.685 30.453 1.00 82.12 406 VAL A CA 1
ATOM 3230 C C . VAL A 1 406 ? -11.150 2.122 29.036 1.00 82.12 406 VAL A C 1
ATOM 3232 O O . VAL A 1 406 ? -11.648 1.005 28.879 1.00 82.12 406 VAL A O 1
ATOM 3235 N N . PRO A 1 407 ? -10.719 2.840 27.982 1.00 84.62 407 PRO A N 1
ATOM 3236 C CA . PRO A 1 407 ? -10.814 2.342 26.619 1.00 84.62 407 PRO A CA 1
ATOM 3237 C C . PRO A 1 407 ? -9.885 1.153 26.325 1.00 84.62 407 PRO A C 1
ATOM 3239 O O . PRO A 1 407 ? -8.777 1.084 26.869 1.00 84.62 407 PRO A O 1
ATOM 3242 N N . PRO A 1 408 ? -10.263 0.254 25.392 1.00 83.25 408 PRO A N 1
ATOM 3243 C CA . PRO A 1 408 ? -9.397 -0.812 24.914 1.00 83.25 408 PRO A CA 1
ATOM 3244 C C . PRO A 1 408 ? -8.055 -0.270 24.394 1.00 83.25 408 PRO A C 1
ATOM 3246 O O . PRO A 1 408 ? -8.035 0.690 23.623 1.00 83.25 408 PRO A O 1
ATOM 3249 N N . PRO A 1 409 ? -6.914 -0.923 24.682 1.00 83.38 409 PRO A N 1
ATOM 3250 C CA . PRO A 1 409 ? -5.604 -0.468 24.203 1.00 83.38 409 PRO A CA 1
ATOM 3251 C C . PRO A 1 409 ? -5.495 -0.328 22.673 1.00 83.38 409 PRO A C 1
ATOM 3253 O O . PRO A 1 409 ? -4.648 0.410 22.170 1.00 83.38 409 PRO A O 1
ATOM 3256 N N . SER A 1 410 ? -6.345 -1.031 21.915 1.00 84.38 410 SER A N 1
ATOM 3257 C CA . SER A 1 410 ? -6.393 -0.989 20.449 1.00 84.38 410 SER A CA 1
ATOM 3258 C C . SER A 1 410 ? -6.867 0.357 19.882 1.00 84.38 410 SER A C 1
ATOM 3260 O O . SER A 1 410 ? -6.503 0.682 18.744 1.00 84.38 410 SER A O 1
ATOM 3262 N N . THR A 1 411 ? -7.618 1.145 20.662 1.00 87.12 411 THR A N 1
ATOM 3263 C CA . THR A 1 411 ? -8.146 2.466 20.277 1.00 87.12 411 THR A CA 1
ATOM 3264 C C . THR A 1 411 ? -7.230 3.620 20.686 1.00 87.12 411 THR A C 1
ATOM 3266 O O . THR A 1 411 ? -7.474 4.761 20.297 1.00 87.12 411 THR A O 1
ATOM 3269 N N . LEU A 1 412 ? -6.138 3.332 21.403 1.00 91.12 412 LEU A N 1
ATOM 3270 C CA . LEU A 1 412 ? -5.234 4.327 21.972 1.00 91.12 412 LEU A CA 1
ATOM 3271 C C . LEU A 1 412 ? -3.814 4.249 21.378 1.00 91.12 412 LEU A C 1
ATOM 3273 O O . LEU A 1 412 ? -3.340 3.226 20.862 1.00 91.12 412 LEU A O 1
ATOM 3277 N N . ARG A 1 413 ? -3.097 5.363 21.485 1.00 93.06 413 ARG A N 1
ATOM 3278 C CA . ARG A 1 413 ? -1.641 5.476 21.345 1.00 93.06 413 ARG A CA 1
ATOM 3279 C C . ARG A 1 413 ? -1.062 6.171 22.567 1.00 93.06 413 ARG A C 1
ATOM 3281 O O . ARG A 1 413 ? -1.775 6.841 23.304 1.00 93.06 413 ARG A O 1
ATOM 3288 N N . VAL A 1 414 ? 0.234 5.978 22.792 1.00 94.56 414 VAL A N 1
ATOM 3289 C CA . VAL A 1 414 ? 0.961 6.633 23.882 1.00 94.56 414 VAL A CA 1
ATOM 3290 C C . VAL A 1 414 ? 1.869 7.698 23.294 1.00 94.56 414 VAL A C 1
ATOM 3292 O O . VAL A 1 414 ? 2.613 7.420 22.356 1.00 94.56 414 VAL A O 1
ATOM 3295 N N . VAL A 1 415 ? 1.832 8.896 23.861 1.00 96.00 415 VAL A N 1
ATOM 3296 C CA . VAL A 1 415 ? 2.738 9.996 23.535 1.00 96.00 415 VAL A CA 1
ATOM 3297 C C . VAL A 1 415 ? 3.689 10.182 24.709 1.00 96.00 415 VAL A C 1
ATOM 3299 O O . VAL A 1 415 ? 3.254 10.324 25.848 1.00 96.00 415 VAL A O 1
ATOM 3302 N N . SER A 1 416 ? 4.987 10.151 24.432 1.00 96.44 416 SER A N 1
ATOM 3303 C CA . SER A 1 416 ? 6.044 10.486 25.378 1.00 96.44 416 SER A CA 1
ATOM 3304 C C . SER A 1 416 ? 6.444 11.943 25.198 1.00 96.44 416 SER A C 1
ATOM 3306 O O . SER A 1 416 ? 6.667 12.388 24.072 1.00 96.44 416 SER A O 1
ATOM 3308 N N . ILE A 1 417 ? 6.552 12.677 26.300 1.00 96.38 417 ILE A N 1
ATOM 3309 C CA . ILE A 1 417 ? 7.008 14.066 26.333 1.00 96.38 417 ILE A CA 1
ATOM 3310 C C . ILE A 1 417 ? 8.202 14.114 27.284 1.00 96.38 417 ILE A C 1
ATOM 3312 O O . ILE A 1 417 ? 8.081 13.777 28.459 1.00 96.38 417 ILE A O 1
ATOM 3316 N N . GLY A 1 418 ? 9.371 14.489 26.773 1.00 94.62 418 GLY A N 1
ATOM 3317 C CA . GLY A 1 418 ? 10.589 14.664 27.558 1.00 94.62 418 GLY A CA 1
ATOM 3318 C C . GLY A 1 418 ? 11.057 16.111 27.529 1.00 94.62 418 GLY A C 1
ATOM 3319 O O . GLY A 1 418 ? 11.253 16.671 26.451 1.00 94.62 418 GLY A O 1
ATOM 3320 N N . GLY A 1 419 ? 11.278 16.699 28.698 1.00 92.50 419 GLY A N 1
ATOM 3321 C CA . GLY A 1 419 ? 11.743 18.075 28.825 1.00 92.50 419 GLY A CA 1
ATOM 3322 C C . GLY A 1 419 ? 11.888 18.489 30.281 1.00 92.50 419 GLY A C 1
ATOM 3323 O O . GLY A 1 419 ? 11.800 17.666 31.188 1.00 92.50 419 GLY A O 1
ATOM 3324 N N . ILE A 1 420 ? 12.116 19.775 30.508 1.00 91.88 420 ILE A N 1
ATOM 3325 C CA . ILE A 1 420 ? 12.071 20.374 31.845 1.00 91.88 420 ILE A CA 1
ATOM 3326 C C . ILE A 1 420 ? 10.601 20.426 32.314 1.00 91.88 420 ILE A C 1
ATOM 3328 O O . ILE A 1 420 ? 9.705 20.536 31.477 1.00 91.88 420 ILE A O 1
ATOM 3332 N N . GLY A 1 421 ? 10.332 20.296 33.616 1.00 87.88 421 GLY A N 1
ATOM 3333 C CA . GLY A 1 421 ? 8.975 20.189 34.178 1.00 87.88 421 GLY A CA 1
ATOM 3334 C C . GLY A 1 421 ? 8.007 21.285 33.713 1.00 87.88 421 GLY A C 1
ATOM 3335 O O . GLY A 1 421 ? 6.895 20.979 33.278 1.00 87.88 421 GLY A O 1
ATOM 3336 N N . GLU A 1 422 ? 8.444 22.546 33.705 1.00 89.69 422 GLU A N 1
ATOM 3337 C CA . GLU A 1 422 ? 7.648 23.681 33.211 1.00 89.69 422 GLU A CA 1
ATOM 3338 C C . GLU A 1 422 ? 7.288 23.546 31.719 1.00 89.69 422 GLU A C 1
ATOM 3340 O O . GLU A 1 422 ? 6.124 23.666 31.326 1.00 89.69 422 GLU A O 1
ATOM 3345 N N . ASN A 1 423 ? 8.267 23.173 30.894 1.00 92.25 423 ASN A N 1
ATOM 3346 C CA . ASN A 1 423 ? 8.078 22.924 29.465 1.00 92.25 423 ASN A CA 1
ATOM 3347 C C . ASN A 1 423 ? 7.169 21.713 29.209 1.00 92.25 423 ASN A C 1
ATOM 3349 O O . ASN A 1 423 ? 6.373 21.714 28.267 1.00 92.25 423 ASN A O 1
ATOM 3353 N N . CYS A 1 424 ? 7.241 20.684 30.058 1.00 92.88 424 CYS A N 1
ATOM 3354 C CA . CYS A 1 424 ? 6.336 19.539 29.993 1.00 92.88 424 CYS A CA 1
ATOM 3355 C C . CYS A 1 424 ? 4.896 19.968 30.286 1.00 92.88 424 CYS A C 1
ATOM 3357 O O . CYS A 1 424 ? 3.990 19.550 29.572 1.00 92.88 424 CYS A O 1
ATOM 3359 N N . LYS A 1 425 ? 4.675 20.848 31.271 1.00 92.88 425 LYS A N 1
ATOM 3360 C CA . LYS A 1 425 ? 3.348 21.413 31.556 1.00 92.88 425 LYS A CA 1
ATOM 3361 C C . LYS A 1 425 ? 2.808 22.206 30.362 1.00 92.88 425 LYS A C 1
ATOM 3363 O O . LYS A 1 425 ? 1.655 22.014 29.983 1.00 92.88 425 LYS A O 1
ATOM 3368 N N . LYS A 1 426 ? 3.650 23.024 29.720 1.00 93.50 426 LYS A N 1
ATOM 3369 C CA . LYS A 1 426 ? 3.291 23.737 28.483 1.00 93.50 426 LYS A CA 1
ATOM 3370 C C . LYS A 1 426 ? 2.934 22.770 27.346 1.00 93.50 426 LYS A C 1
ATOM 3372 O O . LYS A 1 426 ? 1.909 22.943 26.699 1.00 93.50 426 LYS A O 1
ATOM 3377 N N . ALA A 1 427 ? 3.731 21.720 27.141 1.00 94.56 427 ALA A N 1
ATOM 3378 C CA . ALA A 1 427 ? 3.466 20.692 26.131 1.00 94.56 427 ALA A CA 1
ATOM 3379 C C . ALA A 1 427 ? 2.137 19.957 26.373 1.00 94.56 427 ALA A C 1
ATOM 3381 O O . ALA A 1 427 ? 1.394 19.698 25.429 1.00 94.56 427 ALA A O 1
ATOM 3382 N N . LEU A 1 428 ? 1.830 19.636 27.634 1.00 95.44 428 LEU A N 1
ATOM 3383 C CA . LEU A 1 428 ? 0.583 18.980 28.029 1.00 95.44 428 LEU A CA 1
ATOM 3384 C C . LEU A 1 428 ? -0.637 19.872 27.758 1.00 95.44 428 LEU A C 1
ATOM 3386 O O . LEU A 1 428 ? -1.619 19.380 27.212 1.00 95.44 428 LEU A O 1
ATOM 3390 N N . LEU A 1 429 ? -0.552 21.175 28.048 1.00 94.81 429 LEU A N 1
ATOM 3391 C CA . LEU A 1 429 ? -1.610 22.146 27.733 1.00 94.81 429 LEU A CA 1
ATOM 3392 C C . LEU A 1 429 ? -1.865 22.262 26.224 1.00 94.81 429 LEU A C 1
ATOM 3394 O O . LEU A 1 429 ? -3.014 22.235 25.786 1.00 94.81 429 LEU A O 1
ATOM 3398 N N . LEU A 1 430 ? -0.802 22.349 25.419 1.00 93.88 430 LEU A N 1
ATOM 3399 C CA . LEU A 1 430 ? -0.928 22.406 23.960 1.00 93.88 430 LEU A CA 1
ATOM 3400 C C . LEU A 1 430 ? -1.531 21.117 23.390 1.00 93.88 430 LEU A C 1
ATOM 3402 O O . LEU A 1 430 ? -2.359 21.164 22.481 1.00 93.88 430 LEU A O 1
ATOM 3406 N N . LEU A 1 431 ? -1.155 19.963 23.947 1.00 93.69 431 LEU A N 1
ATOM 3407 C CA . LEU A 1 431 ? -1.709 18.677 23.540 1.00 93.69 431 LEU A CA 1
ATOM 3408 C C . LEU A 1 431 ? -3.178 18.521 23.956 1.00 93.69 431 LEU A C 1
ATOM 3410 O O . LEU A 1 431 ? -3.963 17.972 23.188 1.00 93.69 431 LEU A O 1
ATOM 3414 N N . GLN A 1 432 ? -3.564 19.021 25.133 1.00 94.00 432 GLN A N 1
ATOM 3415 C CA . GLN A 1 432 ? -4.963 19.059 25.557 1.00 94.00 432 GLN A CA 1
ATOM 3416 C C . GLN A 1 432 ? -5.799 19.886 24.577 1.00 94.00 432 GLN A C 1
ATOM 3418 O O . GLN A 1 432 ? -6.790 19.381 24.055 1.00 94.00 432 GLN A O 1
ATOM 3423 N N . LYS A 1 433 ? -5.353 21.109 24.263 1.00 93.19 433 LYS A N 1
ATOM 3424 C CA . LYS A 1 433 ? -6.029 21.992 23.305 1.00 93.19 433 LYS A CA 1
ATOM 3425 C C . LYS A 1 433 ? -6.171 21.332 21.931 1.00 93.19 433 LYS A C 1
ATOM 3427 O O . LYS A 1 433 ? -7.234 21.379 21.325 1.00 93.19 433 LYS A O 1
ATOM 3432 N N . PHE A 1 434 ? -5.121 20.654 21.465 1.00 92.62 434 PHE A N 1
ATOM 3433 C CA . PHE A 1 434 ? -5.160 19.887 20.220 1.00 92.62 434 PHE A CA 1
ATOM 3434 C C . PHE A 1 434 ? -6.244 18.797 20.226 1.00 92.62 434 PHE A C 1
ATOM 3436 O O . PHE A 1 434 ? -6.941 18.630 19.225 1.00 92.62 434 PHE A O 1
ATOM 3443 N N . LEU A 1 435 ? -6.387 18.049 21.326 1.00 90.25 435 LEU A N 1
ATOM 3444 C CA . LEU A 1 435 ? -7.414 17.011 21.433 1.00 90.25 435 LEU A CA 1
ATOM 3445 C C . LEU A 1 435 ? -8.824 17.604 21.481 1.00 90.25 435 LEU A C 1
ATOM 3447 O O . LEU A 1 435 ? -9.713 17.065 20.834 1.00 90.25 435 LEU A O 1
ATOM 3451 N N . GLU A 1 436 ? -9.017 18.719 22.186 1.00 89.25 436 GLU A N 1
ATOM 3452 C CA . GLU A 1 436 ? -10.301 19.428 22.249 1.00 89.25 436 GLU A CA 1
ATOM 3453 C C . GLU A 1 436 ? -10.716 19.980 20.870 1.00 89.25 436 GLU A C 1
ATOM 3455 O O . GLU A 1 436 ? -11.849 19.775 20.438 1.00 89.25 436 GLU A O 1
ATOM 3460 N N . GLU A 1 437 ? -9.789 20.593 20.124 1.00 87.56 437 GLU A N 1
ATOM 3461 C CA . GLU A 1 437 ? -10.026 21.079 18.752 1.00 87.56 437 GLU A CA 1
ATOM 3462 C C . GLU A 1 437 ? -10.334 19.938 17.770 1.00 87.56 437 GLU A C 1
ATOM 3464 O O . GLU A 1 437 ? -11.172 20.081 16.881 1.00 87.56 437 GLU A O 1
ATOM 3469 N N . SER A 1 438 ? -9.671 18.789 17.935 1.00 80.25 438 SER A N 1
ATOM 3470 C CA . SER A 1 438 ? -9.846 17.634 17.046 1.00 80.25 438 SER A CA 1
ATOM 3471 C C . SER A 1 438 ? -11.218 16.970 17.186 1.00 80.25 438 SER A C 1
ATOM 3473 O O . SER A 1 438 ? -11.635 16.289 16.258 1.00 80.25 438 SER A O 1
ATOM 3475 N N . VAL A 1 439 ? -11.910 17.166 18.315 1.00 71.31 439 VAL A N 1
ATOM 3476 C CA . VAL A 1 439 ? -13.279 16.668 18.549 1.00 71.31 439 VAL A CA 1
ATOM 3477 C C . VAL A 1 439 ? -14.329 17.569 17.907 1.00 71.31 439 VAL A C 1
ATOM 3479 O O . VAL A 1 439 ? -15.378 17.082 17.515 1.00 71.31 439 VAL A O 1
ATOM 3482 N N . LEU A 1 440 ? -14.063 18.873 17.784 1.00 60.12 440 LEU A N 1
ATOM 3483 C CA . LEU A 1 440 ? -14.992 19.830 17.168 1.00 60.12 440 LEU A CA 1
ATOM 3484 C C . LEU A 1 440 ? -14.963 19.793 15.631 1.00 60.12 440 LEU A C 1
ATOM 3486 O O . LEU A 1 440 ? -15.903 20.257 14.992 1.00 60.12 440 LEU A O 1
ATOM 3490 N N . ALA A 1 441 ? -13.881 19.279 15.041 1.00 54.44 441 ALA A N 1
ATOM 3491 C CA . ALA A 1 441 ? -13.696 19.180 13.591 1.00 54.44 441 ALA A CA 1
ATOM 3492 C C . ALA A 1 441 ? -14.200 17.854 12.978 1.00 54.44 441 ALA A C 1
ATOM 3494 O O . ALA A 1 441 ? -14.142 17.688 11.758 1.00 54.44 441 ALA A O 1
ATOM 3495 N N . SER A 1 442 ? -14.650 16.917 13.816 1.00 48.78 442 SER A N 1
ATOM 3496 C CA . SER A 1 442 ? -15.182 15.591 13.466 1.00 48.78 442 SER A CA 1
ATOM 3497 C C . SER A 1 442 ? -16.637 15.476 13.877 1.00 48.78 442 SER A C 1
ATOM 3499 O O . SER A 1 442 ? -17.421 14.914 13.084 1.00 48.78 442 SER A O 1
#

Sequence (442 aa):
MQSRKRTRGPLPQQGLQKKQKYAGEVTANTQSIWKCLPRLSEHEMDIDNAIKHSRLFIRLSSEEQKHLRTIITAINDVIDAEKYAFHTHSIELRNFHITDCCVLLAFIMINLNKLRRGMGGTDYCSITKPFYLRCSVYVHRTCQVVQMPTANKKTTFRRQLVRLPAVCAFKQVEFQSADLKDLMQGILQQVSAWRFRPSPTHLHREFASALILQREQVANELAPMPVLTSLIDMGLVASQNSAALEQTQRALEDHAQRLLLHNEQITVAAAEEVKPQATDSKPSRYSGMPTKGANSRYQGVPARASQHGGFQDRKQNPGFLSMRDITEYCIATIKATMEIVATKSAYQITRVYVKCPKSCVDLLYQKLADLRTESSCNIVVLNIQTVHESTSWFDTLNMERHTPIVPPPSTLRVVSIGGIGENCKKALLLLQKFLEESVLAS

Radius of gyration: 32.7 Å; Cα contacts (8 Å, |Δi|>4): 459; chains: 1; bounding box: 127×50×91 Å

pLDDT: mean 78.81, std 21.77, range [27.06, 97.06]